Protein AF-A0A7X9LXL5-F1 (afdb_monomer_lite)

pLDDT: mean 89.17, std 8.72, range [41.28, 97.5]

Foldseek 3Di:
DDPLVLLLVLLDPVLLVLADDPLSLLLLLLNLQLLLCLQLQNCPPPSNVVSSVLNVVCSVPVPCNVVVDPSVVSLVVQLVSLVVQAWPPSNDSVLSVVSSVLSNVVSVCVVVVNFKDFLLSCVNTGQQQSNCVVPFVAGDDRRFIWGRDSNGHTDRDQQLLVLVVQLQVLLQQLLVLVVVLVVVLVVQPDDVSSVVLCVDPVNVVSVVVNLVSLLSNLLSLLSNLFSLLLSLLVVCLVVVPPCVPPLNVVVSPDDSVPDGSCSSCVVPQCVPQDDDPVLVVVLVVLVVVSVVSVVLNCLSVPPDQDAPPVVRGGSCVSSVPRDLVNSQVSNVSSLVNLVSSLVRDDPNRRDPSVVVQFDDDRCVVSDRGDPDRCPRVVVVDDDD

Structure (mmCIF, N/CA/C/O backbone):
data_AF-A0A7X9LXL5-F1
#
_entry.id   AF-A0A7X9LXL5-F1
#
loop_
_atom_site.group_PDB
_atom_site.id
_atom_site.type_symbol
_atom_site.label_atom_id
_atom_site.label_alt_id
_atom_site.label_comp_id
_atom_site.label_asym_id
_atom_site.label_entity_id
_atom_site.label_seq_id
_atom_site.pdbx_PDB_ins_code
_atom_site.Cartn_x
_atom_site.Cartn_y
_atom_site.Cartn_z
_atom_site.occupancy
_atom_site.B_iso_or_equiv
_atom_site.auth_seq_id
_atom_site.auth_comp_id
_atom_site.auth_asym_id
_atom_site.auth_atom_id
_atom_site.pdbx_PDB_model_num
ATOM 1 N N . MET A 1 1 ? 29.642 2.116 -2.070 1.00 57.41 1 MET A N 1
ATOM 2 C CA . MET A 1 1 ? 28.715 2.870 -2.944 1.00 57.41 1 MET A CA 1
ATOM 3 C C . MET A 1 1 ? 27.417 2.083 -2.983 1.00 57.41 1 MET A C 1
ATOM 5 O O . MET A 1 1 ? 27.498 0.881 -3.204 1.00 57.41 1 MET A O 1
ATOM 9 N N . GLY A 1 2 ? 26.271 2.699 -2.678 1.00 84.31 2 GLY A N 1
ATOM 10 C CA . GLY A 1 2 ? 24.986 1.989 -2.680 1.00 84.31 2 GLY A CA 1
ATOM 11 C C . GLY A 1 2 ? 24.567 1.550 -4.090 1.00 84.31 2 GLY A C 1
ATOM 12 O O . GLY A 1 2 ? 25.104 2.044 -5.088 1.00 84.31 2 GLY A O 1
ATOM 13 N N . LEU A 1 3 ? 23.596 0.633 -4.186 1.00 87.94 3 LEU A N 1
ATOM 14 C CA . LEU A 1 3 ? 23.061 0.160 -5.470 1.00 87.94 3 LEU A CA 1
ATOM 15 C C . LEU A 1 3 ? 22.524 1.327 -6.316 1.00 87.94 3 LEU A C 1
ATOM 17 O O . LEU A 1 3 ? 22.883 1.452 -7.485 1.00 87.94 3 LEU A O 1
ATOM 21 N N . LEU A 1 4 ? 21.752 2.236 -5.710 1.00 92.00 4 LEU A N 1
ATOM 22 C CA . LEU A 1 4 ? 21.207 3.420 -6.383 1.00 92.00 4 LEU A CA 1
ATOM 23 C C . LEU A 1 4 ? 22.304 4.303 -7.001 1.00 92.00 4 LEU A C 1
ATOM 25 O O . LEU A 1 4 ? 22.226 4.646 -8.179 1.00 92.00 4 LEU A O 1
ATOM 29 N N . ASP A 1 5 ? 23.351 4.628 -6.239 1.00 92.88 5 ASP A N 1
ATOM 30 C CA . ASP A 1 5 ? 24.469 5.450 -6.723 1.00 92.88 5 ASP A CA 1
ATOM 31 C C . ASP A 1 5 ? 25.200 4.792 -7.894 1.00 92.88 5 ASP A C 1
ATOM 33 O O . ASP A 1 5 ? 25.585 5.466 -8.854 1.00 92.88 5 ASP A O 1
ATOM 37 N N . THR A 1 6 ? 25.356 3.466 -7.829 1.00 92.62 6 THR A N 1
ATOM 38 C CA . THR A 1 6 ? 25.959 2.667 -8.899 1.00 92.62 6 THR A CA 1
ATOM 39 C C . THR A 1 6 ? 25.115 2.758 -10.169 1.00 92.62 6 THR A C 1
ATOM 41 O O . THR A 1 6 ? 25.635 3.098 -11.230 1.00 92.62 6 THR A O 1
ATOM 44 N N . LEU A 1 7 ? 23.803 2.537 -10.072 1.00 94.31 7 LEU A N 1
ATOM 45 C CA . LEU A 1 7 ? 22.882 2.605 -11.212 1.00 94.31 7 LEU A CA 1
ATOM 46 C C . LEU A 1 7 ? 22.807 4.018 -11.813 1.00 94.31 7 LEU A C 1
ATOM 48 O O . LEU A 1 7 ? 22.803 4.183 -13.036 1.00 94.31 7 LEU A O 1
ATOM 52 N N . ILE A 1 8 ? 22.817 5.055 -10.973 1.00 94.69 8 ILE A N 1
ATOM 53 C CA . ILE A 1 8 ? 22.881 6.453 -11.418 1.00 94.69 8 ILE A CA 1
ATOM 54 C C . ILE A 1 8 ? 24.192 6.712 -12.163 1.00 94.69 8 ILE A C 1
ATOM 56 O O . ILE A 1 8 ? 24.188 7.299 -13.243 1.00 94.69 8 ILE A O 1
ATOM 60 N N . TYR A 1 9 ? 25.330 6.276 -11.620 1.00 93.38 9 TYR A N 1
ATOM 61 C CA . TYR A 1 9 ? 26.621 6.420 -12.291 1.00 93.38 9 TYR A CA 1
ATOM 62 C C . TYR A 1 9 ? 26.624 5.756 -13.676 1.00 93.38 9 TYR A C 1
ATOM 64 O O . TYR A 1 9 ? 27.070 6.370 -14.653 1.00 93.38 9 TYR A O 1
ATOM 72 N N . LEU A 1 10 ? 26.067 4.549 -13.775 1.00 93.69 10 LEU A N 1
ATOM 73 C CA . LEU A 1 10 ? 25.963 3.806 -15.028 1.00 93.69 10 LEU A CA 1
ATOM 74 C C . LEU A 1 10 ? 25.013 4.490 -16.036 1.00 93.69 10 LEU A C 1
ATOM 76 O O . LEU A 1 10 ? 25.270 4.519 -17.238 1.00 93.69 10 LEU A O 1
ATOM 80 N N . THR A 1 11 ? 23.947 5.146 -15.597 1.00 94.19 11 THR A N 1
ATOM 81 C CA . THR A 1 11 ? 22.991 5.775 -16.530 1.00 94.19 11 THR A CA 1
ATOM 82 C C . THR A 1 11 ? 23.342 7.219 -16.931 1.00 94.19 11 THR A C 1
ATOM 84 O O . THR A 1 11 ? 22.678 7.805 -17.790 1.00 94.19 11 THR A O 1
ATOM 87 N N . LYS A 1 12 ? 24.416 7.817 -16.391 1.00 91.88 12 LYS A N 1
ATOM 88 C CA . LYS A 1 12 ? 24.835 9.196 -16.724 1.00 91.88 12 LYS A CA 1
ATOM 89 C C . LYS A 1 12 ? 25.235 9.379 -18.193 1.00 91.88 12 LYS A C 1
ATOM 91 O O . LYS A 1 12 ? 25.947 8.571 -18.787 1.00 91.88 12 LYS A O 1
ATOM 96 N N . SER A 1 13 ? 24.900 10.551 -18.750 1.00 87.75 13 SER A N 1
ATOM 97 C CA . SER A 1 13 ? 25.298 10.945 -20.117 1.00 87.75 13 SER A CA 1
ATOM 98 C C . SER A 1 13 ? 26.813 10.909 -20.313 1.00 87.75 13 SER A C 1
ATOM 100 O O . SER A 1 13 ? 27.279 10.543 -21.387 1.00 87.75 13 SER A O 1
ATOM 102 N N . SER A 1 14 ? 27.582 11.318 -19.300 1.00 89.56 14 SER A N 1
ATOM 103 C CA . SER A 1 14 ? 29.046 11.340 -19.355 1.00 89.56 14 SER A CA 1
ATOM 104 C C . SER A 1 14 ? 29.642 9.940 -19.494 1.00 89.56 14 SER A C 1
ATOM 106 O O . SER A 1 14 ? 30.635 9.785 -20.196 1.00 89.56 14 SER A O 1
ATOM 108 N N . THR A 1 15 ? 29.021 8.931 -18.883 1.00 87.19 15 THR A N 1
ATOM 109 C CA . THR A 1 15 ? 29.404 7.520 -19.012 1.00 87.19 15 THR A CA 1
ATOM 110 C C . THR A 1 15 ? 29.136 7.032 -20.434 1.00 87.19 15 THR A C 1
ATOM 112 O O . THR A 1 15 ? 30.044 6.554 -21.109 1.00 87.19 15 THR A O 1
ATOM 115 N N . LEU A 1 16 ? 27.927 7.273 -20.950 1.00 88.56 16 LEU A N 1
ATOM 116 C CA . LEU A 1 16 ? 27.520 6.828 -22.287 1.00 88.56 16 LEU A CA 1
ATOM 117 C C . LEU A 1 16 ? 28.314 7.491 -23.431 1.00 88.56 16 LEU A C 1
ATOM 119 O O . LEU A 1 16 ? 28.500 6.882 -24.483 1.00 88.56 16 LEU A O 1
ATOM 123 N N . ARG A 1 17 ? 28.778 8.737 -23.253 1.00 89.31 17 ARG A N 1
ATOM 124 C CA . ARG A 1 17 ? 29.584 9.467 -24.255 1.00 89.31 17 ARG A CA 1
ATOM 125 C C . ARG A 1 17 ? 30.969 8.860 -24.488 1.00 89.31 17 ARG A C 1
ATOM 127 O O . ARG A 1 17 ? 31.549 9.122 -25.534 1.00 89.31 17 ARG A O 1
ATOM 134 N N . LYS A 1 18 ? 31.486 8.065 -23.546 1.00 89.50 18 LYS A N 1
ATOM 135 C CA . LYS A 1 18 ? 32.783 7.378 -23.679 1.00 89.50 18 LYS A CA 1
ATOM 136 C C . LYS A 1 18 ? 32.718 6.144 -24.582 1.00 89.50 18 LYS A C 1
ATOM 138 O O . LYS A 1 18 ? 33.756 5.612 -24.951 1.00 89.50 18 LYS A O 1
ATOM 143 N N . LEU A 1 19 ? 31.512 5.688 -24.917 1.00 93.31 19 LEU A N 1
ATOM 144 C CA . LEU A 1 19 ? 31.270 4.481 -25.696 1.00 93.31 19 LEU A CA 1
ATOM 145 C C . LEU A 1 19 ? 30.769 4.844 -27.099 1.00 93.31 19 LEU A C 1
ATOM 147 O O . LEU A 1 19 ? 29.990 5.786 -27.283 1.00 93.31 19 LEU A O 1
ATOM 151 N N . SER A 1 20 ? 31.157 4.050 -28.091 1.00 91.38 20 SER A N 1
ATOM 152 C CA . SER A 1 20 ? 30.692 4.148 -29.477 1.00 91.38 20 SER A CA 1
ATOM 153 C C . SER A 1 20 ? 30.471 2.750 -30.067 1.00 91.38 20 SER A C 1
ATOM 155 O O . SER A 1 20 ? 30.834 1.752 -29.450 1.00 91.38 20 SER A O 1
ATOM 157 N N . GLY A 1 21 ? 29.812 2.674 -31.228 1.00 93.06 21 GLY A N 1
ATOM 158 C CA . GLY A 1 21 ? 29.641 1.424 -31.975 1.00 93.06 21 GLY A CA 1
ATOM 159 C C . GLY A 1 21 ? 28.946 0.302 -31.196 1.00 93.06 21 GLY A C 1
ATOM 160 O O . GLY A 1 21 ? 27.941 0.520 -30.516 1.00 93.06 21 GLY A O 1
ATOM 161 N N . GLU A 1 22 ? 29.475 -0.910 -31.336 1.00 93.44 22 GLU A N 1
ATOM 162 C CA . GLU A 1 22 ? 28.944 -2.123 -30.711 1.00 93.44 22 GLU A CA 1
ATOM 163 C C . GLU A 1 22 ? 29.051 -2.149 -29.174 1.00 93.44 22 GLU A C 1
ATOM 165 O O . GLU A 1 22 ? 28.025 -2.424 -28.545 1.00 93.44 22 GLU A O 1
ATOM 170 N N . PRO A 1 23 ? 30.176 -1.755 -28.540 1.00 94.56 23 PRO A N 1
ATOM 171 C CA . PRO A 1 23 ? 30.271 -1.662 -27.079 1.00 94.56 23 PRO A CA 1
ATOM 172 C C . PRO A 1 23 ? 29.168 -0.799 -26.463 1.00 94.56 23 PRO A C 1
ATOM 174 O O . PRO A 1 23 ? 28.575 -1.149 -25.446 1.00 94.56 23 PRO A O 1
ATOM 177 N N . LYS A 1 24 ? 28.815 0.314 -27.120 1.00 95.19 24 LYS A N 1
ATOM 178 C CA . LYS A 1 24 ? 27.707 1.174 -26.682 1.00 95.19 24 LYS A CA 1
ATOM 179 C C . LYS A 1 24 ? 26.355 0.463 -26.739 1.00 95.19 24 LYS A C 1
ATOM 181 O O . LYS A 1 24 ? 25.503 0.717 -25.890 1.00 95.19 24 LYS A O 1
ATOM 186 N N . ARG A 1 25 ? 26.131 -0.384 -27.746 1.00 94.50 25 ARG A N 1
ATOM 187 C CA . ARG A 1 25 ? 24.896 -1.171 -27.867 1.00 94.50 25 ARG A CA 1
ATOM 188 C C . ARG A 1 25 ? 24.846 -2.225 -26.767 1.00 94.50 25 ARG A C 1
ATOM 190 O O . ARG A 1 25 ? 23.882 -2.216 -26.012 1.00 94.50 25 ARG A O 1
ATOM 197 N N . LEU A 1 26 ? 25.896 -3.037 -26.620 1.00 94.75 26 LEU A N 1
ATOM 198 C CA . LEU A 1 26 ? 26.037 -4.023 -25.538 1.00 94.75 26 LEU A CA 1
ATOM 199 C C . LEU A 1 26 ? 25.756 -3.405 -24.165 1.00 94.75 26 LEU A C 1
ATOM 201 O O . LEU A 1 26 ? 24.929 -3.911 -23.412 1.00 94.75 26 LEU A O 1
ATOM 205 N N . TYR A 1 27 ? 26.361 -2.246 -23.902 1.00 95.75 27 TYR A N 1
ATOM 206 C CA . TYR A 1 27 ? 26.153 -1.486 -22.677 1.00 95.75 27 TYR A CA 1
ATOM 207 C C . TYR A 1 27 ? 24.685 -1.119 -22.434 1.00 95.75 27 TYR A C 1
ATOM 209 O O . TYR A 1 27 ? 24.163 -1.274 -21.336 1.00 95.75 27 TYR A O 1
ATOM 217 N N . LYS A 1 28 ? 23.981 -0.621 -23.454 1.00 95.56 28 LYS A N 1
ATOM 218 C CA . LYS A 1 28 ? 22.561 -0.284 -23.304 1.00 95.56 28 LYS A CA 1
ATOM 219 C C . LYS A 1 28 ? 21.713 -1.525 -23.030 1.00 95.56 28 LYS A C 1
ATOM 221 O O . LYS A 1 28 ? 20.838 -1.460 -22.172 1.00 95.56 28 LYS A O 1
ATOM 226 N N . TYR A 1 29 ? 21.990 -2.645 -23.701 1.00 95.62 29 TYR A N 1
ATOM 227 C CA . TYR A 1 29 ? 21.284 -3.903 -23.452 1.00 95.62 29 TYR A CA 1
ATOM 228 C C . TYR A 1 29 ? 21.512 -4.425 -22.026 1.00 95.62 29 TYR A C 1
ATOM 230 O O . TYR A 1 29 ? 20.542 -4.832 -21.394 1.00 95.62 29 TYR A O 1
ATOM 238 N N . SER A 1 30 ? 22.730 -4.355 -21.472 1.00 95.38 30 SER A N 1
ATOM 239 C CA . SER A 1 30 ? 22.982 -4.785 -20.083 1.00 95.38 30 SER A CA 1
ATOM 240 C C . SER A 1 30 ? 22.284 -3.890 -19.047 1.00 95.38 30 SER A C 1
ATOM 242 O O . SER A 1 30 ? 21.745 -4.375 -18.047 1.00 95.38 30 SER A O 1
ATOM 244 N N . ILE A 1 31 ? 22.200 -2.581 -19.308 1.00 95.94 31 ILE A N 1
ATOM 245 C CA . ILE A 1 31 ? 21.440 -1.650 -18.462 1.00 95.94 31 ILE A CA 1
ATOM 246 C C . ILE A 1 31 ? 19.927 -1.876 -18.580 1.00 95.94 31 ILE A C 1
ATOM 248 O O . ILE A 1 31 ? 19.226 -1.817 -17.571 1.00 95.94 31 ILE A O 1
ATOM 252 N N . VAL A 1 32 ? 19.405 -2.183 -19.770 1.00 96.06 32 VAL A N 1
ATOM 253 C CA . VAL A 1 32 ? 17.986 -2.539 -19.938 1.00 96.06 32 VAL A CA 1
ATOM 254 C C . VAL A 1 32 ? 17.667 -3.888 -19.288 1.00 96.06 32 VAL A C 1
ATOM 256 O O . VAL A 1 32 ? 16.618 -4.013 -18.662 1.00 96.06 32 VAL A O 1
ATOM 259 N N . ALA A 1 33 ? 18.575 -4.866 -19.336 1.00 94.81 33 ALA A N 1
ATOM 260 C CA . ALA A 1 33 ? 18.434 -6.123 -18.598 1.00 94.81 33 ALA A CA 1
ATOM 261 C C . ALA A 1 33 ? 18.374 -5.886 -17.077 1.00 94.81 33 ALA A C 1
ATOM 263 O O . ALA A 1 33 ? 17.535 -6.461 -16.384 1.00 94.81 33 ALA A O 1
ATOM 264 N N . THR A 1 34 ? 19.203 -4.970 -16.567 1.00 94.94 34 THR A N 1
ATOM 265 C CA . THR A 1 34 ? 19.142 -4.503 -15.172 1.00 94.94 34 THR A CA 1
ATOM 266 C C . THR A 1 34 ? 17.795 -3.858 -14.846 1.00 94.94 34 THR A C 1
ATOM 268 O O . THR A 1 34 ? 17.160 -4.206 -13.855 1.00 94.94 34 THR A O 1
ATOM 271 N N . PHE A 1 35 ? 17.319 -2.943 -15.690 1.00 95.19 35 PHE A N 1
ATOM 272 C CA . PHE A 1 35 ? 16.009 -2.324 -15.504 1.00 95.19 35 PHE A CA 1
ATOM 273 C C . PHE A 1 35 ? 14.879 -3.363 -15.469 1.00 95.19 35 PHE A C 1
ATOM 275 O O . PHE A 1 35 ? 14.040 -3.328 -14.570 1.00 95.19 35 PHE A O 1
ATOM 282 N N . PHE A 1 36 ? 14.888 -4.315 -16.405 1.00 93.94 36 PHE A N 1
ATOM 283 C CA . PHE A 1 36 ? 13.927 -5.413 -16.456 1.00 93.94 36 PHE A CA 1
ATOM 284 C C . PHE A 1 36 ? 13.934 -6.237 -15.164 1.00 93.94 36 PHE A C 1
ATOM 286 O O . PHE A 1 36 ? 12.876 -6.481 -14.585 1.00 93.94 36 PHE A O 1
ATOM 293 N N . ASN A 1 37 ? 15.114 -6.636 -14.685 1.00 91.31 37 ASN A N 1
ATOM 294 C CA . ASN A 1 37 ? 15.251 -7.420 -13.459 1.00 91.31 37 ASN A CA 1
ATOM 295 C C . ASN A 1 37 ? 14.730 -6.663 -12.235 1.00 91.31 37 ASN A C 1
ATOM 297 O O . ASN A 1 37 ? 14.060 -7.266 -11.396 1.00 91.31 37 ASN A O 1
ATOM 301 N N . ILE A 1 38 ? 14.978 -5.353 -12.150 1.00 90.88 38 ILE A N 1
ATOM 302 C CA . ILE A 1 38 ? 14.388 -4.502 -11.114 1.00 90.88 38 ILE A CA 1
ATOM 303 C C . ILE A 1 38 ? 12.868 -4.534 -11.220 1.00 90.88 38 ILE A C 1
ATOM 305 O O . ILE A 1 38 ? 12.215 -4.969 -10.277 1.00 90.88 38 ILE A O 1
ATOM 309 N N . VAL A 1 39 ? 12.307 -4.145 -12.368 1.00 90.50 39 VAL A N 1
ATOM 310 C CA . VAL A 1 39 ? 10.853 -4.061 -12.580 1.00 90.50 39 VAL A CA 1
ATOM 311 C C . VAL A 1 39 ? 10.152 -5.384 -12.267 1.00 90.50 39 VAL A C 1
ATOM 313 O O . VAL A 1 39 ? 9.132 -5.381 -11.584 1.00 90.50 39 VAL A O 1
ATOM 316 N N . ALA A 1 40 ? 10.733 -6.512 -12.680 1.00 84.88 40 ALA A N 1
ATOM 317 C CA . ALA A 1 40 ? 10.200 -7.853 -12.453 1.00 84.88 40 ALA A CA 1
ATOM 318 C C . ALA A 1 40 ? 10.429 -8.403 -11.028 1.00 84.88 40 ALA A C 1
ATOM 320 O O . ALA A 1 40 ? 10.134 -9.574 -10.776 1.00 84.88 40 ALA A O 1
ATOM 321 N N . GLY A 1 41 ? 10.994 -7.614 -10.105 1.00 79.69 41 GLY A N 1
ATOM 322 C CA . GLY A 1 41 ? 11.249 -8.034 -8.724 1.00 79.69 41 GLY A CA 1
ATOM 323 C C . GLY A 1 41 ? 12.353 -9.091 -8.580 1.00 79.69 41 GLY A C 1
ATOM 324 O O . GLY A 1 41 ? 12.396 -9.801 -7.580 1.00 79.69 41 GLY A O 1
ATOM 325 N N . LYS A 1 42 ? 13.252 -9.205 -9.565 1.00 79.56 42 LYS A N 1
ATOM 326 C CA . LYS A 1 42 ? 14.372 -10.167 -9.636 1.00 79.56 42 LYS A CA 1
ATOM 327 C C . LYS A 1 42 ? 15.736 -9.541 -9.311 1.00 79.56 42 LYS A C 1
ATOM 329 O O . LYS A 1 42 ? 16.781 -10.080 -9.659 1.00 79.56 42 LYS A O 1
ATOM 334 N N . HIS A 1 43 ? 15.742 -8.397 -8.641 1.00 73.25 43 HIS A N 1
ATOM 335 C CA . HIS A 1 43 ? 16.934 -7.587 -8.385 1.00 73.25 43 HIS A CA 1
ATOM 336 C C . HIS A 1 43 ? 17.953 -8.221 -7.409 1.00 73.25 43 HIS A C 1
ATOM 338 O O . HIS A 1 43 ? 19.112 -7.825 -7.435 1.00 73.25 43 HIS A O 1
ATOM 344 N N . LEU A 1 44 ? 17.570 -9.202 -6.575 1.00 70.50 44 LEU A N 1
ATOM 345 C CA . LEU A 1 44 ? 18.517 -9.957 -5.720 1.00 70.50 44 LEU A CA 1
ATOM 346 C C . LEU A 1 44 ? 19.075 -11.216 -6.390 1.00 70.50 44 LEU A C 1
ATOM 348 O O . LEU A 1 44 ? 19.823 -11.959 -5.763 1.00 70.50 44 LEU A O 1
ATOM 352 N N . GLN A 1 45 ? 18.704 -11.497 -7.640 1.00 79.50 45 GLN A N 1
ATOM 353 C CA . GLN A 1 45 ? 19.198 -12.679 -8.342 1.00 79.50 45 GLN A CA 1
ATOM 354 C C . GLN A 1 45 ? 20.593 -12.424 -8.920 1.00 79.50 45 GLN A C 1
ATOM 356 O O . GLN A 1 45 ? 20.904 -11.305 -9.328 1.00 79.50 45 GLN A O 1
ATOM 361 N N . THR A 1 46 ? 21.410 -13.477 -9.028 1.00 80.44 46 THR A N 1
ATOM 362 C CA . THR A 1 46 ? 22.777 -13.425 -9.583 1.00 80.44 46 THR A CA 1
ATOM 363 C C . THR A 1 46 ? 22.832 -12.687 -10.922 1.00 80.44 46 THR A C 1
ATOM 365 O O . THR A 1 46 ? 23.683 -11.821 -11.115 1.00 80.44 46 THR A O 1
ATOM 368 N N . GLY A 1 47 ? 21.841 -12.911 -11.793 1.00 81.56 47 GLY A N 1
ATOM 369 C CA . GLY A 1 47 ? 21.751 -12.239 -13.089 1.00 81.56 47 GLY A CA 1
ATOM 370 C C . GLY A 1 47 ? 21.663 -10.706 -13.013 1.00 81.56 47 GLY A C 1
ATOM 371 O O . GLY A 1 47 ? 22.084 -10.023 -13.942 1.00 81.56 47 GLY A O 1
ATOM 372 N N . GLN A 1 48 ? 21.157 -10.109 -11.928 1.00 84.81 48 GLN A N 1
ATOM 373 C CA . GLN A 1 48 ? 21.190 -8.651 -11.749 1.00 84.81 48 GLN A CA 1
ATOM 374 C C . GLN A 1 48 ? 22.619 -8.150 -11.499 1.00 84.81 48 GLN A C 1
ATOM 376 O O . GLN A 1 48 ? 23.036 -7.150 -12.090 1.00 84.81 48 GLN A O 1
ATOM 381 N N . PHE A 1 49 ? 23.370 -8.837 -10.640 1.00 86.00 49 PHE A N 1
ATOM 382 C CA . PHE A 1 49 ? 24.754 -8.478 -10.339 1.00 86.00 49 PHE A CA 1
ATOM 383 C C . PHE A 1 49 ? 25.651 -8.675 -11.562 1.00 86.00 49 PHE A C 1
ATOM 385 O O . PHE A 1 49 ? 26.413 -7.773 -11.898 1.00 86.00 49 PHE A O 1
ATOM 392 N N . GLU A 1 50 ? 25.479 -9.779 -12.290 1.00 89.69 50 GLU A N 1
ATOM 393 C CA . GLU A 1 50 ? 26.190 -10.045 -13.546 1.00 89.69 50 GLU A CA 1
ATOM 394 C C . GLU A 1 50 ? 25.964 -8.930 -14.573 1.00 89.69 50 GLU A C 1
ATOM 396 O O . GLU A 1 50 ? 26.923 -8.384 -15.112 1.00 89.69 50 GLU A O 1
ATOM 401 N N . ASN A 1 51 ? 24.715 -8.506 -14.795 1.00 91.50 51 ASN A N 1
ATOM 402 C CA . ASN A 1 51 ? 24.421 -7.419 -15.734 1.00 91.50 51 ASN A CA 1
ATOM 403 C C . ASN A 1 51 ? 25.095 -6.087 -15.345 1.00 91.50 51 ASN A C 1
ATOM 405 O O . ASN A 1 51 ? 25.544 -5.342 -16.221 1.00 91.50 51 ASN A O 1
ATOM 409 N N . ILE A 1 52 ? 25.184 -5.786 -14.043 1.00 92.56 52 ILE A N 1
ATOM 410 C CA . ILE A 1 52 ? 25.867 -4.588 -13.532 1.00 92.56 52 ILE A CA 1
ATOM 411 C C . ILE A 1 52 ? 27.382 -4.691 -13.737 1.00 92.56 52 ILE A C 1
ATOM 413 O O . ILE A 1 52 ? 27.997 -3.715 -14.172 1.00 92.56 52 ILE A O 1
ATOM 417 N N . GLU A 1 53 ? 27.986 -5.843 -13.444 1.00 92.75 53 GLU A N 1
ATOM 418 C CA . GLU A 1 53 ? 29.426 -6.051 -13.636 1.00 92.75 53 GLU A CA 1
ATOM 419 C C . GLU A 1 53 ? 29.806 -6.006 -15.117 1.00 92.75 53 GLU A C 1
ATOM 421 O O . GLU A 1 53 ? 30.737 -5.291 -15.478 1.00 92.75 53 GLU A O 1
ATOM 426 N N . ILE A 1 54 ? 29.005 -6.606 -16.000 1.00 93.88 54 ILE A N 1
ATOM 427 C CA . ILE A 1 54 ? 29.195 -6.509 -17.454 1.00 93.88 54 ILE A CA 1
ATOM 428 C C . ILE A 1 54 ? 29.150 -5.046 -17.915 1.00 93.88 54 ILE A C 1
ATOM 430 O O . ILE A 1 54 ? 29.990 -4.605 -18.699 1.00 93.88 54 ILE A O 1
ATOM 434 N N . ALA A 1 55 ? 28.210 -4.243 -17.403 1.00 94.44 55 ALA A N 1
ATOM 435 C CA . ALA A 1 55 ? 28.161 -2.816 -17.718 1.00 94.44 55 ALA A CA 1
ATOM 436 C C . ALA A 1 55 ? 29.434 -2.072 -17.264 1.00 94.44 55 ALA A C 1
ATOM 438 O O . ALA A 1 55 ? 29.951 -1.229 -18.003 1.00 94.44 55 ALA A O 1
ATOM 439 N N . LYS A 1 56 ? 29.963 -2.383 -16.074 1.00 94.25 56 LYS A N 1
ATOM 440 C CA . LYS A 1 56 ? 31.222 -1.807 -15.571 1.00 94.25 56 LYS A CA 1
ATOM 441 C C . LYS A 1 56 ? 32.425 -2.243 -16.406 1.00 94.25 56 LYS A C 1
ATOM 443 O O . LYS A 1 56 ? 33.265 -1.399 -16.723 1.00 94.25 56 LYS A O 1
ATOM 448 N N . ASP A 1 57 ? 32.483 -3.511 -16.796 1.00 94.38 57 ASP A N 1
ATOM 449 C CA . ASP A 1 57 ? 33.550 -4.070 -17.623 1.00 94.38 57 ASP A CA 1
ATOM 450 C C . ASP A 1 57 ? 33.603 -3.404 -18.996 1.00 94.38 57 ASP A C 1
ATOM 452 O O . ASP A 1 57 ? 34.672 -2.959 -19.414 1.00 94.38 57 ASP A O 1
ATOM 456 N N . ILE A 1 58 ? 32.449 -3.204 -19.640 1.00 94.56 58 ILE A N 1
ATOM 457 C CA . ILE A 1 58 ? 32.362 -2.490 -20.922 1.00 94.56 58 ILE A CA 1
ATOM 458 C C . ILE A 1 58 ? 32.857 -1.040 -20.796 1.00 94.56 58 ILE A C 1
ATOM 460 O O . ILE A 1 58 ? 33.496 -0.528 -21.712 1.00 94.56 58 ILE A O 1
ATOM 464 N N . ILE A 1 59 ? 32.580 -0.352 -19.681 1.00 93.19 59 ILE A N 1
ATOM 465 C CA . ILE A 1 59 ? 33.099 1.009 -19.450 1.00 93.19 59 ILE A CA 1
ATOM 466 C C . ILE A 1 59 ? 34.622 0.998 -19.283 1.00 93.19 59 ILE A C 1
ATOM 468 O O . ILE A 1 59 ? 35.292 1.925 -19.745 1.00 93.19 59 ILE A O 1
ATOM 472 N N . ARG A 1 60 ? 35.153 -0.006 -18.578 1.00 92.81 60 ARG A N 1
ATOM 473 C CA . ARG A 1 60 ? 36.578 -0.128 -18.262 1.00 92.81 60 ARG A CA 1
ATOM 474 C C . ARG A 1 60 ? 37.404 -0.472 -19.497 1.00 92.81 60 ARG A C 1
ATOM 476 O O . ARG A 1 60 ? 38.458 0.130 -19.687 1.00 92.81 60 ARG A O 1
ATOM 483 N N . ASP A 1 61 ? 36.918 -1.392 -20.325 1.00 92.31 61 ASP A N 1
ATOM 484 C CA . ASP A 1 61 ? 37.596 -1.838 -21.540 1.00 92.31 61 ASP A CA 1
ATOM 485 C C . ASP A 1 61 ? 36.631 -1.953 -22.738 1.00 92.31 61 ASP A C 1
ATOM 487 O O . ASP A 1 61 ? 36.219 -3.047 -23.135 1.00 92.31 61 ASP A O 1
ATOM 491 N N . PRO A 1 62 ? 36.260 -0.815 -23.358 1.00 90.94 62 PRO A N 1
ATOM 492 C CA . PRO A 1 62 ? 35.307 -0.816 -24.463 1.00 90.94 62 PRO A CA 1
ATOM 493 C C . PRO A 1 62 ? 35.805 -1.568 -25.698 1.00 90.94 62 PRO A C 1
ATOM 495 O O . PRO A 1 62 ? 34.986 -2.009 -26.496 1.00 90.94 62 PRO A O 1
ATOM 498 N N . LYS A 1 63 ? 37.125 -1.679 -25.902 1.00 87.44 63 LYS A N 1
ATOM 499 C CA . LYS A 1 63 ? 37.692 -2.273 -27.123 1.00 87.44 63 LYS A CA 1
ATOM 500 C C . LYS A 1 63 ? 37.495 -3.785 -27.149 1.00 87.44 63 LYS A C 1
ATOM 502 O O . LYS A 1 63 ? 37.094 -4.310 -28.181 1.00 87.44 63 LYS A O 1
ATOM 507 N N . ASN A 1 64 ? 37.693 -4.440 -26.007 1.00 88.88 64 ASN A N 1
ATOM 508 C CA . ASN A 1 64 ? 37.578 -5.895 -25.886 1.00 88.88 64 ASN A CA 1
ATOM 509 C C . ASN A 1 64 ? 36.159 -6.353 -25.499 1.00 88.88 64 ASN A C 1
ATOM 511 O O . ASN A 1 64 ? 35.885 -7.547 -25.409 1.00 88.88 64 ASN A O 1
ATOM 515 N N . ALA A 1 65 ? 35.221 -5.422 -25.291 1.00 87.75 65 ALA A N 1
ATOM 516 C CA . ALA A 1 65 ? 33.839 -5.739 -24.930 1.00 87.75 65 ALA A CA 1
ATOM 517 C C . ALA A 1 65 ? 33.158 -6.694 -25.931 1.00 87.75 65 ALA A C 1
ATOM 519 O O . ALA A 1 65 ? 32.440 -7.599 -25.518 1.00 87.75 65 ALA A O 1
ATOM 520 N N . SER A 1 66 ? 33.400 -6.505 -27.231 1.00 82.50 66 SER A N 1
ATOM 521 C CA . SER A 1 66 ? 32.834 -7.332 -28.309 1.00 82.50 66 SER A CA 1
ATOM 522 C C . SER A 1 66 ? 33.447 -8.734 -28.402 1.00 82.50 66 SER A C 1
ATOM 524 O O . SER A 1 66 ? 32.831 -9.629 -28.972 1.00 82.50 66 SER A O 1
ATOM 526 N N . GLU A 1 67 ? 34.644 -8.935 -27.848 1.00 85.62 67 GLU A N 1
ATOM 527 C CA . GLU A 1 67 ? 35.290 -10.254 -27.769 1.00 85.62 67 GLU A CA 1
ATOM 528 C C . GLU A 1 67 ? 34.765 -11.046 -26.566 1.00 85.62 67 GLU A C 1
ATOM 530 O O . GLU A 1 67 ? 34.560 -12.255 -26.649 1.00 85.62 67 GLU A O 1
ATOM 535 N N . ASN A 1 68 ? 34.493 -10.344 -25.462 1.00 87.94 68 ASN A N 1
ATOM 536 C CA . ASN A 1 68 ? 34.039 -10.936 -24.206 1.00 87.94 68 ASN A CA 1
ATOM 537 C C . ASN A 1 68 ? 32.518 -11.154 -24.145 1.00 87.94 68 ASN A C 1
ATOM 539 O O . ASN A 1 68 ? 32.055 -12.034 -23.419 1.00 87.94 68 ASN A O 1
ATOM 543 N N . TYR A 1 69 ? 31.729 -10.368 -24.887 1.00 92.50 69 TYR A N 1
ATOM 544 C CA . TYR A 1 69 ? 30.267 -10.403 -24.821 1.00 92.50 69 TYR A CA 1
ATOM 545 C C . TYR A 1 69 ? 29.621 -10.407 -26.208 1.00 92.50 69 TYR A C 1
ATOM 547 O O . TYR A 1 69 ? 29.901 -9.571 -27.063 1.00 92.50 69 TYR A O 1
ATOM 555 N N . SER A 1 70 ? 28.668 -11.318 -26.409 1.00 92.44 70 SER A N 1
ATOM 556 C CA . SER A 1 70 ? 27.947 -11.466 -27.677 1.00 92.44 70 SER A CA 1
ATOM 557 C C . SER A 1 70 ? 26.725 -10.545 -27.750 1.00 92.44 70 SER A C 1
ATOM 559 O O . SER A 1 70 ? 25.713 -10.781 -27.082 1.00 92.44 70 SER A O 1
ATOM 561 N N . LEU A 1 71 ? 26.771 -9.518 -28.611 1.00 92.12 71 LEU A N 1
ATOM 562 C CA . LEU A 1 71 ? 25.619 -8.635 -28.847 1.00 92.12 71 LEU A CA 1
ATOM 563 C C . LEU A 1 71 ? 24.375 -9.396 -29.346 1.00 92.12 71 LEU A C 1
ATOM 565 O O . LEU A 1 71 ? 23.286 -9.123 -28.833 1.00 92.12 71 LEU A O 1
ATOM 569 N N . PRO A 1 72 ? 24.478 -10.354 -30.293 1.00 93.88 72 PRO A N 1
ATOM 570 C CA . PRO A 1 72 ? 23.330 -11.161 -30.703 1.00 93.88 72 PRO A CA 1
ATOM 571 C C . PRO A 1 72 ? 22.670 -11.913 -29.543 1.00 93.88 72 PRO A C 1
ATOM 573 O O . PRO A 1 72 ? 21.442 -11.967 -29.480 1.00 93.88 72 PRO A O 1
ATOM 576 N N . HIS A 1 73 ? 23.466 -12.448 -28.611 1.00 91.69 73 HIS A N 1
ATOM 577 C CA . HIS A 1 73 ? 22.951 -13.137 -27.429 1.00 91.69 73 HIS A CA 1
ATOM 578 C C . HIS A 1 73 ? 22.197 -12.172 -26.504 1.00 91.69 73 HIS A C 1
ATOM 580 O O . HIS A 1 73 ? 21.017 -12.391 -26.238 1.00 91.69 73 HIS A O 1
ATOM 586 N N . PHE A 1 74 ? 22.821 -11.054 -26.114 1.00 90.75 74 PHE A N 1
ATOM 587 C CA . PHE A 1 74 ? 22.181 -10.032 -25.274 1.00 90.75 74 PHE A CA 1
ATOM 588 C C . PHE A 1 74 ? 20.875 -9.515 -25.876 1.00 90.75 74 PHE A C 1
ATOM 590 O O . PHE A 1 74 ? 19.866 -9.402 -25.182 1.00 90.75 74 PHE A O 1
ATOM 597 N N . LYS A 1 75 ? 20.877 -9.230 -27.181 1.00 94.56 75 LYS A N 1
ATOM 598 C CA . LYS A 1 75 ? 19.685 -8.763 -27.889 1.00 94.56 75 LYS A CA 1
ATOM 599 C C . LYS A 1 75 ? 18.559 -9.793 -27.827 1.00 94.56 75 LYS A C 1
ATOM 601 O O . LYS A 1 75 ? 17.426 -9.434 -27.517 1.00 94.56 75 LYS A O 1
ATOM 606 N N . LYS A 1 76 ? 18.872 -11.064 -28.097 1.00 94.81 76 LYS A N 1
ATOM 607 C CA . LYS A 1 76 ? 17.900 -12.160 -28.052 1.00 94.81 76 LYS A CA 1
ATOM 608 C C . LYS A 1 76 ? 17.278 -12.299 -26.661 1.00 94.81 76 LYS A C 1
ATOM 610 O O . LYS A 1 76 ? 16.053 -12.332 -26.566 1.00 94.81 76 LYS A O 1
ATOM 615 N N . GLU A 1 77 ? 18.102 -12.344 -25.615 1.00 93.00 77 GLU A N 1
ATOM 616 C CA . GLU A 1 77 ? 17.644 -12.532 -24.232 1.00 93.00 77 GLU A CA 1
ATOM 617 C C . GLU A 1 77 ? 16.814 -11.347 -23.736 1.00 93.00 77 GLU A C 1
ATOM 619 O O . GLU A 1 77 ? 15.713 -11.533 -23.219 1.00 93.00 77 GLU A O 1
ATOM 624 N N . VAL A 1 78 ? 17.279 -10.113 -23.957 1.00 94.75 78 VAL A N 1
ATOM 625 C CA . VAL A 1 78 ? 16.533 -8.917 -23.543 1.00 94.75 78 VAL A CA 1
ATOM 626 C C . VAL A 1 78 ? 15.189 -8.845 -24.260 1.00 94.75 78 VAL A C 1
ATOM 628 O O . VAL A 1 78 ? 14.168 -8.689 -23.600 1.00 94.75 78 VAL A O 1
ATOM 631 N N . HIS A 1 79 ? 15.143 -9.023 -25.582 1.00 95.62 79 HIS A N 1
ATOM 632 C CA . HIS A 1 79 ? 13.874 -8.988 -26.317 1.00 95.62 79 HIS A CA 1
ATOM 633 C C . HIS A 1 79 ? 12.920 -10.107 -25.882 1.00 95.62 79 HIS A C 1
ATOM 635 O O . HIS A 1 79 ? 11.711 -9.894 -25.790 1.00 95.62 79 HIS A O 1
ATOM 641 N N . TYR A 1 80 ? 13.450 -11.300 -25.597 1.00 94.81 80 TYR A N 1
ATOM 642 C CA . TYR A 1 80 ? 12.664 -12.407 -25.060 1.00 94.81 80 TYR A CA 1
ATOM 643 C C . TYR A 1 80 ? 12.039 -12.050 -23.706 1.00 94.81 80 TYR A C 1
ATOM 645 O O . TYR A 1 80 ? 10.828 -12.192 -23.541 1.00 94.81 80 TYR A O 1
ATOM 653 N N . CYS A 1 81 ? 12.830 -11.511 -22.780 1.00 92.81 81 CYS A N 1
ATOM 654 C CA . CYS A 1 81 ? 12.365 -11.057 -21.472 1.00 92.81 81 CYS A CA 1
ATOM 655 C C . CYS A 1 81 ? 11.312 -9.943 -21.573 1.00 92.81 81 CYS A C 1
ATOM 657 O O . CYS A 1 81 ? 10.275 -10.015 -20.912 1.00 92.81 81 CYS A O 1
ATOM 659 N N . LEU A 1 82 ? 11.545 -8.943 -22.429 1.00 95.19 82 LEU A N 1
ATOM 660 C CA . LEU A 1 82 ? 10.609 -7.841 -22.661 1.00 95.19 82 LEU A CA 1
ATOM 661 C C . LEU A 1 82 ? 9.273 -8.347 -23.231 1.00 95.19 82 LEU A C 1
ATOM 663 O O . LEU A 1 82 ? 8.219 -7.965 -22.725 1.00 95.19 82 LEU A O 1
ATOM 667 N N . ARG A 1 83 ? 9.295 -9.266 -24.210 1.00 94.25 83 ARG A N 1
ATOM 668 C CA . ARG A 1 83 ? 8.078 -9.926 -24.725 1.00 94.25 83 ARG A CA 1
ATOM 669 C C . ARG A 1 83 ? 7.318 -10.661 -23.629 1.00 94.25 83 ARG A C 1
ATOM 671 O O . ARG A 1 83 ? 6.112 -10.485 -23.505 1.00 94.25 83 ARG A O 1
ATOM 678 N N . LEU A 1 84 ? 8.025 -11.469 -22.837 1.00 91.44 84 LEU A N 1
ATOM 679 C CA . LEU A 1 84 ? 7.425 -12.301 -21.791 1.00 91.44 84 LEU A CA 1
ATOM 680 C C . LEU A 1 84 ? 6.703 -11.469 -20.723 1.00 91.44 84 LEU A C 1
ATOM 682 O O . LEU A 1 84 ? 5.784 -11.957 -20.075 1.00 91.44 84 LEU A O 1
ATOM 686 N N . ARG A 1 85 ? 7.129 -10.219 -20.522 1.00 90.38 85 ARG A N 1
ATOM 687 C CA . ARG A 1 85 ? 6.526 -9.284 -19.568 1.00 90.38 85 ARG A CA 1
ATOM 688 C C . ARG A 1 85 ? 5.735 -8.165 -20.237 1.00 90.38 85 ARG A C 1
ATOM 690 O O . ARG A 1 85 ? 5.542 -7.131 -19.618 1.00 90.38 85 ARG A O 1
ATOM 697 N N . HIS A 1 86 ? 5.265 -8.377 -21.466 1.00 93.12 86 HIS A N 1
ATOM 698 C CA . HIS A 1 86 ? 4.298 -7.493 -22.123 1.00 93.12 86 HIS A CA 1
ATOM 699 C C . HIS A 1 86 ? 4.776 -6.037 -22.288 1.00 93.12 86 HIS A C 1
ATOM 701 O O . HIS A 1 86 ? 3.983 -5.095 -22.253 1.00 93.12 86 HIS A O 1
ATOM 707 N N . PHE A 1 87 ? 6.082 -5.842 -22.498 1.00 95.50 87 PHE A N 1
ATOM 708 C CA . PHE A 1 87 ? 6.621 -4.545 -22.905 1.00 95.50 87 PHE A CA 1
ATOM 709 C C . PHE A 1 87 ? 6.178 -4.193 -24.326 1.00 95.50 87 PHE A C 1
ATOM 711 O O . PHE A 1 87 ? 6.109 -5.062 -25.199 1.00 95.50 87 PHE A O 1
ATOM 718 N N . HIS A 1 88 ? 5.934 -2.911 -24.581 1.00 94.38 88 HIS A N 1
ATOM 719 C CA . HIS A 1 88 ? 5.564 -2.438 -25.912 1.00 94.38 88 HIS A CA 1
ATOM 720 C C . HIS A 1 88 ? 6.756 -2.479 -26.871 1.00 94.38 88 HIS A C 1
ATOM 722 O O . HIS A 1 88 ? 7.879 -2.125 -26.514 1.00 94.38 88 HIS A O 1
ATOM 728 N N . ASN A 1 89 ? 6.498 -2.886 -28.118 1.00 93.62 89 ASN A N 1
ATOM 729 C CA . ASN A 1 89 ? 7.491 -2.959 -29.196 1.00 93.62 89 ASN A CA 1
ATOM 730 C C . ASN A 1 89 ? 8.816 -3.641 -28.781 1.00 93.62 89 ASN A C 1
ATOM 732 O O . ASN A 1 89 ? 9.893 -3.086 -29.018 1.00 93.62 89 ASN A O 1
ATOM 736 N N . PRO A 1 90 ? 8.782 -4.840 -28.175 1.00 92.25 90 PRO A N 1
ATOM 737 C CA . PRO A 1 90 ? 9.931 -5.421 -27.473 1.00 92.25 90 PRO A CA 1
ATOM 738 C C . PRO A 1 90 ? 11.112 -5.774 -28.390 1.00 92.25 90 PRO A C 1
ATOM 740 O O . PRO A 1 90 ? 12.219 -5.982 -27.901 1.00 92.25 90 PRO A O 1
ATOM 743 N N . ASP A 1 91 ? 10.890 -5.822 -29.709 1.00 89.94 91 ASP A N 1
ATOM 744 C CA . ASP A 1 91 ? 11.904 -6.139 -30.719 1.00 89.94 91 ASP A CA 1
ATOM 745 C C . ASP A 1 91 ? 12.557 -4.927 -31.398 1.00 89.94 91 ASP A C 1
ATOM 747 O O . ASP A 1 91 ? 13.514 -5.084 -32.167 1.00 89.94 91 ASP A O 1
ATOM 751 N N . SER A 1 92 ? 12.067 -3.715 -31.126 1.00 87.31 92 SER A N 1
ATOM 752 C CA . SER A 1 92 ? 12.623 -2.499 -31.718 1.00 87.31 92 SER A CA 1
ATOM 753 C C . SER A 1 92 ? 13.903 -2.068 -31.001 1.00 87.31 92 SER A C 1
ATOM 755 O O . SER A 1 92 ? 13.964 -1.996 -29.774 1.00 87.31 92 SER A O 1
ATOM 757 N N . GLY A 1 93 ? 14.928 -1.694 -31.774 1.00 77.50 93 GLY A N 1
ATOM 758 C CA . GLY A 1 93 ? 16.129 -1.064 -31.218 1.00 77.50 93 GLY A CA 1
ATOM 759 C C . GLY A 1 93 ? 15.838 0.279 -30.533 1.00 77.50 93 GLY A C 1
ATOM 760 O O . GLY A 1 93 ? 16.561 0.662 -29.617 1.00 77.50 93 GLY A O 1
ATOM 761 N N . GLU A 1 94 ? 14.763 0.964 -30.930 1.00 89.69 94 GLU A N 1
ATOM 762 C CA . GLU A 1 94 ? 14.311 2.214 -30.306 1.00 89.69 94 GLU A CA 1
ATOM 763 C C . GLU A 1 94 ? 13.779 1.980 -28.888 1.00 89.69 94 GLU A C 1
ATOM 765 O O . GLU A 1 94 ? 13.995 2.810 -28.006 1.00 89.69 94 GLU A O 1
ATOM 770 N N . THR A 1 95 ? 13.167 0.819 -28.634 1.00 92.56 95 THR A N 1
ATOM 771 C CA . THR A 1 95 ? 12.653 0.442 -27.311 1.00 92.56 95 THR A CA 1
ATOM 772 C C . THR A 1 95 ? 13.774 0.386 -26.284 1.00 92.56 95 THR A C 1
ATOM 774 O O . THR A 1 95 ? 13.624 0.903 -25.185 1.00 92.56 95 THR A O 1
ATOM 777 N N . VAL A 1 96 ? 14.941 -0.154 -26.640 1.00 95.00 96 VAL A N 1
ATOM 778 C CA . VAL A 1 96 ? 16.105 -0.208 -25.737 1.00 95.00 96 VAL A CA 1
ATOM 779 C C . VAL A 1 96 ? 16.574 1.197 -25.349 1.00 95.00 96 VAL A C 1
ATOM 781 O O . VAL A 1 96 ? 16.863 1.460 -24.181 1.00 95.00 96 VAL A O 1
ATOM 784 N N . ASP A 1 97 ? 16.612 2.121 -26.307 1.00 93.69 97 ASP A N 1
ATOM 785 C CA . ASP A 1 97 ? 17.009 3.510 -26.068 1.00 93.69 97 ASP A CA 1
ATOM 786 C C . ASP A 1 97 ? 15.983 4.260 -25.212 1.00 93.69 97 ASP A C 1
ATOM 788 O O . ASP A 1 97 ? 16.353 5.034 -24.317 1.00 93.69 97 ASP A O 1
ATOM 792 N N . TYR A 1 98 ? 14.701 3.992 -25.454 1.00 95.69 98 TYR A N 1
ATOM 793 C CA . TYR A 1 98 ? 13.603 4.538 -24.674 1.00 95.69 98 TYR A CA 1
ATOM 794 C C . TYR A 1 98 ? 13.629 4.020 -23.232 1.00 95.69 98 TYR A C 1
ATOM 796 O O . TYR A 1 98 ? 13.642 4.826 -22.304 1.00 95.69 98 TYR A O 1
ATOM 804 N N . LEU A 1 99 ? 13.758 2.705 -23.029 1.00 96.69 99 LEU A N 1
ATOM 805 C CA . LEU A 1 99 ? 13.856 2.076 -21.709 1.00 96.69 99 LEU A CA 1
ATOM 806 C C . LEU A 1 99 ? 15.088 2.543 -20.930 1.00 96.69 99 LEU A C 1
ATOM 808 O O . LEU A 1 99 ? 14.987 2.823 -19.737 1.00 96.69 99 LEU A O 1
ATOM 812 N N . PHE A 1 100 ? 16.241 2.691 -21.589 1.00 95.56 100 PHE A N 1
ATOM 813 C CA . PHE A 1 100 ? 17.438 3.254 -20.960 1.00 95.56 100 PHE A CA 1
ATOM 814 C C . PHE A 1 100 ? 17.181 4.679 -20.447 1.00 95.56 100 PHE A C 1
ATOM 816 O O . PHE A 1 100 ? 17.542 5.024 -19.319 1.00 95.56 100 PHE A O 1
ATOM 823 N N . SER A 1 101 ? 16.548 5.514 -21.276 1.00 95.44 101 SER A N 1
ATOM 824 C CA . SER A 1 101 ? 16.235 6.904 -20.934 1.00 95.44 101 SER A CA 1
ATOM 825 C C . SER A 1 101 ? 15.190 6.987 -19.819 1.00 95.44 101 SER A C 1
ATOM 827 O O . SER A 1 101 ? 15.370 7.751 -18.871 1.00 95.44 101 SER A O 1
ATOM 829 N N . PHE A 1 102 ? 14.156 6.148 -19.891 1.00 96.56 102 PHE A N 1
ATOM 830 C CA . PHE A 1 102 ? 13.122 6.007 -18.872 1.00 96.56 102 PHE A CA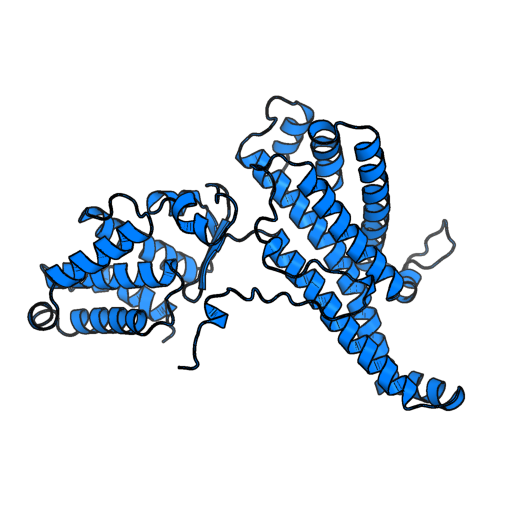 1
ATOM 831 C C . PHE A 1 102 ? 13.723 5.590 -17.528 1.00 96.56 102 PHE A C 1
ATOM 833 O O . PHE A 1 102 ? 13.498 6.248 -16.515 1.00 96.56 102 PHE A O 1
ATOM 840 N N . PHE A 1 103 ? 14.556 4.546 -17.512 1.00 96.56 103 PHE A N 1
ATOM 841 C CA . PHE A 1 103 ? 15.198 4.067 -16.290 1.00 96.56 103 PHE A CA 1
ATOM 842 C C . PHE A 1 103 ? 16.063 5.151 -15.646 1.00 96.56 103 PHE A C 1
ATOM 844 O O . PHE A 1 103 ? 15.967 5.395 -14.443 1.00 96.56 103 PHE A O 1
ATOM 851 N N . ARG A 1 104 ? 16.851 5.869 -16.453 1.00 95.81 104 ARG A N 1
ATOM 852 C CA . ARG A 1 104 ? 17.635 7.009 -15.978 1.00 95.81 104 ARG A CA 1
ATOM 853 C C . ARG A 1 104 ? 16.763 8.084 -15.329 1.00 95.81 104 ARG A C 1
ATOM 855 O O . ARG A 1 104 ? 17.121 8.591 -14.270 1.00 95.81 104 ARG A O 1
ATOM 862 N N . GLU A 1 105 ? 15.644 8.445 -15.953 1.00 95.88 105 GLU A N 1
ATOM 863 C CA . GLU A 1 105 ? 14.705 9.424 -15.398 1.00 95.88 105 GLU A CA 1
ATOM 864 C C . GLU A 1 105 ? 14.190 8.979 -14.021 1.00 95.88 105 GLU A C 1
ATOM 866 O O . GLU A 1 105 ? 14.197 9.772 -13.076 1.00 95.88 105 GLU A O 1
ATOM 871 N N . LYS A 1 106 ? 13.810 7.701 -13.875 1.00 96.31 106 LYS A N 1
ATOM 872 C CA . LYS A 1 106 ? 13.337 7.161 -12.591 1.00 96.31 106 LYS A CA 1
ATOM 873 C C . LYS A 1 106 ? 14.434 7.158 -11.528 1.00 96.31 106 LYS A C 1
ATOM 875 O O . LYS A 1 106 ? 14.173 7.585 -10.406 1.00 96.31 106 LYS A O 1
ATOM 880 N N . LEU A 1 107 ? 15.669 6.793 -11.875 1.00 96.06 107 LEU A N 1
ATOM 881 C CA . LEU A 1 107 ? 16.817 6.854 -10.959 1.00 96.06 107 LEU A CA 1
ATOM 882 C C . LEU A 1 107 ? 17.132 8.286 -10.488 1.00 96.06 107 LEU A C 1
ATOM 884 O O . LEU A 1 107 ? 17.387 8.504 -9.304 1.00 96.06 107 LEU A O 1
ATOM 888 N N . GLU A 1 108 ? 17.083 9.279 -11.380 1.00 95.12 108 GLU A N 1
ATOM 889 C CA . GLU A 1 108 ? 17.250 10.691 -10.998 1.00 95.12 108 GLU A CA 1
ATOM 890 C C . GLU A 1 108 ? 16.077 11.197 -10.140 1.00 95.12 108 GLU A C 1
ATOM 892 O O . GLU A 1 108 ? 16.268 12.037 -9.259 1.00 95.12 108 GLU A O 1
ATOM 897 N N . GLY A 1 109 ? 14.869 10.667 -10.355 1.00 95.75 109 GLY A N 1
ATOM 898 C CA . GLY A 1 109 ? 13.724 10.871 -9.468 1.00 95.75 109 GLY A CA 1
ATOM 899 C C . GLY A 1 109 ? 13.974 10.315 -8.064 1.00 95.75 109 GLY A C 1
ATOM 900 O O . GLY A 1 109 ? 13.831 11.058 -7.091 1.00 95.75 109 GLY A O 1
ATOM 901 N N . LEU A 1 110 ? 14.439 9.064 -7.961 1.00 95.25 110 LEU A N 1
ATOM 902 C CA . LEU A 1 110 ? 14.791 8.420 -6.688 1.00 95.25 110 LEU A CA 1
ATOM 903 C C . LEU A 1 110 ? 15.856 9.208 -5.926 1.00 95.25 110 LEU A C 1
ATOM 905 O O . LEU A 1 110 ? 15.722 9.418 -4.724 1.00 95.25 110 LEU A O 1
ATOM 909 N N . LYS A 1 111 ? 16.873 9.725 -6.625 1.00 94.69 111 LYS A N 1
ATOM 910 C CA . LYS A 1 111 ? 17.907 10.586 -6.030 1.00 94.69 111 LYS A CA 1
ATOM 911 C C . LYS A 1 111 ? 17.332 11.842 -5.361 1.00 94.69 111 LYS A C 1
ATOM 913 O O . LYS A 1 111 ? 17.908 12.346 -4.402 1.00 94.69 111 LYS A O 1
ATOM 918 N N . LYS A 1 112 ? 16.209 12.359 -5.868 1.00 94.31 112 LYS A N 1
ATOM 919 C CA . LYS A 1 112 ? 15.481 13.513 -5.312 1.00 94.31 112 LYS A CA 1
ATOM 920 C C . LYS A 1 112 ? 14.412 13.116 -4.284 1.00 94.31 112 LYS A C 1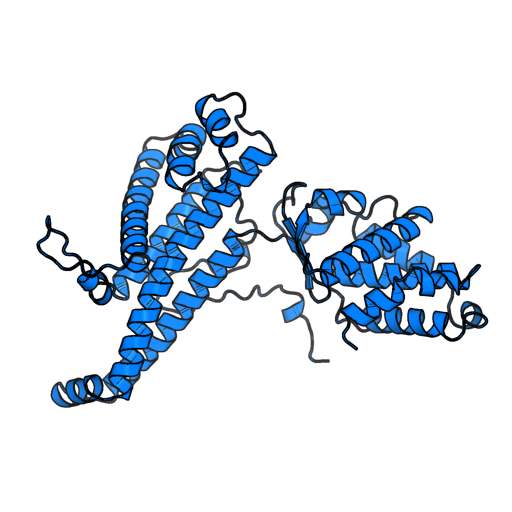
ATOM 922 O O . LYS A 1 112 ? 13.664 13.979 -3.840 1.00 94.31 112 LYS A O 1
ATOM 927 N N . GLY A 1 113 ? 14.299 11.832 -3.942 1.00 93.00 113 GLY A N 1
ATOM 928 C CA . GLY A 1 113 ? 13.277 11.308 -3.036 1.00 93.00 113 GLY A CA 1
ATOM 929 C C . GLY A 1 113 ? 11.917 11.026 -3.687 1.00 93.00 113 GLY A C 1
ATOM 930 O O . GLY A 1 113 ? 10.976 10.673 -2.980 1.00 93.00 113 GLY A O 1
ATOM 931 N N . LYS A 1 114 ? 11.775 11.143 -5.018 1.00 94.81 114 LYS A N 1
ATOM 932 C CA . LYS A 1 114 ? 10.544 10.730 -5.716 1.00 94.81 114 LYS A CA 1
ATOM 933 C C . LYS A 1 114 ? 10.546 9.210 -5.860 1.00 94.81 114 LYS A C 1
ATOM 935 O O . LYS A 1 114 ? 11.413 8.679 -6.542 1.00 94.81 114 LYS A O 1
ATOM 940 N N . ARG A 1 115 ? 9.568 8.543 -5.240 1.00 91.88 115 ARG A N 1
ATOM 941 C CA . ARG A 1 115 ? 9.402 7.076 -5.248 1.00 91.88 115 ARG A CA 1
ATOM 942 C C . ARG A 1 115 ? 8.084 6.594 -5.871 1.00 91.88 115 ARG A C 1
ATOM 944 O O . ARG A 1 115 ? 7.976 5.440 -6.266 1.00 91.88 115 ARG A O 1
ATOM 951 N N . PHE A 1 116 ? 7.098 7.478 -5.992 1.00 93.62 116 PHE A N 1
ATOM 952 C CA . PHE A 1 116 ? 5.801 7.156 -6.581 1.00 93.62 116 PHE A CA 1
ATOM 953 C C . PHE A 1 116 ? 5.641 7.834 -7.937 1.00 93.62 116 PHE A C 1
ATOM 955 O O . PHE A 1 116 ? 5.942 9.023 -8.104 1.00 93.62 116 PHE A O 1
ATOM 962 N N . TRP A 1 117 ? 5.133 7.072 -8.896 1.00 95.38 117 TRP A N 1
ATOM 963 C CA . TRP A 1 117 ? 4.809 7.528 -10.243 1.00 95.38 117 TRP A CA 1
ATOM 964 C C . TRP A 1 117 ? 3.422 7.030 -10.635 1.00 95.38 117 TRP A C 1
ATOM 966 O O . TRP A 1 117 ? 2.922 6.058 -10.067 1.00 95.38 117 TRP A O 1
ATOM 976 N N . LYS A 1 118 ? 2.776 7.720 -11.574 1.00 94.50 118 LYS A N 1
ATOM 977 C CA . LYS A 1 118 ? 1.466 7.287 -12.070 1.00 94.50 118 LYS A CA 1
ATOM 978 C C . LYS A 1 118 ? 1.604 6.061 -12.964 1.00 94.50 118 LYS A C 1
ATOM 980 O O . LYS A 1 118 ? 2.595 5.943 -13.683 1.00 94.50 118 LYS A O 1
ATOM 985 N N . GLY A 1 119 ? 0.593 5.196 -12.960 1.00 93.56 119 GLY A N 1
ATOM 986 C CA . GLY A 1 119 ? 0.483 4.071 -13.887 1.00 93.56 119 GLY A CA 1
ATOM 987 C C . GLY A 1 119 ? 0.664 4.513 -15.340 1.00 93.56 119 GLY A C 1
ATOM 988 O O . GLY A 1 119 ? 1.473 3.934 -16.053 1.00 93.56 119 GLY A O 1
ATOM 989 N N . SER A 1 120 ? 0.065 5.639 -15.735 1.00 95.19 120 SER A N 1
ATOM 990 C CA . SER A 1 120 ? 0.217 6.239 -17.070 1.00 95.19 120 SER A CA 1
ATOM 991 C C . SER A 1 120 ? 1.663 6.545 -17.471 1.00 95.19 120 SER A C 1
ATOM 993 O O . SER A 1 120 ? 1.965 6.690 -18.654 1.00 95.19 120 SER A O 1
ATOM 995 N N . GLU A 1 121 ? 2.591 6.672 -16.519 1.00 95.75 121 GLU A N 1
ATOM 996 C CA . GLU A 1 121 ? 4.011 6.803 -16.839 1.00 95.75 121 GLU A CA 1
ATOM 997 C C . GLU A 1 121 ? 4.618 5.464 -17.268 1.00 95.75 121 GLU A C 1
ATOM 999 O O . GLU A 1 121 ? 5.442 5.452 -18.179 1.00 95.75 121 GLU A O 1
ATOM 1004 N N . PHE A 1 122 ? 4.214 4.358 -16.642 1.00 95.12 122 PHE A N 1
ATOM 1005 C CA . PHE A 1 122 ? 4.676 3.009 -16.968 1.00 95.12 122 PHE A CA 1
ATOM 1006 C C . PHE A 1 122 ? 3.926 2.399 -18.155 1.00 95.12 122 PHE A C 1
ATOM 1008 O O . PHE A 1 122 ? 4.564 1.721 -18.952 1.00 95.12 122 PHE A O 1
ATOM 1015 N N . GLU A 1 123 ? 2.646 2.723 -18.355 1.00 94.94 123 GLU A N 1
ATOM 1016 C CA . GLU A 1 123 ? 1.854 2.265 -19.514 1.00 94.94 123 GLU A CA 1
ATOM 1017 C C . GLU A 1 123 ? 2.501 2.664 -20.857 1.00 94.94 123 GLU A C 1
ATOM 1019 O O . GLU A 1 123 ? 2.271 2.065 -21.894 1.00 94.94 123 GLU A O 1
ATOM 1024 N N . LYS A 1 124 ? 3.406 3.651 -20.860 1.00 93.94 124 LYS A N 1
ATOM 1025 C CA . LYS A 1 124 ? 4.198 4.024 -22.046 1.00 93.94 124 LYS A CA 1
ATOM 1026 C C . LYS A 1 124 ? 5.201 2.954 -22.482 1.00 93.94 124 LYS A C 1
ATOM 1028 O O . LYS A 1 124 ? 5.675 2.996 -23.616 1.00 93.94 124 LYS A O 1
ATOM 1033 N N . ILE A 1 125 ? 5.595 2.055 -21.581 1.00 94.81 125 ILE A N 1
ATOM 1034 C CA . ILE A 1 125 ? 6.628 1.035 -21.816 1.00 94.81 125 ILE A CA 1
ATOM 1035 C C . ILE A 1 125 ? 6.116 -0.393 -21.656 1.00 94.81 125 ILE A C 1
ATOM 1037 O O . ILE A 1 125 ? 6.704 -1.302 -22.242 1.00 94.81 125 ILE A O 1
ATOM 1041 N N . ILE A 1 126 ? 5.060 -0.605 -20.876 1.00 94.25 126 ILE A N 1
ATOM 1042 C CA . ILE A 1 126 ? 4.570 -1.925 -20.497 1.00 94.25 126 ILE A CA 1
ATOM 1043 C C . ILE A 1 126 ? 3.056 -1.897 -20.354 1.00 94.25 126 ILE A C 1
ATOM 1045 O O . ILE A 1 126 ? 2.534 -0.950 -19.782 1.00 94.25 126 ILE A O 1
ATOM 1049 N N . SER A 1 127 ? 2.369 -2.945 -20.809 1.00 93.31 127 SER A N 1
ATOM 1050 C CA . SER A 1 127 ? 0.942 -3.089 -20.521 1.00 93.31 127 SER A CA 1
ATOM 1051 C C . SER A 1 127 ? 0.761 -3.434 -19.043 1.00 93.31 127 SER A C 1
ATOM 1053 O O . SER A 1 127 ? 1.145 -4.528 -18.619 1.00 93.31 127 SER A O 1
ATOM 1055 N N . LEU A 1 128 ? 0.226 -2.506 -18.242 1.00 91.38 128 LEU A N 1
ATOM 1056 C CA . LEU A 1 128 ? 0.111 -2.695 -16.793 1.00 91.38 128 LEU A CA 1
ATOM 1057 C C . LEU A 1 128 ? -0.829 -3.838 -16.423 1.00 91.38 128 LEU A C 1
ATOM 1059 O O . LEU A 1 128 ? -0.518 -4.595 -15.504 1.00 91.38 128 LEU A O 1
ATOM 1063 N N . ASP A 1 129 ? -1.946 -3.971 -17.136 1.00 88.19 129 ASP A N 1
ATOM 1064 C CA . ASP A 1 129 ? -2.923 -5.036 -16.903 1.00 88.19 129 ASP A CA 1
ATOM 1065 C C . ASP A 1 129 ? -2.276 -6.417 -17.085 1.00 88.19 129 ASP A C 1
ATOM 1067 O O . ASP A 1 129 ? -2.206 -7.227 -16.160 1.00 88.19 129 ASP A O 1
ATOM 1071 N N . GLU A 1 130 ? -1.643 -6.629 -18.240 1.00 90.56 130 GLU A N 1
ATOM 1072 C CA . GLU A 1 130 ? -0.948 -7.877 -18.548 1.00 90.56 130 GLU A CA 1
ATOM 1073 C C . GLU A 1 130 ? 0.263 -8.136 -17.640 1.00 90.56 130 GLU A C 1
ATOM 1075 O O . GLU A 1 130 ? 0.575 -9.287 -17.328 1.00 90.56 130 GLU A O 1
ATOM 1080 N N . PHE A 1 131 ? 0.965 -7.085 -17.206 1.00 89.31 131 PHE A N 1
ATOM 1081 C CA . PHE A 1 131 ? 2.110 -7.222 -16.309 1.00 89.31 131 PHE A CA 1
ATOM 1082 C C . PHE A 1 131 ? 1.699 -7.664 -14.902 1.00 89.31 131 PHE A C 1
ATOM 1084 O O . PHE A 1 131 ? 2.391 -8.488 -14.297 1.00 89.31 131 PHE A O 1
ATOM 1091 N N . PHE A 1 132 ? 0.592 -7.129 -14.380 1.00 85.88 132 PHE A N 1
ATOM 1092 C CA . PHE A 1 132 ? 0.142 -7.400 -13.017 1.00 85.88 132 PHE A CA 1
ATOM 1093 C C . PHE A 1 132 ? -0.866 -8.548 -12.897 1.00 85.88 132 PHE A C 1
ATOM 1095 O O . PHE A 1 132 ? -1.068 -8.991 -11.767 1.00 85.88 132 PHE A O 1
ATOM 1102 N N . LYS A 1 133 ? -1.418 -9.087 -13.995 1.00 83.44 133 LYS A N 1
ATOM 1103 C CA . LYS A 1 133 ? -2.462 -10.138 -13.987 1.00 83.44 133 LYS A CA 1
ATOM 1104 C C . LYS A 1 133 ? -2.183 -11.346 -13.083 1.00 83.44 133 LYS A C 1
ATOM 1106 O O . LYS A 1 133 ? -3.082 -11.840 -12.417 1.00 83.44 133 LYS A O 1
ATOM 1111 N N . ASP A 1 134 ? -0.932 -11.811 -13.016 1.00 74.56 134 ASP A N 1
ATOM 1112 C CA . ASP A 1 134 ? -0.563 -12.982 -12.199 1.00 74.56 134 ASP A CA 1
ATOM 1113 C C . ASP A 1 134 ? -0.457 -12.617 -10.711 1.00 74.56 134 ASP A C 1
ATOM 1115 O O . ASP A 1 134 ? -0.513 -13.459 -9.815 1.00 74.56 134 ASP A O 1
ATOM 1119 N N . THR A 1 135 ? -0.223 -11.336 -10.440 1.00 69.38 135 THR A N 1
ATOM 1120 C CA . THR A 1 135 ? 0.043 -10.815 -9.105 1.00 69.38 135 THR A CA 1
ATOM 1121 C C . THR A 1 135 ? -1.121 -10.044 -8.523 1.00 69.38 135 THR A C 1
ATOM 1123 O O . THR A 1 135 ? -1.069 -9.774 -7.334 1.00 69.38 135 THR A O 1
ATOM 1126 N N . HIS A 1 136 ? -2.144 -9.685 -9.283 1.00 69.62 136 HIS A N 1
ATOM 1127 C CA . HIS A 1 136 ? -3.310 -8.951 -8.814 1.00 69.62 136 HIS A CA 1
ATOM 1128 C C . HIS A 1 136 ? -4.542 -9.514 -9.508 1.00 69.62 136 HIS A C 1
ATOM 1130 O O . HIS A 1 136 ? -4.535 -9.710 -10.716 1.00 69.62 136 HIS A O 1
ATOM 1136 N N . ALA A 1 137 ? -5.606 -9.744 -8.740 1.00 67.31 137 ALA A N 1
ATOM 1137 C CA . ALA A 1 137 ? -6.863 -10.233 -9.293 1.00 67.31 137 ALA A CA 1
ATOM 1138 C C . ALA A 1 137 ? -7.541 -9.213 -10.228 1.00 67.31 137 A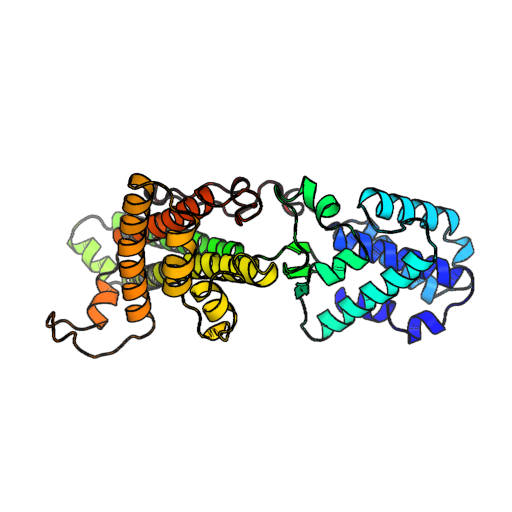LA A C 1
ATOM 1140 O O . ALA A 1 137 ? -8.461 -9.578 -10.955 1.00 67.31 137 ALA A O 1
ATOM 1141 N N . ARG A 1 138 ? -7.115 -7.938 -10.200 1.00 74.88 138 ARG A N 1
ATOM 1142 C CA . ARG A 1 138 ? -7.722 -6.850 -10.969 1.00 74.88 138 ARG A CA 1
ATOM 1143 C C . ARG A 1 138 ? -6.692 -5.980 -11.701 1.00 74.88 138 ARG A C 1
ATOM 1145 O O . ARG A 1 138 ? -5.560 -5.845 -11.225 1.00 74.88 138 ARG A O 1
ATOM 1152 N N . PRO A 1 139 ? -7.102 -5.338 -12.813 1.00 79.25 139 PRO A N 1
ATOM 1153 C CA . PRO A 1 139 ? -6.247 -4.443 -13.585 1.00 79.25 139 PRO A CA 1
ATOM 1154 C C . PRO A 1 139 ? -5.770 -3.227 -12.784 1.00 79.25 139 PRO A C 1
ATOM 1156 O O . PRO A 1 139 ? -6.555 -2.532 -12.129 1.00 79.25 139 PRO A O 1
ATOM 1159 N N . ILE A 1 140 ? -4.485 -2.895 -12.910 1.00 84.12 140 ILE A N 1
ATOM 1160 C CA . ILE A 1 140 ? -3.948 -1.617 -12.434 1.00 84.12 140 ILE A CA 1
ATOM 1161 C C . ILE A 1 140 ? -4.262 -0.528 -13.459 1.00 84.12 140 ILE A C 1
ATOM 1163 O O . ILE A 1 140 ? -3.828 -0.596 -14.604 1.00 84.12 140 ILE A O 1
ATOM 1167 N N . LYS A 1 141 ? -4.998 0.501 -13.031 1.00 86.31 141 LYS A N 1
ATOM 1168 C CA . LYS A 1 141 ? -5.412 1.618 -13.887 1.00 86.31 141 LYS A CA 1
ATOM 1169 C C . LYS A 1 141 ? -4.331 2.695 -13.979 1.00 86.31 141 LYS A C 1
ATOM 1171 O O . LYS A 1 141 ? -3.522 2.878 -13.070 1.00 86.31 141 LYS A O 1
ATOM 1176 N N . GLU A 1 142 ? -4.369 3.479 -15.051 1.00 90.12 142 GLU A N 1
ATOM 1177 C CA . GLU A 1 142 ? -3.386 4.529 -15.349 1.00 90.12 142 GLU A CA 1
ATOM 1178 C C . GLU A 1 142 ? -3.215 5.584 -14.242 1.00 90.12 142 GLU A C 1
ATOM 1180 O O . GLU A 1 142 ? -2.123 6.121 -14.033 1.00 90.12 142 GLU A O 1
ATOM 1185 N N . HIS A 1 143 ? -4.280 5.906 -13.511 1.00 90.31 143 HIS A N 1
ATOM 1186 C CA . HIS A 1 143 ? -4.240 6.909 -12.448 1.00 90.31 143 HIS A CA 1
ATOM 1187 C C . HIS A 1 143 ? -3.737 6.351 -11.107 1.00 90.31 143 HIS A C 1
ATOM 1189 O O . HIS A 1 143 ? -3.480 7.144 -10.191 1.00 90.31 143 HIS A O 1
ATOM 1195 N N . HIS A 1 144 ? -3.577 5.028 -10.971 1.00 90.38 144 HIS A N 1
ATOM 1196 C CA . HIS A 1 144 ? -3.027 4.404 -9.766 1.00 90.38 144 HIS A CA 1
ATOM 1197 C C . HIS A 1 144 ? -1.558 4.793 -9.564 1.00 90.38 144 HIS A C 1
ATOM 1199 O O . HIS A 1 144 ? -0.835 5.122 -10.508 1.00 90.38 144 HIS A O 1
ATOM 1205 N N . TRP A 1 145 ? -1.119 4.791 -8.307 1.00 91.94 145 TRP A N 1
ATOM 1206 C CA . TRP A 1 145 ? 0.272 5.049 -7.958 1.00 91.94 145 TRP A CA 1
ATOM 1207 C C . TRP A 1 145 ? 1.059 3.742 -7.941 1.00 91.94 145 TRP A C 1
ATOM 1209 O O . TRP A 1 145 ? 0.636 2.749 -7.352 1.00 91.94 145 TRP A O 1
ATOM 1219 N N . ILE A 1 146 ? 2.230 3.760 -8.565 1.00 92.25 146 ILE A N 1
ATOM 1220 C CA . ILE A 1 146 ? 3.176 2.651 -8.572 1.00 92.25 146 ILE A CA 1
ATOM 1221 C C . ILE A 1 146 ? 4.454 3.135 -7.894 1.00 92.25 146 ILE A C 1
ATOM 1223 O O . ILE A 1 146 ? 5.061 4.133 -8.298 1.00 92.25 146 ILE A O 1
ATOM 1227 N N . ASP A 1 147 ? 4.838 2.428 -6.840 1.00 92.19 147 ASP A N 1
ATOM 1228 C CA . ASP A 1 147 ? 6.146 2.540 -6.220 1.00 92.19 147 ASP A CA 1
ATOM 1229 C C . ASP A 1 147 ? 7.168 1.837 -7.110 1.00 92.19 147 ASP A C 1
ATOM 1231 O O . ASP A 1 147 ? 7.055 0.636 -7.367 1.00 92.19 147 ASP A O 1
ATOM 1235 N N . PHE A 1 148 ? 8.164 2.582 -7.585 1.00 93.00 148 PHE A N 1
ATOM 1236 C CA . PHE A 1 148 ? 9.329 1.980 -8.221 1.00 93.00 148 PHE A CA 1
ATOM 1237 C C . PHE A 1 148 ? 10.456 1.876 -7.203 1.00 93.00 148 PHE A C 1
ATOM 1239 O O . PHE A 1 148 ? 11.163 2.841 -6.900 1.00 93.00 148 PHE A O 1
ATOM 1246 N N . ASN A 1 149 ? 10.619 0.658 -6.697 1.00 89.75 149 ASN A N 1
ATOM 1247 C CA . ASN A 1 149 ? 11.604 0.315 -5.695 1.00 89.75 149 ASN A CA 1
ATOM 1248 C C . ASN A 1 149 ? 12.700 -0.556 -6.327 1.00 89.75 149 ASN A C 1
ATOM 1250 O O . ASN A 1 149 ? 12.432 -1.654 -6.813 1.00 89.75 149 ASN A O 1
ATOM 1254 N N . ILE A 1 150 ? 13.954 -0.102 -6.283 1.00 88.12 150 ILE A N 1
ATOM 1255 C CA . ILE A 1 150 ? 15.092 -0.850 -6.852 1.00 88.12 150 ILE A CA 1
ATOM 1256 C C . ILE A 1 150 ? 15.342 -2.204 -6.163 1.00 88.12 150 ILE A C 1
ATOM 1258 O O . ILE A 1 150 ? 15.968 -3.076 -6.755 1.00 88.12 150 ILE A O 1
ATOM 1262 N N . GLU A 1 151 ? 14.831 -2.371 -4.942 1.00 82.75 151 GLU A N 1
ATOM 1263 C CA . GLU A 1 151 ? 14.935 -3.557 -4.087 1.00 82.75 151 GLU A CA 1
ATOM 1264 C C . GLU A 1 151 ? 13.637 -4.369 -3.994 1.00 82.75 151 GLU A C 1
ATOM 1266 O O . GLU A 1 151 ? 13.532 -5.304 -3.207 1.00 82.75 151 GLU A O 1
ATOM 1271 N N . ARG A 1 152 ? 12.568 -4.001 -4.697 1.00 78.62 152 ARG A N 1
ATOM 1272 C CA . ARG A 1 152 ? 11.317 -4.787 -4.648 1.00 78.62 152 ARG A CA 1
ATOM 1273 C C . ARG A 1 152 ? 10.589 -4.854 -5.986 1.00 78.62 152 ARG A C 1
ATOM 1275 O O . ARG A 1 152 ? 9.704 -5.687 -6.147 1.00 78.62 152 ARG A O 1
ATOM 1282 N N . GLY A 1 153 ? 11.013 -4.043 -6.947 1.00 87.62 153 GLY A N 1
ATOM 1283 C CA . GLY A 1 153 ? 10.397 -3.871 -8.251 1.00 87.62 153 GLY A CA 1
ATOM 1284 C C . GLY A 1 153 ? 9.247 -2.881 -8.243 1.00 87.62 153 GLY A C 1
ATOM 1285 O O . GLY A 1 153 ? 9.209 -1.964 -7.418 1.00 87.62 153 GLY A O 1
ATOM 1286 N N . LEU A 1 154 ? 8.344 -3.041 -9.209 1.00 88.88 154 LEU A N 1
ATOM 1287 C CA . LEU A 1 154 ? 7.127 -2.241 -9.276 1.00 88.88 154 LEU A CA 1
ATOM 1288 C C . LEU A 1 154 ? 6.105 -2.774 -8.277 1.00 88.88 154 LEU A C 1
ATOM 1290 O O . LEU A 1 154 ? 5.718 -3.939 -8.342 1.00 88.88 154 LEU A O 1
ATOM 1294 N N . ILE A 1 155 ? 5.656 -1.908 -7.373 1.00 86.31 155 ILE A N 1
ATOM 1295 C CA . ILE A 1 155 ? 4.620 -2.230 -6.394 1.00 86.31 155 ILE A CA 1
ATOM 1296 C C . ILE A 1 155 ? 3.463 -1.251 -6.590 1.00 86.31 155 ILE A C 1
ATOM 1298 O O . ILE A 1 155 ? 3.598 -0.066 -6.263 1.00 86.31 155 ILE A O 1
ATOM 1302 N N . PRO A 1 156 ? 2.307 -1.710 -7.089 1.00 85.50 156 PRO A N 1
ATOM 1303 C CA . PRO A 1 156 ? 1.083 -0.929 -7.030 1.00 85.50 156 PRO A CA 1
ATOM 1304 C C . PRO A 1 156 ? 0.806 -0.577 -5.574 1.00 85.50 156 PRO A C 1
ATOM 1306 O O . PRO A 1 156 ? 0.694 -1.454 -4.718 1.00 85.50 156 PRO A O 1
ATOM 1309 N N . THR A 1 157 ? 0.811 0.719 -5.277 1.00 81.31 157 THR A N 1
ATOM 1310 C CA . THR A 1 157 ? 0.691 1.207 -3.907 1.00 81.31 157 THR A CA 1
ATOM 1311 C C . THR A 1 157 ? -0.657 1.861 -3.732 1.00 81.31 157 THR A C 1
ATOM 1313 O O . THR A 1 157 ? -0.979 2.859 -4.378 1.00 81.31 157 THR A O 1
ATOM 1316 N N . ILE A 1 158 ? -1.416 1.276 -2.823 1.00 85.81 158 ILE A N 1
ATOM 1317 C CA . ILE A 1 158 ? -2.785 1.637 -2.503 1.00 85.81 158 ILE A CA 1
ATOM 1318 C C . ILE A 1 158 ? -2.823 1.968 -1.000 1.00 85.81 158 ILE A C 1
ATOM 1320 O O . ILE A 1 158 ? -2.313 1.174 -0.197 1.00 85.81 158 ILE A O 1
ATOM 1324 N N . PRO A 1 159 ? -3.267 3.177 -0.604 1.00 88.69 159 PRO A N 1
ATOM 1325 C CA . PRO A 1 159 ? -3.139 3.660 0.774 1.00 88.69 159 PRO A CA 1
ATOM 1326 C C . PRO A 1 159 ? -3.771 2.738 1.818 1.00 88.69 159 PRO A C 1
ATOM 1328 O O . PRO A 1 159 ? -3.194 2.527 2.883 1.00 88.69 159 PRO A O 1
ATOM 1331 N N . GLU A 1 160 ? -4.920 2.150 1.499 1.00 89.81 160 GLU A N 1
ATOM 1332 C CA . GLU A 1 160 ? -5.677 1.274 2.387 1.00 89.81 160 GLU A CA 1
ATOM 1333 C C . GLU A 1 160 ? -4.931 -0.019 2.731 1.00 89.81 160 GLU A C 1
ATOM 1335 O O . GLU A 1 160 ? -5.086 -0.541 3.830 1.00 89.81 160 GLU A O 1
ATOM 1340 N N . PHE A 1 161 ? -4.064 -0.520 1.843 1.00 88.69 161 PHE A N 1
ATOM 1341 C CA . PHE A 1 161 ? -3.228 -1.680 2.158 1.00 88.69 161 PHE A CA 1
ATOM 1342 C C . PHE A 1 161 ? -2.174 -1.353 3.224 1.00 88.69 161 PHE A C 1
ATOM 1344 O O . PHE A 1 161 ? -1.897 -2.166 4.107 1.00 88.69 161 PHE A O 1
ATOM 1351 N N . ILE A 1 162 ? -1.588 -0.153 3.162 1.00 89.31 162 ILE A N 1
ATOM 1352 C CA . ILE A 1 162 ? -0.598 0.297 4.149 1.00 89.31 162 ILE A CA 1
ATOM 1353 C C . ILE A 1 162 ? -1.271 0.429 5.516 1.00 89.31 162 ILE A C 1
ATOM 1355 O O . ILE A 1 162 ? -0.781 -0.118 6.502 1.00 89.31 162 ILE A O 1
ATOM 1359 N N . THR A 1 163 ? -2.425 1.092 5.562 1.00 94.31 163 THR A N 1
ATOM 1360 C CA . THR A 1 163 ? -3.137 1.347 6.818 1.00 94.31 163 THR A CA 1
ATOM 1361 C C . THR A 1 163 ? -3.809 0.095 7.381 1.00 94.31 163 THR A C 1
ATOM 1363 O O . THR A 1 163 ? -3.907 -0.040 8.600 1.00 94.31 163 THR A O 1
ATOM 1366 N N . TYR A 1 164 ? -4.157 -0.885 6.539 1.00 93.06 164 TYR A N 1
ATOM 1367 C CA . TYR A 1 164 ? -4.481 -2.242 6.987 1.00 93.06 164 TYR A CA 1
ATOM 1368 C C . TYR A 1 164 ? -3.295 -2.908 7.697 1.00 93.06 164 TYR A C 1
ATOM 1370 O O . TYR A 1 164 ? -3.450 -3.479 8.777 1.00 93.06 164 TYR A O 1
ATOM 1378 N N . GLY A 1 165 ? -2.089 -2.806 7.127 1.00 91.50 165 GLY A N 1
ATOM 1379 C CA . GLY A 1 165 ? -0.868 -3.291 7.771 1.00 91.50 165 GLY A CA 1
ATOM 1380 C C . GLY A 1 165 ? -0.655 -2.668 9.154 1.00 91.50 165 GLY A C 1
ATOM 1381 O O . GLY A 1 165 ? -0.357 -3.385 10.112 1.00 91.50 165 GLY A O 1
ATOM 1382 N N . ASP A 1 166 ? -0.867 -1.357 9.282 1.00 94.19 166 ASP A N 1
ATOM 1383 C CA . ASP A 1 166 ? -0.772 -0.641 10.559 1.00 94.19 166 ASP A CA 1
ATOM 1384 C C . ASP A 1 166 ? -1.828 -1.109 11.572 1.00 94.19 166 ASP A C 1
ATOM 1386 O O . ASP A 1 166 ? -1.502 -1.318 12.747 1.00 94.19 166 ASP A O 1
ATOM 1390 N N . LEU A 1 167 ? -3.069 -1.333 11.126 1.00 95.25 167 LEU A N 1
ATOM 1391 C CA . LEU A 1 167 ? -4.165 -1.859 11.946 1.00 95.25 167 LEU A CA 1
ATOM 1392 C C . LEU A 1 167 ? -3.800 -3.217 12.559 1.00 95.25 167 LEU A C 1
ATOM 1394 O O . LEU A 1 167 ? -3.837 -3.384 13.782 1.00 95.25 167 LEU A O 1
ATOM 1398 N N . ILE A 1 168 ? -3.390 -4.173 11.722 1.00 95.56 168 ILE A N 1
ATOM 1399 C CA . ILE A 1 168 ? -3.078 -5.531 12.175 1.00 95.56 168 ILE A CA 1
ATOM 1400 C C . ILE A 1 168 ? -1.797 -5.573 13.017 1.00 95.56 168 ILE A C 1
ATOM 1402 O O . ILE A 1 168 ? -1.738 -6.280 14.026 1.00 95.56 168 ILE A O 1
ATOM 1406 N N . ASN A 1 169 ? -0.766 -4.803 12.661 1.00 95.06 169 ASN A N 1
ATOM 1407 C CA . ASN A 1 169 ? 0.455 -4.737 13.466 1.00 95.06 169 ASN A CA 1
ATOM 1408 C C . ASN A 1 169 ? 0.187 -4.150 14.855 1.00 95.06 169 ASN A C 1
ATOM 1410 O O . ASN A 1 169 ? 0.676 -4.692 15.849 1.00 95.06 169 ASN A O 1
ATOM 1414 N N . SER A 1 170 ? -0.626 -3.095 14.938 1.00 95.94 170 SER A N 1
ATOM 1415 C CA . SER A 1 170 ? -1.027 -2.485 16.211 1.00 95.94 170 SER A CA 1
ATOM 1416 C C . SER A 1 170 ? -1.789 -3.477 17.090 1.00 95.94 170 SER A C 1
ATOM 1418 O O . SER A 1 170 ? -1.479 -3.611 18.276 1.00 95.94 170 SER A O 1
ATOM 1420 N N . TRP A 1 171 ? -2.715 -4.242 16.501 1.00 96.44 171 TRP A N 1
ATOM 1421 C CA . TRP A 1 171 ? -3.414 -5.332 17.184 1.00 96.44 171 TRP A CA 1
ATOM 1422 C C . TRP A 1 171 ? -2.454 -6.395 17.727 1.00 96.44 171 TRP A C 1
ATOM 1424 O O . TRP A 1 171 ? -2.506 -6.763 18.902 1.00 96.44 171 TRP A O 1
ATOM 1434 N N . ASN A 1 172 ? -1.539 -6.872 16.883 1.00 96.12 172 ASN A N 1
ATOM 1435 C CA . ASN A 1 172 ? -0.582 -7.911 17.249 1.00 96.12 172 ASN A CA 1
ATOM 1436 C C . ASN A 1 172 ? 0.337 -7.475 18.401 1.00 96.12 172 ASN A C 1
ATOM 1438 O O . ASN A 1 172 ? 0.613 -8.275 19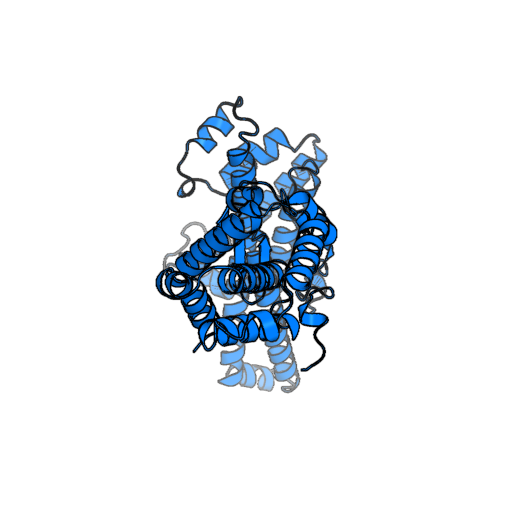.301 1.00 96.12 172 ASN A O 1
ATOM 1442 N N . LEU A 1 173 ? 0.789 -6.216 18.384 1.00 96.50 173 LEU A N 1
ATOM 1443 C CA . LEU A 1 173 ? 1.585 -5.604 19.452 1.00 96.50 173 LEU A CA 1
ATOM 1444 C C . LEU A 1 173 ? 0.780 -5.486 20.752 1.00 96.50 173 LEU A C 1
ATOM 1446 O O . LEU A 1 173 ? 1.276 -5.880 21.812 1.00 96.50 173 LEU A O 1
ATOM 1450 N N . LEU A 1 174 ? -0.468 -5.009 20.673 1.00 96.75 174 LEU A N 1
ATOM 1451 C CA . LEU A 1 174 ? -1.379 -4.928 21.817 1.00 96.75 174 LEU A CA 1
ATOM 1452 C C . LEU A 1 174 ? -1.582 -6.301 22.461 1.00 96.75 174 LEU A C 1
ATOM 1454 O O . LEU A 1 174 ? -1.397 -6.446 23.668 1.00 96.75 174 LEU A O 1
ATOM 1458 N N . LEU A 1 175 ? -1.907 -7.321 21.664 1.00 95.94 175 LEU A N 1
ATOM 1459 C CA . LEU A 1 175 ? -2.125 -8.677 22.164 1.00 95.94 175 LEU A CA 1
ATOM 1460 C C . LEU A 1 175 ? -0.877 -9.278 22.805 1.00 95.94 175 LEU A C 1
ATOM 1462 O O . LEU A 1 175 ? -0.983 -9.970 23.815 1.00 95.94 175 LEU A O 1
ATOM 1466 N N . GLU A 1 176 ? 0.305 -9.045 22.234 1.00 95.38 176 GLU A N 1
ATOM 1467 C CA . GLU A 1 176 ? 1.554 -9.523 22.824 1.00 95.38 176 GLU A CA 1
ATOM 1468 C C . GLU A 1 176 ? 1.784 -8.915 24.210 1.00 95.38 176 GLU A C 1
ATOM 1470 O O . GLU A 1 176 ? 2.084 -9.638 25.165 1.00 95.38 176 GLU A O 1
ATOM 1475 N N . ARG A 1 177 ? 1.608 -7.596 24.337 1.00 95.00 177 ARG A N 1
ATOM 1476 C CA . ARG A 1 177 ? 1.758 -6.899 25.618 1.00 95.00 177 ARG A CA 1
ATOM 1477 C C . ARG A 1 177 ? 0.690 -7.295 26.621 1.00 95.00 177 ARG A C 1
ATOM 1479 O O . ARG A 1 177 ? 1.018 -7.554 27.777 1.00 95.00 177 ARG A O 1
ATOM 1486 N N . TRP A 1 178 ? -0.549 -7.450 26.174 1.00 93.38 178 TRP A N 1
ATOM 1487 C CA . TRP A 1 178 ? -1.645 -7.899 27.020 1.00 93.38 178 TRP A CA 1
ATOM 1488 C C . TRP A 1 178 ? -1.426 -9.323 27.551 1.00 93.38 178 TRP A C 1
ATOM 1490 O O . TRP A 1 178 ? -1.524 -9.547 28.754 1.00 93.38 178 TRP A O 1
ATOM 1500 N N . LYS A 1 179 ? -1.012 -10.273 26.700 1.00 92.25 179 LYS A N 1
ATOM 1501 C CA . LYS A 1 179 ? -0.676 -11.646 27.130 1.00 92.25 179 LYS A CA 1
ATOM 1502 C C . LYS A 1 179 ? 0.508 -11.675 28.095 1.00 92.25 179 LYS A C 1
ATOM 1504 O O . LYS A 1 179 ? 0.492 -12.428 29.067 1.00 92.25 179 LYS A O 1
ATOM 1509 N N . LYS A 1 180 ? 1.525 -10.837 27.864 1.00 90.44 180 LYS A N 1
ATOM 1510 C CA . LYS A 1 180 ? 2.652 -10.672 28.795 1.00 90.44 180 LYS A CA 1
ATOM 1511 C C . LYS A 1 180 ? 2.176 -10.161 30.158 1.00 90.44 180 LYS A C 1
ATOM 1513 O O . LYS A 1 180 ? 2.618 -10.687 31.175 1.00 90.44 180 LYS A O 1
ATOM 1518 N N . TYR A 1 181 ? 1.280 -9.174 30.181 1.00 88.88 181 TYR A N 1
ATOM 1519 C CA . TYR A 1 181 ? 0.693 -8.652 31.416 1.00 88.88 181 TYR A CA 1
ATOM 1520 C C . TYR A 1 181 ? -0.093 -9.724 32.171 1.00 88.88 181 TYR A C 1
ATOM 1522 O O . TYR A 1 181 ? 0.125 -9.896 33.365 1.00 88.88 181 TYR A O 1
ATOM 1530 N N . GLN A 1 182 ? -0.950 -10.481 31.477 1.00 87.94 182 GLN A N 1
ATOM 1531 C CA . GLN A 1 182 ? -1.724 -11.564 32.086 1.00 87.94 182 GLN A CA 1
ATOM 1532 C C . GLN A 1 182 ? -0.834 -12.634 32.706 1.00 87.94 182 GLN A C 1
ATOM 1534 O O . GLN A 1 182 ? -1.012 -12.958 33.873 1.00 87.94 182 GLN A O 1
ATOM 1539 N N . LYS A 1 183 ? 0.167 -13.119 31.964 1.00 88.19 183 LYS A N 1
ATOM 1540 C CA . LYS A 1 183 ? 1.093 -14.136 32.466 1.00 88.19 183 LYS A CA 1
ATOM 1541 C C . LYS A 1 183 ? 1.812 -13.675 33.736 1.00 88.19 183 LYS A C 1
ATOM 1543 O O . LYS A 1 183 ? 1.901 -14.422 34.700 1.00 88.19 183 LYS A O 1
ATOM 1548 N N . LEU A 1 184 ? 2.298 -12.433 33.753 1.00 84.69 184 LEU A N 1
ATOM 1549 C CA . LEU A 1 184 ? 2.935 -11.871 34.945 1.00 84.69 184 LEU A CA 1
ATOM 1550 C C . LEU A 1 184 ? 1.934 -11.729 36.097 1.00 84.69 184 LEU A C 1
ATOM 1552 O O . LEU A 1 184 ? 2.263 -12.058 37.226 1.00 84.69 184 LEU A O 1
ATOM 1556 N N . ALA A 1 185 ? 0.705 -11.288 35.828 1.00 82.06 185 ALA A N 1
ATOM 1557 C CA . ALA A 1 185 ? -0.333 -11.190 36.850 1.00 82.06 185 ALA A CA 1
ATOM 1558 C C . ALA A 1 185 ? -0.742 -12.565 37.421 1.00 82.06 185 ALA A C 1
ATOM 1560 O O . ALA A 1 185 ? -1.074 -12.651 38.601 1.00 82.06 185 ALA A O 1
ATOM 1561 N N . GLU A 1 186 ? -0.695 -13.630 36.617 1.00 83.38 186 GLU A N 1
ATOM 1562 C CA . GLU A 1 186 ? -0.938 -15.019 37.038 1.00 83.38 186 GLU A CA 1
ATOM 1563 C C . GLU A 1 186 ? 0.190 -15.578 37.919 1.00 83.38 186 GLU A C 1
ATOM 1565 O O . GLU A 1 186 ? -0.085 -16.335 38.849 1.00 83.38 186 GLU A O 1
ATOM 1570 N N . GLU A 1 187 ? 1.443 -15.165 37.686 1.00 84.94 187 GLU A N 1
ATOM 1571 C CA . GLU A 1 187 ? 2.591 -15.488 38.556 1.00 84.94 187 GLU A CA 1
ATOM 1572 C C . GLU A 1 187 ? 2.423 -14.904 39.979 1.00 84.94 187 GLU A C 1
ATOM 1574 O O . GLU A 1 187 ? 3.045 -15.380 40.931 1.00 84.94 187 GLU A O 1
ATOM 1579 N N . HIS A 1 188 ? 1.537 -13.917 40.149 1.00 80.06 188 HIS A N 1
ATOM 1580 C CA . HIS A 1 188 ? 1.177 -13.298 41.421 1.00 80.06 188 HIS A CA 1
ATOM 1581 C C . HIS A 1 188 ? -0.168 -13.836 41.943 1.00 80.06 188 HIS A C 1
ATOM 1583 O O . HIS A 1 188 ? -1.232 -13.253 41.730 1.00 80.06 188 HIS A O 1
ATOM 1589 N N . THR A 1 189 ? -0.146 -14.961 42.663 1.00 76.50 189 THR A N 1
ATOM 1590 C CA . THR A 1 189 ? -1.370 -15.578 43.200 1.00 76.50 189 THR A CA 1
ATOM 1591 C C . THR A 1 189 ? -1.884 -14.849 44.449 1.00 76.50 189 THR A C 1
ATOM 1593 O O . THR A 1 189 ? -1.186 -14.767 45.460 1.00 76.50 189 THR A O 1
ATOM 1596 N N . GLY A 1 190 ? -3.132 -14.374 44.408 1.00 76.88 190 GLY A N 1
ATOM 1597 C CA . GLY A 1 190 ? -3.822 -13.734 45.536 1.00 76.88 190 GLY A CA 1
ATOM 1598 C C . GLY A 1 190 ? -3.912 -12.208 45.427 1.00 76.88 190 GLY A C 1
ATOM 1599 O O . GLY A 1 190 ? -3.047 -11.553 44.852 1.00 76.88 190 GLY A O 1
ATOM 1600 N N . PHE A 1 191 ? -4.973 -11.631 46.004 1.00 78.19 191 PHE A N 1
ATOM 1601 C CA . PHE A 1 191 ? -5.331 -10.214 45.832 1.00 78.19 191 PHE A CA 1
ATOM 1602 C C . PHE A 1 191 ? -4.190 -9.242 46.173 1.00 78.19 191 PHE A C 1
ATOM 1604 O O . PHE A 1 191 ? -3.928 -8.311 45.417 1.00 78.19 191 PHE A O 1
ATOM 1611 N N . ILE A 1 192 ? -3.484 -9.478 47.285 1.00 82.31 192 ILE A N 1
ATOM 1612 C CA . ILE A 1 192 ? -2.383 -8.612 47.735 1.00 82.31 192 ILE A CA 1
ATOM 1613 C C . ILE A 1 192 ? -1.211 -8.668 46.747 1.00 82.31 192 ILE A C 1
ATOM 1615 O O . ILE A 1 192 ? -0.741 -7.625 46.311 1.00 82.31 192 ILE A O 1
ATOM 1619 N N . SER A 1 193 ? -0.804 -9.865 46.310 1.00 81.12 193 SER A N 1
ATOM 1620 C CA . SER A 1 193 ? 0.309 -10.026 45.364 1.00 81.12 193 SER A CA 1
ATOM 1621 C C . SER A 1 193 ? 0.007 -9.392 44.000 1.00 81.12 193 SER A C 1
ATOM 1623 O O . SER A 1 193 ? 0.865 -8.733 43.416 1.00 81.12 193 SER A O 1
ATOM 1625 N N . GLN A 1 194 ? -1.235 -9.508 43.517 1.00 81.50 194 GLN A N 1
ATOM 1626 C CA . GLN A 1 194 ? -1.676 -8.833 42.291 1.00 81.50 194 GLN A CA 1
ATOM 1627 C C . GLN A 1 194 ? -1.671 -7.309 42.436 1.00 81.50 194 GLN A C 1
ATOM 1629 O O . GLN A 1 194 ? -1.292 -6.594 41.506 1.00 81.50 194 GLN A O 1
ATOM 1634 N N . LEU A 1 195 ? -2.085 -6.795 43.598 1.00 83.44 195 LEU A N 1
ATOM 1635 C CA . LEU A 1 195 ? -2.044 -5.367 43.896 1.00 83.44 195 LEU A CA 1
ATOM 1636 C C . LEU A 1 195 ? -0.597 -4.854 43.946 1.00 83.44 195 LEU A C 1
ATOM 1638 O O . LEU A 1 195 ? -0.311 -3.786 43.406 1.00 83.44 195 LEU A O 1
ATOM 1642 N N . ASP A 1 196 ? 0.311 -5.619 44.551 1.00 85.12 196 ASP A N 1
ATOM 1643 C CA . ASP A 1 196 ? 1.737 -5.295 44.625 1.00 85.12 196 ASP A CA 1
ATOM 1644 C C . ASP A 1 196 ? 2.380 -5.292 43.237 1.00 85.12 196 ASP A C 1
ATOM 1646 O O . ASP A 1 196 ? 3.128 -4.371 42.912 1.00 85.12 196 ASP A O 1
ATOM 1650 N N . PHE A 1 197 ? 2.020 -6.244 42.369 1.00 86.19 197 PHE A N 1
ATOM 1651 C CA . PHE A 1 197 ? 2.445 -6.233 40.971 1.00 86.19 197 PHE A CA 1
ATOM 1652 C C . PHE A 1 197 ? 1.951 -4.987 40.232 1.00 86.19 197 PHE A C 1
ATOM 1654 O O . PHE A 1 197 ? 2.755 -4.298 39.608 1.00 86.19 197 PHE A O 1
ATOM 1661 N N . LYS A 1 198 ? 0.666 -4.632 40.349 1.00 82.94 198 LYS A N 1
ATOM 1662 C CA . LYS A 1 198 ? 0.113 -3.410 39.734 1.00 82.94 198 LYS A CA 1
ATOM 1663 C C . LYS A 1 198 ? 0.798 -2.136 40.234 1.00 82.94 198 LYS A C 1
ATOM 1665 O O . LYS A 1 198 ? 0.972 -1.184 39.482 1.00 82.94 198 LYS A O 1
ATOM 1670 N N . LYS A 1 199 ? 1.222 -2.121 41.499 1.00 85.88 199 LYS A N 1
ATOM 1671 C CA . LYS A 1 199 ? 1.998 -1.028 42.103 1.00 85.88 199 LYS A CA 1
ATOM 1672 C C . LYS A 1 199 ? 3.498 -1.116 41.825 1.00 85.88 199 LYS A C 1
ATOM 1674 O O . LYS A 1 199 ? 4.224 -0.184 42.171 1.00 85.88 199 LYS A O 1
ATOM 1679 N N . SER A 1 200 ? 3.990 -2.196 41.234 1.00 89.50 200 SER A N 1
ATOM 1680 C CA . SER A 1 200 ? 5.391 -2.302 40.846 1.00 89.50 200 SER A CA 1
ATOM 1681 C C . SER A 1 200 ? 5.666 -1.436 39.616 1.00 89.50 200 SER A C 1
ATOM 1683 O O . SER A 1 200 ? 4.774 -1.160 38.815 1.00 89.50 200 SER A O 1
ATOM 1685 N N . GLU A 1 201 ? 6.915 -1.004 39.455 1.00 90.88 201 GLU A N 1
ATOM 1686 C CA . GLU A 1 201 ? 7.353 -0.267 38.266 1.00 90.88 201 GLU A CA 1
ATOM 1687 C C . GLU A 1 201 ? 7.061 -1.050 36.981 1.00 90.88 201 GLU A C 1
ATOM 1689 O O . GLU A 1 201 ? 6.412 -0.527 36.081 1.00 90.88 201 GLU A O 1
ATOM 1694 N N . LYS A 1 202 ? 7.421 -2.337 36.963 1.00 88.50 202 LYS A N 1
ATOM 1695 C CA . LYS A 1 202 ? 7.188 -3.253 35.840 1.00 88.50 202 LYS A CA 1
ATOM 1696 C C . LYS A 1 202 ? 5.703 -3.417 35.499 1.00 88.50 202 LYS A C 1
ATOM 1698 O O . LYS A 1 202 ? 5.347 -3.485 34.326 1.00 88.50 202 LYS A O 1
ATOM 1703 N N . GLY A 1 203 ? 4.836 -3.511 36.509 1.00 87.62 203 GLY A N 1
ATOM 1704 C CA . GLY A 1 203 ? 3.390 -3.627 36.302 1.00 87.62 203 GLY A CA 1
ATOM 1705 C C . GLY A 1 203 ? 2.803 -2.367 35.670 1.00 87.62 203 GLY A C 1
ATOM 1706 O O . GLY A 1 203 ? 2.098 -2.468 34.667 1.00 87.62 203 GLY A O 1
ATOM 1707 N N . ARG A 1 204 ? 3.163 -1.191 36.202 1.00 89.31 204 ARG A N 1
ATOM 1708 C CA . ARG A 1 204 ? 2.741 0.107 35.650 1.00 89.31 204 ARG A CA 1
ATOM 1709 C C . ARG A 1 204 ? 3.273 0.350 34.242 1.00 89.31 204 ARG A C 1
ATOM 1711 O O . ARG A 1 204 ? 2.539 0.858 33.406 1.00 89.31 204 ARG A O 1
ATOM 1718 N N . GLU A 1 205 ? 4.527 -0.008 33.973 1.00 91.69 205 GLU A N 1
ATOM 1719 C CA . GLU A 1 205 ? 5.142 0.137 32.649 1.00 91.69 205 GLU A CA 1
ATOM 1720 C C . GLU A 1 205 ? 4.329 -0.610 31.586 1.00 91.69 205 GLU A C 1
ATOM 1722 O O . GLU A 1 205 ? 3.881 -0.009 30.611 1.00 91.69 205 GLU A O 1
ATOM 1727 N N . ILE A 1 206 ? 4.055 -1.900 31.810 1.00 90.62 206 ILE A N 1
ATOM 1728 C CA . ILE A 1 206 ? 3.289 -2.716 30.859 1.00 90.62 206 ILE A CA 1
ATOM 1729 C C . ILE A 1 206 ? 1.841 -2.217 30.742 1.00 90.62 206 ILE A C 1
ATOM 1731 O O . ILE A 1 206 ? 1.274 -2.217 29.652 1.00 90.62 206 ILE A O 1
ATOM 1735 N N . GLU A 1 207 ? 1.232 -1.773 31.841 1.00 89.56 207 GLU A N 1
ATOM 1736 C CA . GLU A 1 207 ? -0.116 -1.199 31.822 1.00 89.56 207 GLU A CA 1
ATOM 1737 C C . GLU A 1 207 ? -0.180 0.086 30.972 1.00 89.56 207 GLU A C 1
ATOM 1739 O O . GLU A 1 207 ? -1.065 0.227 30.126 1.00 89.56 207 GLU A O 1
ATOM 1744 N N . TYR A 1 208 ? 0.801 0.984 31.100 1.00 90.44 208 TYR A N 1
ATOM 1745 C CA . TYR A 1 208 ? 0.896 2.190 30.273 1.00 90.44 208 TYR A CA 1
ATOM 1746 C C . TYR A 1 208 ? 1.178 1.886 28.796 1.00 90.44 208 TYR A C 1
ATOM 1748 O O . TYR A 1 208 ? 0.627 2.563 27.917 1.00 90.44 208 TYR A O 1
ATOM 1756 N N . GLU A 1 209 ? 1.983 0.859 28.501 1.00 93.44 209 GLU A N 1
ATOM 1757 C CA . GLU A 1 209 ? 2.160 0.351 27.135 1.00 93.44 209 GLU A CA 1
ATOM 1758 C C . GLU A 1 209 ? 0.822 -0.126 26.554 1.00 93.44 209 GLU A C 1
ATOM 1760 O O . GLU A 1 209 ? 0.463 0.265 25.443 1.00 93.44 209 GLU A O 1
ATOM 1765 N N . ILE A 1 210 ? 0.051 -0.916 27.312 1.00 93.81 210 ILE A N 1
ATOM 1766 C CA . ILE A 1 210 ? -1.265 -1.416 26.888 1.00 93.81 210 ILE A CA 1
ATOM 1767 C C . ILE A 1 210 ? -2.221 -0.258 26.605 1.00 93.81 210 ILE A C 1
ATOM 1769 O O . ILE A 1 210 ? -2.818 -0.227 25.530 1.00 93.81 210 ILE A O 1
ATOM 1773 N N . PHE A 1 211 ? -2.339 0.717 27.511 1.00 91.38 211 PHE A N 1
ATOM 1774 C CA . PHE A 1 211 ? -3.213 1.875 27.301 1.00 91.38 211 PHE A CA 1
ATOM 1775 C C . PHE A 1 211 ? -2.821 2.676 26.056 1.00 91.38 211 PHE A C 1
ATOM 1777 O O . PHE A 1 211 ? -3.678 3.151 25.310 1.00 91.38 211 PHE A O 1
ATOM 1784 N N . THR A 1 212 ? -1.520 2.818 25.805 1.00 92.38 212 THR A N 1
ATOM 1785 C CA . THR A 1 212 ? -1.019 3.487 24.599 1.00 92.38 212 THR A CA 1
ATOM 1786 C C . THR A 1 212 ? -1.398 2.713 23.346 1.00 92.38 212 THR A C 1
ATOM 1788 O O . THR A 1 212 ? -1.990 3.289 22.436 1.00 92.38 212 THR A O 1
ATOM 1791 N N . LEU A 1 213 ? -1.148 1.404 23.328 1.00 95.50 213 LEU A N 1
ATOM 1792 C CA . LEU A 1 213 ? -1.462 0.540 22.193 1.00 95.50 213 LEU A CA 1
ATOM 1793 C C . LEU A 1 213 ? -2.967 0.474 21.910 1.00 95.50 213 LEU A C 1
ATOM 1795 O O . LEU A 1 213 ? -3.362 0.488 20.748 1.00 95.50 213 LEU A O 1
ATOM 1799 N N . GLN A 1 214 ? -3.817 0.479 22.939 1.00 94.69 214 GLN A N 1
ATOM 1800 C CA . GLN A 1 214 ? -5.272 0.545 22.778 1.00 94.69 214 GLN A CA 1
ATOM 1801 C C . GLN A 1 214 ? -5.720 1.822 22.054 1.00 94.69 214 GLN A C 1
ATOM 1803 O O . GLN A 1 214 ? -6.540 1.761 21.139 1.00 94.69 214 GLN A O 1
ATOM 1808 N N . ARG A 1 215 ? -5.151 2.980 22.408 1.00 92.62 215 ARG A N 1
ATOM 1809 C CA . ARG A 1 215 ? -5.430 4.246 21.710 1.00 92.62 215 ARG A CA 1
ATOM 1810 C C . ARG A 1 215 ? -4.888 4.248 20.282 1.00 92.62 215 ARG A C 1
ATOM 1812 O O . ARG A 1 215 ? -5.586 4.683 19.372 1.00 92.62 215 ARG A O 1
ATOM 1819 N N . THR A 1 216 ? -3.683 3.717 20.067 1.00 94.88 216 THR A N 1
ATOM 1820 C CA . THR A 1 216 ? -3.107 3.550 18.722 1.00 94.88 216 THR A CA 1
ATOM 1821 C C . THR A 1 216 ? -4.006 2.693 17.834 1.00 94.88 216 THR A C 1
ATOM 1823 O O . THR A 1 216 ? -4.233 3.042 16.679 1.00 94.88 216 THR A O 1
ATOM 1826 N N . CYS A 1 217 ? -4.581 1.622 18.383 1.00 95.56 217 CYS A N 1
ATOM 1827 C CA . CYS A 1 217 ? -5.530 0.770 17.677 1.00 95.56 217 CYS A CA 1
ATOM 1828 C C . CYS A 1 217 ? -6.781 1.536 17.218 1.00 95.56 217 CYS A C 1
ATOM 1830 O O . CYS A 1 217 ? -7.193 1.376 16.073 1.00 95.56 217 CYS A O 1
ATOM 1832 N N . TYR A 1 218 ? -7.348 2.404 18.064 1.00 92.56 218 TYR A N 1
ATOM 1833 C CA . TYR A 1 218 ? -8.470 3.277 17.689 1.00 92.56 218 TYR A CA 1
ATOM 1834 C C . TYR A 1 218 ? -8.116 4.219 16.536 1.00 92.56 218 TYR A C 1
ATOM 1836 O O . TYR A 1 218 ? -8.889 4.371 15.592 1.00 92.56 218 TYR A O 1
ATOM 1844 N N . THR A 1 219 ? -6.930 4.827 16.581 1.00 94.19 219 THR A N 1
ATOM 1845 C CA . THR A 1 219 ? -6.456 5.669 15.478 1.00 94.19 219 THR A CA 1
ATOM 1846 C C . THR A 1 219 ? -6.309 4.867 14.189 1.00 94.19 219 THR A C 1
ATOM 1848 O O . THR A 1 219 ? -6.746 5.332 13.138 1.00 94.19 219 THR A O 1
ATOM 1851 N N . ALA A 1 220 ? -5.752 3.657 14.262 1.00 96.50 220 ALA A N 1
ATOM 1852 C CA . ALA A 1 220 ? -5.579 2.792 13.099 1.00 96.50 220 ALA A CA 1
ATOM 1853 C C . ALA A 1 220 ? -6.922 2.340 12.495 1.00 96.50 220 ALA A C 1
ATOM 1855 O O . ALA A 1 220 ? -7.045 2.317 11.273 1.00 96.50 220 ALA A O 1
ATOM 1856 N N . CYS A 1 221 ? -7.935 2.058 13.329 1.00 96.38 221 CYS A N 1
ATOM 1857 C CA . CYS A 1 221 ? -9.300 1.715 12.902 1.00 96.38 221 CYS A CA 1
ATOM 1858 C C . CYS A 1 221 ? -9.862 2.767 11.941 1.00 96.38 221 CYS A C 1
ATOM 1860 O O . CYS A 1 221 ? -10.198 2.469 10.797 1.00 96.38 221 CYS A 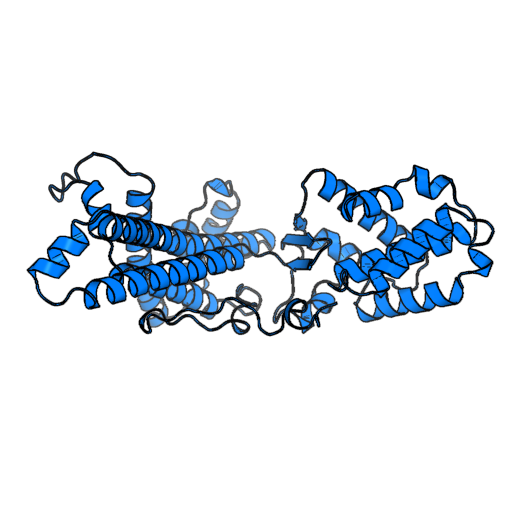O 1
ATOM 1862 N N . VAL A 1 222 ? -9.886 4.022 12.393 1.00 96.25 222 VAL A N 1
ATOM 1863 C CA . VAL A 1 222 ? -10.446 5.128 11.612 1.00 96.25 222 VAL A CA 1
ATOM 1864 C C . VAL A 1 222 ? -9.588 5.437 10.391 1.00 96.25 222 VAL A C 1
ATOM 1866 O O . VAL A 1 222 ? -10.111 5.599 9.295 1.00 96.25 222 VAL A O 1
ATOM 1869 N N . THR A 1 223 ? -8.264 5.427 10.559 1.00 96.31 223 THR A N 1
ATOM 1870 C CA . THR A 1 223 ? -7.315 5.690 9.468 1.00 96.31 223 THR A CA 1
ATOM 1871 C C . THR A 1 223 ? -7.463 4.682 8.322 1.00 96.31 223 THR A C 1
ATOM 1873 O O . THR A 1 223 ? -7.344 5.062 7.156 1.00 96.31 223 THR A O 1
ATOM 1876 N N . PHE A 1 224 ? -7.741 3.407 8.622 1.00 96.50 224 PHE A N 1
ATOM 1877 C CA . PHE A 1 224 ? -7.996 2.383 7.607 1.00 96.50 224 PHE A CA 1
ATOM 1878 C C . PHE A 1 224 ? -9.267 2.680 6.798 1.00 96.50 224 PHE A C 1
ATOM 1880 O O . PHE A 1 224 ? -9.202 2.733 5.568 1.00 96.50 224 PHE A O 1
ATOM 1887 N N . VAL A 1 225 ? -10.390 2.954 7.474 1.00 97.31 225 VAL A N 1
ATOM 1888 C CA . VAL A 1 225 ? -11.670 3.279 6.817 1.00 97.31 225 VAL A CA 1
ATOM 1889 C C . VAL A 1 225 ? -11.552 4.555 5.976 1.00 97.31 225 VAL A C 1
ATOM 1891 O O . VAL A 1 225 ? -11.916 4.550 4.801 1.00 97.31 225 VAL A O 1
ATOM 1894 N N . GLU A 1 226 ? -10.977 5.627 6.532 1.00 95.62 226 GLU A N 1
ATOM 1895 C CA . GLU A 1 226 ? -10.748 6.892 5.817 1.00 95.62 226 GLU A CA 1
ATOM 1896 C C . GLU A 1 226 ? -9.875 6.684 4.573 1.00 95.62 226 GLU A C 1
ATOM 1898 O O . GLU A 1 226 ? -10.204 7.168 3.490 1.00 95.62 226 GLU A O 1
ATOM 1903 N N . SER A 1 227 ? -8.785 5.918 4.695 1.00 95.44 227 SER A N 1
ATOM 1904 C CA . SER A 1 227 ? -7.890 5.634 3.566 1.00 95.44 227 SER A CA 1
ATOM 1905 C C . SER A 1 227 ? -8.598 4.877 2.447 1.00 95.44 227 SER A C 1
ATOM 1907 O O . SER A 1 227 ? -8.412 5.219 1.278 1.00 95.44 227 SER A O 1
ATOM 1909 N N . TYR A 1 228 ? -9.427 3.888 2.793 1.00 96.25 228 TYR A N 1
ATOM 1910 C CA . TYR A 1 228 ? -10.242 3.150 1.829 1.00 96.25 228 TYR A CA 1
ATOM 1911 C C . TYR A 1 228 ? -11.229 4.077 1.105 1.00 96.25 228 TYR A C 1
ATOM 1913 O O . TYR A 1 228 ? -11.237 4.134 -0.127 1.00 96.25 228 TYR A O 1
ATOM 1921 N N . LEU A 1 229 ? -12.009 4.867 1.853 1.00 96.25 229 LEU A N 1
ATOM 1922 C CA . LEU A 1 229 ? -13.008 5.785 1.294 1.00 96.25 229 LEU A CA 1
ATOM 1923 C C . LEU A 1 229 ? -12.378 6.863 0.408 1.00 96.25 229 LEU A C 1
ATOM 1925 O O . LEU A 1 229 ? -12.881 7.158 -0.677 1.00 96.25 229 LEU A O 1
ATOM 1929 N N . PHE A 1 230 ? -11.257 7.443 0.833 1.00 94.75 230 PHE A N 1
ATOM 1930 C CA . PHE A 1 230 ? -10.568 8.470 0.057 1.00 94.75 230 PHE A CA 1
ATOM 1931 C C . PHE A 1 230 ? -9.903 7.909 -1.186 1.00 94.75 230 PHE A C 1
ATOM 1933 O O . PHE A 1 230 ? -9.895 8.579 -2.221 1.00 94.75 230 PHE A O 1
ATOM 1940 N N . TYR A 1 231 ? -9.379 6.684 -1.129 1.00 93.44 231 TYR A N 1
ATOM 1941 C CA . TYR A 1 231 ? -8.838 6.052 -2.322 1.00 93.44 231 TYR A CA 1
ATOM 1942 C C . TYR A 1 231 ? -9.944 5.690 -3.323 1.00 93.44 231 TYR A C 1
ATOM 1944 O O . TYR A 1 231 ? -9.783 5.903 -4.528 1.00 93.44 231 TYR A O 1
ATOM 1952 N N . LEU A 1 232 ? -11.110 5.268 -2.831 1.00 94.19 232 LEU A N 1
ATOM 1953 C CA . LEU A 1 232 ? -12.298 5.052 -3.649 1.00 94.19 232 LEU A CA 1
ATOM 1954 C C . LEU A 1 232 ? -12.767 6.349 -4.324 1.00 94.19 232 LEU A C 1
ATOM 1956 O O . LEU A 1 232 ? -12.928 6.390 -5.545 1.00 94.19 232 LEU A O 1
ATOM 1960 N N . PHE A 1 233 ? -12.891 7.434 -3.554 1.00 94.94 233 PHE A N 1
ATOM 1961 C CA . PHE A 1 233 ? -13.210 8.766 -4.070 1.00 94.94 233 PHE A CA 1
ATOM 1962 C C . PHE A 1 233 ? -12.209 9.224 -5.135 1.00 94.94 233 PHE A C 1
ATOM 1964 O O . PHE A 1 233 ? -12.600 9.669 -6.215 1.00 94.94 233 PHE A O 1
ATOM 1971 N N . TYR A 1 234 ? -10.912 9.071 -4.856 1.00 93.56 234 TYR A N 1
ATOM 1972 C CA . TYR A 1 234 ? -9.838 9.389 -5.790 1.00 93.56 234 TYR A CA 1
ATOM 1973 C C . TYR A 1 234 ? -9.985 8.614 -7.108 1.00 93.56 234 TYR A C 1
ATOM 1975 O O . TYR A 1 234 ? -9.829 9.195 -8.188 1.00 93.56 234 TYR A O 1
ATOM 1983 N N . ASN A 1 235 ? -10.325 7.326 -7.041 1.00 92.25 235 ASN A N 1
ATOM 1984 C CA . ASN A 1 235 ? -10.523 6.489 -8.218 1.00 92.25 235 ASN A CA 1
ATOM 1985 C C . ASN A 1 235 ? -11.748 6.912 -9.032 1.00 92.25 235 ASN A C 1
ATOM 1987 O O . ASN A 1 235 ? -11.632 7.042 -10.250 1.00 92.25 235 ASN A O 1
ATOM 1991 N N . PHE A 1 236 ? -12.881 7.192 -8.385 1.00 94.19 236 PHE A N 1
ATOM 1992 C CA . PHE A 1 236 ? -14.084 7.679 -9.065 1.00 94.19 236 PHE A CA 1
ATOM 1993 C C . PHE A 1 236 ? -13.862 9.036 -9.737 1.00 94.19 236 PHE A C 1
ATOM 1995 O O . PHE A 1 236 ? -14.161 9.193 -10.921 1.00 94.19 236 PHE A O 1
ATOM 2002 N N . LYS A 1 237 ? -13.238 9.981 -9.024 1.00 94.31 237 LYS A N 1
ATOM 2003 C CA . LYS A 1 237 ? -12.876 11.299 -9.558 1.00 94.31 237 LYS A CA 1
ATOM 2004 C C . LYS A 1 237 ? -11.940 11.185 -10.762 1.00 94.31 237 LYS A C 1
ATOM 2006 O O . LYS A 1 237 ? -12.138 11.873 -11.759 1.00 94.31 237 LYS A O 1
ATOM 2011 N N . SER A 1 238 ? -10.939 10.305 -10.693 1.00 92.62 238 SER A N 1
ATOM 2012 C CA . SER A 1 238 ? -9.940 10.139 -11.760 1.00 92.62 238 SER A CA 1
ATOM 2013 C C . SER A 1 238 ? -10.541 9.641 -13.074 1.00 92.62 238 SER A C 1
ATOM 2015 O O . SER A 1 238 ? -10.086 10.049 -14.139 1.00 92.62 238 SER A O 1
ATOM 2017 N N . ILE A 1 239 ? -11.571 8.793 -13.004 1.00 92.12 239 ILE A N 1
ATOM 2018 C CA . ILE A 1 239 ? -12.286 8.278 -14.183 1.00 92.12 239 ILE A CA 1
ATOM 2019 C C . ILE A 1 239 ? -13.562 9.070 -14.502 1.00 92.12 239 ILE A C 1
ATOM 2021 O O . ILE A 1 239 ? -14.310 8.665 -15.386 1.00 92.12 239 ILE A O 1
ATOM 2025 N N . LYS A 1 240 ? -13.817 10.178 -13.786 1.00 93.75 240 LYS A N 1
ATOM 2026 C CA . LYS A 1 240 ? -15.017 11.021 -13.929 1.00 93.75 240 LYS A CA 1
ATOM 2027 C C . LYS A 1 240 ? -16.333 10.247 -13.755 1.00 93.75 240 LYS A C 1
ATOM 2029 O O . LYS A 1 240 ? -17.339 10.550 -14.395 1.00 93.75 240 LYS A O 1
ATOM 2034 N N . LEU A 1 241 ? -16.341 9.243 -12.878 1.00 94.12 241 LEU A N 1
ATOM 2035 C CA . LEU A 1 241 ? -17.551 8.476 -12.589 1.00 94.12 241 LEU A CA 1
ATOM 2036 C C . LEU A 1 241 ? -18.604 9.399 -11.960 1.00 94.12 241 LEU A C 1
ATOM 2038 O O . LEU A 1 241 ? -18.293 10.123 -11.027 1.00 94.12 241 LEU A O 1
ATOM 2042 N N . PHE A 1 242 ? -19.842 9.379 -12.450 1.00 94.50 242 PHE A N 1
ATOM 2043 C CA . PHE A 1 242 ? -20.925 10.252 -11.965 1.00 94.50 242 PHE A CA 1
ATOM 2044 C C . PHE A 1 242 ? -20.692 11.770 -12.150 1.00 94.50 242 PHE A C 1
ATOM 2046 O O . PHE A 1 242 ? -21.295 12.562 -11.434 1.00 94.50 242 PHE A O 1
ATOM 2053 N N . GLU A 1 243 ? -19.871 12.209 -13.117 1.00 92.12 243 GLU A N 1
ATOM 2054 C CA . GLU A 1 243 ? -19.638 13.648 -13.385 1.00 92.12 243 GLU A CA 1
ATOM 2055 C C . GLU A 1 243 ? -20.923 14.427 -13.748 1.00 92.12 243 GLU A C 1
ATOM 2057 O O . GLU A 1 243 ? -20.984 15.642 -13.548 1.00 92.12 243 GLU A O 1
ATOM 2062 N N . GLU A 1 244 ? -21.953 13.731 -14.239 1.00 92.75 244 GLU A N 1
ATOM 2063 C CA . GLU A 1 244 ? -23.277 14.284 -14.563 1.00 92.75 244 GLU A CA 1
ATOM 2064 C C . GLU A 1 244 ? -24.162 14.536 -13.328 1.00 92.75 244 GLU A C 1
ATOM 2066 O O . GLU A 1 244 ? -25.134 15.287 -13.406 1.00 92.75 244 GLU A O 1
ATOM 2071 N N . ASP A 1 245 ? -23.842 13.928 -12.183 1.00 95.38 245 ASP A N 1
ATOM 2072 C CA . ASP A 1 245 ? -24.555 14.153 -10.928 1.00 95.38 245 ASP A CA 1
ATOM 2073 C C . ASP A 1 245 ? -24.055 15.445 -10.269 1.00 95.38 245 ASP A C 1
ATOM 2075 O O . ASP A 1 245 ? -22.870 15.575 -9.959 1.00 95.38 245 ASP A O 1
ATOM 2079 N N . ASN A 1 246 ? -24.947 16.416 -10.056 1.00 93.25 246 ASN A N 1
ATOM 2080 C CA . ASN A 1 246 ? -24.566 17.741 -9.565 1.00 93.25 246 ASN A CA 1
ATOM 2081 C C . ASN A 1 246 ? -23.862 17.700 -8.200 1.00 93.25 246 ASN A C 1
ATOM 2083 O O . ASN A 1 246 ? -22.883 18.427 -8.011 1.00 93.25 246 ASN A O 1
ATOM 2087 N N . ASP A 1 247 ? -24.320 16.865 -7.267 1.00 92.38 247 ASP A N 1
ATOM 2088 C CA . ASP A 1 247 ? -23.784 16.841 -5.904 1.00 92.38 247 ASP A CA 1
ATOM 2089 C C . ASP A 1 247 ? -22.395 16.197 -5.889 1.00 92.38 247 ASP A C 1
ATOM 2091 O O . ASP A 1 247 ? -21.444 16.752 -5.328 1.00 92.38 247 ASP A O 1
ATOM 2095 N N . ILE A 1 248 ? -22.234 15.086 -6.612 1.00 93.44 248 ILE A N 1
ATOM 2096 C CA . ILE A 1 248 ? -20.941 14.400 -6.747 1.00 93.44 248 ILE A CA 1
ATOM 2097 C C . ILE A 1 248 ? -19.953 15.246 -7.564 1.00 93.44 248 ILE A C 1
ATOM 2099 O O . ILE A 1 248 ? -18.783 15.371 -7.200 1.00 93.44 248 ILE A O 1
ATOM 2103 N N . SER A 1 249 ? -20.411 15.899 -8.633 1.00 92.81 249 SER A N 1
ATOM 2104 C CA . SER A 1 249 ? -19.594 16.799 -9.456 1.00 92.81 249 SER A CA 1
ATOM 2105 C C . SER A 1 249 ? -19.085 18.000 -8.656 1.00 92.81 249 SER A C 1
ATOM 2107 O O . SER A 1 249 ? -17.924 18.399 -8.784 1.00 92.81 249 SER A O 1
ATOM 2109 N N . ASN A 1 250 ? -19.922 18.568 -7.784 1.00 92.00 250 ASN A N 1
ATOM 2110 C CA . ASN A 1 250 ? -19.501 19.622 -6.863 1.00 92.00 250 ASN A CA 1
ATOM 2111 C C . ASN A 1 250 ? -18.465 19.110 -5.863 1.00 92.00 250 ASN A C 1
ATOM 2113 O O . ASN A 1 250 ? -17.455 19.783 -5.646 1.00 92.00 250 ASN A O 1
ATOM 2117 N N . LEU A 1 251 ? -18.653 17.898 -5.337 1.00 92.75 251 LEU A N 1
ATOM 2118 C CA . LEU A 1 251 ? -17.678 17.253 -4.465 1.00 92.75 251 LEU A CA 1
ATOM 2119 C C . LEU A 1 251 ? -16.324 17.052 -5.174 1.00 92.75 251 LEU A C 1
ATOM 2121 O O . LEU A 1 251 ? -15.277 17.342 -4.602 1.00 92.75 251 LEU A O 1
ATOM 2125 N N . TYR A 1 252 ? -16.315 16.660 -6.451 1.00 93.31 252 TYR A N 1
ATOM 2126 C CA . TYR A 1 252 ? -15.084 16.515 -7.245 1.00 93.31 252 TYR A CA 1
ATOM 2127 C C . TYR A 1 252 ? -14.338 17.828 -7.485 1.00 93.31 252 TYR A C 1
ATOM 2129 O O . TYR A 1 252 ? -13.120 17.805 -7.674 1.00 93.31 252 TYR A O 1
ATOM 2137 N N . LYS A 1 253 ? -15.028 18.971 -7.469 1.00 91.12 253 LYS A N 1
ATOM 2138 C CA . LYS A 1 253 ? -14.405 20.294 -7.635 1.00 91.12 253 LYS A CA 1
ATOM 2139 C C . LYS A 1 253 ? -13.755 20.811 -6.354 1.00 91.12 253 LYS A C 1
ATOM 2141 O O . LYS A 1 253 ? -12.949 21.739 -6.429 1.00 91.12 253 LYS A O 1
ATOM 2146 N N . LEU A 1 254 ? -14.089 20.244 -5.194 1.00 89.06 254 LEU A N 1
ATOM 2147 C CA . LEU A 1 254 ? -13.446 20.628 -3.945 1.00 89.06 254 LEU A CA 1
ATOM 2148 C C . LEU A 1 254 ? -11.965 20.238 -3.952 1.00 89.06 254 LEU A C 1
ATOM 2150 O O . LEU A 1 254 ? -11.539 19.273 -4.596 1.00 89.06 254 LEU A O 1
ATOM 2154 N N . ASN A 1 255 ? -11.185 21.000 -3.187 1.00 85.75 255 ASN A N 1
ATOM 2155 C CA . ASN A 1 255 ? -9.829 20.602 -2.839 1.00 85.75 255 ASN A CA 1
ATOM 2156 C C . ASN A 1 255 ? -9.889 19.259 -2.103 1.00 85.75 255 ASN A C 1
ATOM 2158 O O . ASN A 1 255 ? -10.685 19.109 -1.177 1.00 85.75 255 ASN A O 1
ATOM 2162 N N . GLU A 1 256 ? -9.034 18.311 -2.479 1.00 80.62 256 GLU A N 1
ATOM 2163 C CA . GLU A 1 256 ? -9.018 16.961 -1.912 1.00 80.62 256 GLU A CA 1
ATOM 2164 C C . GLU A 1 256 ? -8.859 16.967 -0.384 1.00 80.62 256 GLU A C 1
ATOM 2166 O O . GLU A 1 256 ? -9.362 16.076 0.287 1.00 80.62 256 GLU A O 1
ATOM 2171 N N . ARG A 1 257 ? -8.213 17.996 0.183 1.00 80.75 257 ARG A N 1
ATOM 2172 C CA . ARG A 1 257 ? -8.042 18.157 1.638 1.00 80.75 257 ARG A CA 1
ATOM 2173 C C . ARG A 1 257 ? -9.317 18.531 2.392 1.00 80.75 257 ARG A C 1
ATOM 2175 O O . ARG A 1 257 ? -9.315 18.481 3.615 1.00 80.75 257 ARG A O 1
ATOM 2182 N N . ASN A 1 258 ? -10.361 18.946 1.682 1.00 85.94 258 ASN A N 1
ATOM 2183 C CA . ASN A 1 258 ? -11.636 19.351 2.269 1.00 85.94 258 ASN A CA 1
ATOM 2184 C C . ASN A 1 258 ? -12.687 18.233 2.206 1.00 85.94 258 ASN A C 1
ATOM 2186 O O . ASN A 1 258 ? -13.812 18.448 2.644 1.00 85.94 258 ASN A O 1
ATOM 2190 N N . ILE A 1 259 ? -12.343 17.076 1.634 1.00 88.06 259 ILE A N 1
ATOM 2191 C CA . ILE A 1 259 ? -13.215 15.904 1.571 1.00 88.06 259 ILE A CA 1
ATOM 2192 C C . ILE A 1 259 ? -13.069 15.119 2.873 1.00 88.06 259 ILE A C 1
ATOM 2194 O O . ILE A 1 259 ? -11.946 14.838 3.290 1.00 88.06 259 ILE A O 1
ATOM 2198 N N . ASN A 1 260 ? -14.189 14.745 3.490 1.00 89.25 260 ASN A N 1
ATOM 2199 C CA . ASN A 1 260 ? -14.214 13.833 4.631 1.00 89.25 260 ASN A CA 1
ATOM 2200 C C . ASN A 1 260 ? -14.963 12.524 4.314 1.00 89.25 260 ASN A C 1
ATOM 2202 O O . ASN A 1 260 ? -15.564 12.356 3.250 1.00 89.25 260 ASN A O 1
ATOM 2206 N N . ASP A 1 261 ? -14.847 11.562 5.221 1.00 89.88 261 ASP A N 1
ATOM 2207 C CA . ASP A 1 261 ? -15.487 10.247 5.192 1.00 89.88 261 ASP A CA 1
ATOM 2208 C C . ASP A 1 261 ? -17.010 10.348 5.032 1.00 89.88 261 ASP A C 1
ATOM 2210 O O . ASP A 1 261 ? -17.578 9.686 4.157 1.00 89.88 261 ASP A O 1
ATOM 2214 N N . THR A 1 262 ? -17.650 11.247 5.786 1.00 91.56 262 THR A N 1
ATOM 2215 C CA . THR A 1 262 ? -19.085 11.553 5.681 1.00 91.56 262 THR A CA 1
ATOM 2216 C C . THR A 1 262 ? -19.475 11.977 4.266 1.00 91.56 262 THR A C 1
ATOM 2218 O O . THR A 1 262 ? -20.438 11.450 3.710 1.00 91.56 262 THR A O 1
ATOM 2221 N N . ASN A 1 263 ? -18.701 12.862 3.623 1.00 93.19 263 ASN A N 1
ATOM 2222 C CA . ASN A 1 263 ? -18.973 13.293 2.253 1.00 93.19 263 ASN A CA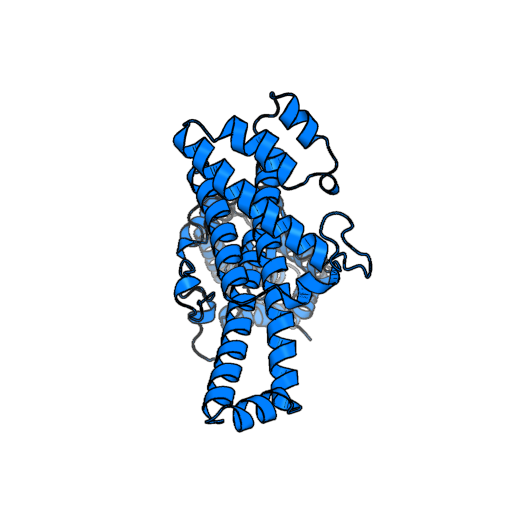 1
ATOM 2223 C C . ASN A 1 263 ? -19.006 12.100 1.292 1.00 93.19 263 ASN A C 1
ATOM 2225 O O . ASN A 1 263 ? -19.903 12.016 0.455 1.00 93.19 263 ASN A O 1
ATOM 2229 N N . VAL A 1 264 ? -18.041 11.183 1.401 1.00 94.12 264 VAL A N 1
ATOM 2230 C CA . VAL A 1 264 ? -17.960 10.015 0.514 1.00 94.12 264 VAL A CA 1
ATOM 2231 C C . VAL A 1 264 ? -19.123 9.059 0.781 1.00 94.12 264 VAL A C 1
ATOM 2233 O O . VAL A 1 264 ? -19.800 8.648 -0.163 1.00 94.12 264 VAL A O 1
ATOM 2236 N N . ILE A 1 265 ? -19.391 8.729 2.047 1.00 94.25 265 ILE A N 1
ATOM 2237 C CA . ILE A 1 265 ? -20.446 7.779 2.420 1.00 94.25 265 ILE A CA 1
ATOM 2238 C C . ILE A 1 265 ? -21.827 8.302 2.018 1.00 94.25 265 ILE A C 1
ATOM 2240 O O . ILE A 1 265 ? -22.566 7.611 1.316 1.00 94.25 265 ILE A O 1
ATOM 2244 N N . GLU A 1 266 ? -22.171 9.522 2.422 1.00 94.25 266 GLU A N 1
ATOM 2245 C CA . GLU A 1 266 ? -23.530 10.051 2.278 1.00 94.25 266 GLU A CA 1
ATOM 2246 C C . GLU A 1 266 ? -23.832 10.558 0.868 1.00 94.25 266 GLU A C 1
ATOM 2248 O O . GLU A 1 266 ? -24.971 10.457 0.421 1.00 94.25 266 GLU A O 1
ATOM 2253 N N . THR A 1 267 ? -22.826 11.065 0.146 1.00 94.31 267 THR A N 1
ATOM 2254 C CA . THR A 1 267 ? -23.028 11.646 -1.197 1.00 94.31 267 THR A CA 1
ATOM 2255 C C . THR A 1 267 ? -22.791 10.627 -2.311 1.00 94.31 267 THR A C 1
ATOM 2257 O O . THR A 1 267 ? -23.360 10.755 -3.392 1.00 94.31 267 THR A O 1
ATOM 2260 N N . ILE A 1 268 ? -21.957 9.604 -2.078 1.00 95.19 268 ILE A N 1
ATOM 2261 C CA . ILE A 1 268 ? -21.591 8.625 -3.112 1.00 95.19 268 ILE A CA 1
ATOM 2262 C C . ILE A 1 268 ? -22.053 7.221 -2.731 1.00 95.19 268 ILE A C 1
ATOM 2264 O O . ILE A 1 268 ? -22.816 6.618 -3.483 1.00 95.19 268 ILE A O 1
ATOM 2268 N N . ILE A 1 269 ? -21.613 6.684 -1.588 1.00 95.50 269 ILE A N 1
ATOM 2269 C CA . ILE A 1 269 ? -21.822 5.262 -1.274 1.00 95.50 269 ILE A CA 1
ATOM 2270 C C . ILE A 1 269 ? -23.300 4.924 -1.120 1.00 95.50 269 ILE A C 1
ATOM 2272 O O . ILE A 1 269 ? -23.815 4.067 -1.843 1.00 95.50 269 ILE A O 1
ATOM 2276 N N . ILE A 1 270 ? -23.982 5.619 -0.209 1.00 93.88 270 ILE A N 1
ATOM 2277 C CA . ILE A 1 270 ? -25.395 5.384 0.075 1.00 93.88 270 ILE A CA 1
ATOM 2278 C C . ILE A 1 270 ? -26.250 5.635 -1.179 1.00 93.88 270 ILE A C 1
ATOM 2280 O O . ILE A 1 270 ? -26.993 4.731 -1.557 1.00 93.88 270 ILE A O 1
ATOM 2284 N N . PRO A 1 271 ? -26.135 6.775 -1.892 1.00 93.50 271 PRO A N 1
ATOM 2285 C CA . PRO A 1 271 ? -27.027 7.057 -3.016 1.00 93.50 271 PRO A CA 1
ATOM 2286 C C . PRO A 1 271 ? -26.778 6.203 -4.263 1.00 93.50 271 PRO A C 1
ATOM 2288 O O . PRO A 1 271 ? -27.702 6.020 -5.054 1.00 93.50 271 PRO A O 1
ATOM 2291 N N . LYS A 1 272 ? -25.543 5.728 -4.496 1.00 94.75 272 LYS A N 1
ATOM 2292 C CA . LYS A 1 272 ? -25.183 5.050 -5.757 1.00 94.75 272 LYS A CA 1
ATOM 2293 C C . LYS A 1 272 ? -25.108 3.535 -5.665 1.00 94.75 272 LYS A C 1
ATOM 2295 O O . LYS A 1 272 ? -25.355 2.881 -6.675 1.00 94.75 272 LYS A O 1
ATOM 2300 N N . PHE A 1 273 ? -24.778 2.974 -4.503 1.00 94.75 273 PHE A N 1
ATOM 2301 C CA . PHE A 1 273 ? -24.490 1.539 -4.390 1.00 94.75 273 PHE A CA 1
ATOM 2302 C C . PHE A 1 273 ? -25.437 0.786 -3.451 1.00 94.75 273 PHE A C 1
ATOM 2304 O O . PHE A 1 273 ? -25.483 -0.443 -3.486 1.00 94.75 273 PHE A O 1
ATOM 2311 N N . ILE A 1 274 ? -26.245 1.484 -2.649 1.00 93.38 274 ILE A N 1
ATOM 2312 C CA . ILE A 1 274 ? -27.235 0.845 -1.778 1.00 93.38 274 ILE A CA 1
ATOM 2313 C C . ILE A 1 274 ? -28.593 0.808 -2.474 1.00 93.38 274 ILE A C 1
ATOM 2315 O O . ILE A 1 274 ? -29.269 1.821 -2.618 1.00 93.38 274 ILE A O 1
ATOM 2319 N N . THR A 1 275 ? -29.007 -0.390 -2.882 1.00 88.75 275 THR A N 1
ATOM 2320 C CA . THR A 1 275 ? -30.221 -0.598 -3.687 1.00 88.75 275 THR A CA 1
ATOM 2321 C C . THR A 1 275 ? -31.371 -1.268 -2.933 1.00 88.75 275 THR A C 1
ATOM 2323 O O . THR A 1 275 ? -32.501 -1.252 -3.416 1.00 88.75 275 THR A O 1
ATOM 2326 N N . THR A 1 276 ? -31.117 -1.851 -1.755 1.00 91.56 276 THR A N 1
ATOM 2327 C CA . THR A 1 276 ? -32.122 -2.571 -0.955 1.00 91.56 276 THR A CA 1
ATOM 2328 C C . THR A 1 276 ? -32.258 -1.976 0.443 1.00 91.56 276 THR A C 1
ATOM 2330 O O . THR A 1 276 ? -31.296 -1.457 1.011 1.00 91.56 276 THR A O 1
ATOM 2333 N N . GLU A 1 277 ? -33.452 -2.093 1.029 1.00 91.25 277 GLU A N 1
ATOM 2334 C CA . GLU A 1 277 ? -33.714 -1.601 2.389 1.00 91.25 277 GLU A CA 1
ATOM 2335 C C . GLU A 1 277 ? -32.887 -2.349 3.448 1.00 91.25 277 GLU A C 1
ATOM 2337 O O . GLU A 1 277 ? -32.431 -1.758 4.424 1.00 91.25 277 GLU A O 1
ATOM 2342 N N . GLU A 1 278 ? -32.621 -3.639 3.230 1.00 93.50 278 GLU A N 1
ATOM 2343 C CA . GLU A 1 278 ? -31.744 -4.436 4.094 1.00 93.50 278 GLU A CA 1
ATOM 2344 C C . GLU A 1 278 ? -30.304 -3.906 4.082 1.00 93.50 278 GLU A C 1
ATOM 2346 O O . GLU A 1 278 ? -29.719 -3.679 5.144 1.00 93.50 278 GLU A O 1
ATOM 2351 N N . ASN A 1 279 ? -29.753 -3.631 2.894 1.00 93.69 279 ASN A N 1
ATOM 2352 C CA . ASN A 1 279 ? -28.410 -3.068 2.766 1.00 93.69 279 ASN A CA 1
ATOM 2353 C C . ASN A 1 279 ? -28.335 -1.654 3.348 1.00 93.69 279 ASN A C 1
ATOM 2355 O O . ASN A 1 279 ? -27.337 -1.301 3.971 1.00 93.69 279 ASN A O 1
ATOM 2359 N N . ASN A 1 280 ? -29.398 -0.862 3.190 1.00 92.75 280 ASN A N 1
ATOM 2360 C CA . ASN A 1 280 ? -29.510 0.470 3.776 1.00 92.75 280 ASN A CA 1
ATOM 2361 C C . ASN A 1 280 ? -29.464 0.414 5.303 1.00 92.75 280 ASN A C 1
ATOM 2363 O O . ASN A 1 280 ? -28.694 1.141 5.929 1.00 92.75 280 ASN A O 1
ATOM 2367 N N . LYS A 1 281 ? -30.244 -0.486 5.910 1.00 94.94 281 LYS A N 1
ATOM 2368 C CA . LYS A 1 281 ? -30.229 -0.695 7.358 1.00 94.94 281 LYS A CA 1
ATOM 2369 C C . LYS A 1 281 ? -28.846 -1.130 7.839 1.00 94.94 281 LYS A C 1
ATOM 2371 O O . LYS A 1 281 ? -28.304 -0.510 8.748 1.00 94.94 281 LYS A O 1
ATOM 2376 N N . LYS A 1 282 ? -28.249 -2.135 7.192 1.00 96.19 282 LYS A N 1
ATOM 2377 C CA . LYS A 1 282 ? -26.914 -2.626 7.552 1.00 96.19 282 LYS A CA 1
ATOM 2378 C C . LYS A 1 282 ? -25.844 -1.538 7.431 1.00 96.19 282 LYS A C 1
ATOM 2380 O O . LYS A 1 282 ? -25.025 -1.407 8.336 1.00 96.19 282 LYS A O 1
ATOM 2385 N N . MET A 1 283 ? -25.862 -0.737 6.361 1.00 95.50 283 MET A N 1
ATOM 2386 C CA . MET A 1 283 ? -24.927 0.384 6.221 1.00 95.50 283 MET A CA 1
ATOM 2387 C C . MET A 1 283 ? -25.110 1.402 7.340 1.00 95.50 283 MET A C 1
ATOM 2389 O O . MET A 1 283 ? -24.122 1.836 7.915 1.00 95.50 283 MET A O 1
ATOM 2393 N N . LYS A 1 284 ? -26.354 1.782 7.655 1.00 94.00 284 LYS A N 1
ATOM 2394 C CA . LYS A 1 284 ? -26.642 2.738 8.730 1.00 94.00 284 LYS A CA 1
ATOM 2395 C C . LYS A 1 284 ? -26.137 2.237 10.076 1.00 94.00 284 LYS A C 1
ATOM 2397 O O . LYS A 1 284 ? -25.504 2.999 10.794 1.00 94.00 284 LYS A O 1
ATOM 2402 N N . ASP A 1 285 ? -26.371 0.967 10.397 1.00 96.19 285 ASP A N 1
ATOM 2403 C CA . ASP A 1 285 ? -25.896 0.367 11.646 1.00 96.19 285 ASP A CA 1
ATOM 2404 C C . ASP A 1 285 ? -24.357 0.398 11.723 1.00 96.19 285 ASP A C 1
ATOM 2406 O O . ASP A 1 285 ? -23.795 0.839 12.726 1.00 96.19 285 ASP A O 1
ATOM 2410 N N . LEU A 1 286 ? -23.671 0.008 10.640 1.00 97.12 286 LEU A N 1
ATOM 2411 C CA . LEU A 1 286 ? -22.206 0.049 10.557 1.00 97.12 286 LEU A CA 1
ATOM 2412 C C . LEU A 1 286 ? -21.656 1.478 10.625 1.00 97.12 286 LEU A C 1
ATOM 2414 O O . LEU A 1 286 ? -20.676 1.713 11.328 1.00 97.12 286 LEU A O 1
ATOM 2418 N N . TYR A 1 287 ? -22.284 2.418 9.919 1.00 96.38 287 TYR A N 1
ATOM 2419 C CA . TYR A 1 287 ? -21.862 3.813 9.847 1.00 96.38 287 TYR A CA 1
ATOM 2420 C C . TYR A 1 287 ? -22.058 4.540 11.179 1.00 96.38 287 TYR A C 1
ATOM 2422 O O . TYR A 1 287 ? -21.134 5.201 11.633 1.00 96.38 287 TYR A O 1
ATOM 2430 N N . ASN A 1 288 ? -23.188 4.339 11.862 1.00 96.00 288 ASN A N 1
ATOM 2431 C CA . ASN A 1 288 ? -23.432 4.921 13.186 1.00 96.00 288 ASN A CA 1
ATOM 2432 C C . ASN A 1 288 ? -22.384 4.460 14.216 1.00 96.00 288 ASN A C 1
ATOM 2434 O O . ASN A 1 288 ? -21.907 5.247 15.038 1.00 96.00 288 ASN A O 1
ATOM 2438 N N . GLU A 1 289 ? -22.013 3.176 14.189 1.00 96.56 289 GLU A N 1
ATOM 2439 C CA . GLU A 1 289 ? -20.948 2.659 15.052 1.00 96.56 289 GLU A CA 1
ATOM 2440 C C . GLU A 1 289 ? -19.586 3.248 14.653 1.00 96.56 289 GLU A C 1
ATOM 2442 O O . GLU A 1 289 ? -18.824 3.679 15.521 1.00 96.56 289 GLU A O 1
ATOM 2447 N N . PHE A 1 290 ? -19.301 3.350 13.354 1.00 96.56 290 PHE A N 1
ATOM 2448 C CA . PHE A 1 290 ? -18.084 3.984 12.860 1.00 96.56 290 PHE A CA 1
ATOM 2449 C C . PHE A 1 290 ? -17.981 5.461 13.269 1.00 96.56 290 PHE A C 1
ATOM 2451 O O . PHE A 1 290 ? -16.923 5.886 13.731 1.00 96.56 290 PHE A O 1
ATOM 2458 N N . GLU A 1 291 ? -19.065 6.238 13.206 1.00 95.31 291 GLU A N 1
ATOM 2459 C CA . GLU A 1 291 ? -19.096 7.618 13.700 1.00 95.31 291 GLU A CA 1
ATOM 2460 C C . GLU A 1 291 ? -18.778 7.686 15.199 1.00 95.31 291 GLU A C 1
ATOM 2462 O O . GLU A 1 291 ? -18.046 8.570 15.651 1.00 95.31 291 GLU A O 1
ATOM 2467 N N . HIS A 1 292 ? -19.268 6.732 15.997 1.00 93.25 292 HIS A N 1
ATOM 2468 C CA . HIS A 1 292 ? -18.918 6.649 17.414 1.00 93.25 292 HIS A CA 1
ATOM 2469 C C . HIS A 1 292 ? -17.417 6.378 17.627 1.00 93.25 292 HIS A C 1
ATOM 2471 O O . HIS A 1 292 ? -16.777 7.007 18.483 1.00 93.25 292 HIS A O 1
ATOM 2477 N N . ILE A 1 293 ? -16.834 5.486 16.822 1.00 94.38 293 ILE A N 1
ATOM 2478 C CA . ILE A 1 293 ? -15.397 5.184 16.830 1.00 94.38 293 ILE A CA 1
ATOM 2479 C C . ILE A 1 293 ? -14.586 6.414 16.393 1.00 94.38 293 ILE A C 1
ATOM 2481 O O . ILE A 1 293 ? -13.611 6.766 17.061 1.00 94.38 293 ILE A O 1
ATOM 2485 N N . ASN A 1 294 ? -15.001 7.111 15.331 1.00 93.56 294 ASN A N 1
ATOM 2486 C CA . ASN A 1 294 ? -14.346 8.318 14.822 1.00 93.56 294 ASN A CA 1
ATOM 2487 C C . ASN A 1 294 ? -14.382 9.455 15.853 1.00 93.56 294 ASN A C 1
ATOM 2489 O O . ASN A 1 294 ? -13.355 10.063 16.153 1.00 93.56 294 ASN A O 1
ATOM 2493 N N . ASN A 1 295 ? -15.527 9.673 16.500 1.00 89.88 295 ASN A N 1
ATOM 2494 C CA . ASN A 1 295 ? -15.651 10.639 17.591 1.00 89.88 295 ASN A CA 1
ATOM 2495 C C . ASN A 1 295 ? -14.712 10.310 18.759 1.00 89.88 295 ASN A C 1
ATOM 2497 O O . ASN A 1 295 ? -14.011 11.191 19.260 1.00 89.88 295 ASN A O 1
ATOM 2501 N N . THR A 1 296 ? -14.628 9.032 19.139 1.00 89.31 296 THR A N 1
ATOM 2502 C CA . THR A 1 296 ? -13.684 8.559 20.163 1.00 89.31 296 THR A CA 1
ATOM 2503 C C . THR A 1 296 ? -12.235 8.838 19.752 1.00 89.31 296 THR A C 1
ATOM 2505 O O . THR A 1 296 ? -11.471 9.418 20.524 1.00 89.31 296 THR A O 1
ATOM 2508 N N . ARG A 1 297 ? -11.857 8.503 18.511 1.00 91.12 297 ARG A N 1
ATOM 2509 C CA . ARG A 1 297 ? -10.535 8.796 17.933 1.00 91.12 297 ARG A CA 1
ATOM 2510 C C . ARG A 1 297 ? -10.223 10.291 17.955 1.00 91.12 297 ARG A C 1
ATOM 2512 O O . ARG A 1 297 ? -9.127 10.674 18.361 1.00 91.12 297 ARG A O 1
ATOM 2519 N N . ASN A 1 298 ? -11.171 11.142 17.573 1.00 88.50 298 ASN A N 1
ATOM 2520 C CA . ASN A 1 298 ? -10.993 12.594 17.560 1.00 88.50 298 ASN A CA 1
ATOM 2521 C C . ASN A 1 298 ? -10.767 13.150 18.968 1.00 88.50 298 ASN A C 1
ATOM 2523 O O . ASN A 1 298 ? -9.881 13.980 19.151 1.00 88.50 298 ASN A O 1
ATOM 2527 N N . SER A 1 299 ? -11.485 12.654 19.978 1.00 84.81 299 SER A N 1
ATOM 2528 C CA . SER A 1 299 ? -11.234 13.018 21.379 1.00 84.81 299 SER A CA 1
ATOM 2529 C C . SER A 1 299 ? -9.858 12.560 21.885 1.00 84.81 299 SER A C 1
ATOM 2531 O O . SER A 1 299 ? -9.242 13.262 22.687 1.00 84.81 299 SER A O 1
ATOM 2533 N N . ILE A 1 300 ? -9.342 11.421 21.403 1.00 86.75 300 ILE A N 1
ATOM 2534 C CA . ILE A 1 300 ? -7.976 10.967 21.712 1.00 86.75 300 ILE A CA 1
ATOM 2535 C C . ILE A 1 300 ? -6.938 11.915 21.093 1.00 86.75 300 ILE A C 1
ATOM 2537 O O . ILE A 1 300 ? -6.017 12.338 21.786 1.00 86.75 300 ILE A O 1
ATOM 2541 N N . ILE A 1 301 ? -7.066 12.263 19.808 1.00 85.88 301 ILE A N 1
ATOM 2542 C CA . ILE A 1 301 ? -6.077 13.095 19.094 1.00 85.88 301 ILE A CA 1
ATOM 2543 C C . ILE A 1 301 ? -6.133 14.557 19.546 1.00 85.88 301 ILE A C 1
ATOM 2545 O O . ILE A 1 301 ? -5.099 15.196 19.733 1.00 85.88 301 ILE A O 1
ATOM 2549 N N . HIS A 1 302 ? -7.334 15.087 19.758 1.00 84.06 302 HIS A N 1
ATOM 2550 C CA . HIS A 1 302 ? -7.568 16.450 20.224 1.00 84.06 302 HIS A CA 1
ATOM 2551 C C . HIS A 1 302 ? -7.825 16.456 21.727 1.00 84.06 302 HIS A C 1
ATOM 2553 O O . HIS A 1 302 ? -8.839 16.971 22.199 1.00 84.06 302 HIS A O 1
ATOM 2559 N N . THR A 1 303 ? -6.906 15.852 22.482 1.00 78.75 303 THR A N 1
ATOM 2560 C CA . THR A 1 303 ? -7.023 15.788 23.939 1.00 78.75 303 THR A CA 1
ATOM 2561 C C . THR A 1 303 ? -7.132 17.189 24.517 1.00 78.75 303 THR A C 1
ATOM 2563 O O . THR A 1 303 ? -6.326 18.068 24.209 1.00 78.75 303 THR A O 1
ATOM 2566 N N . THR A 1 304 ? -8.085 17.383 25.420 1.00 76.12 304 THR A N 1
ATOM 2567 C CA . THR A 1 304 ? -8.186 18.617 26.191 1.00 76.12 304 THR A CA 1
ATOM 2568 C C . THR A 1 304 ? -8.414 18.298 27.660 1.00 76.12 304 THR A C 1
ATOM 2570 O O . THR A 1 304 ? -8.976 17.260 28.004 1.00 76.12 304 THR A O 1
ATOM 2573 N N . ALA A 1 305 ? -7.999 19.218 28.528 1.00 79.38 305 ALA A N 1
ATOM 2574 C CA . ALA A 1 305 ? -8.318 19.172 29.952 1.00 79.38 305 ALA A CA 1
ATOM 2575 C C . ALA A 1 305 ? -9.734 19.704 30.254 1.00 79.38 305 ALA A C 1
ATOM 2577 O O . ALA A 1 305 ? -10.070 19.927 31.414 1.00 79.38 305 ALA A O 1
ATOM 2578 N N . TYR A 1 306 ? -10.549 19.966 29.224 1.00 83.62 306 TYR A N 1
ATOM 2579 C CA . TYR A 1 306 ? -11.901 20.474 29.408 1.00 83.62 306 TYR A CA 1
ATOM 2580 C C . TYR A 1 306 ? -12.847 19.378 29.906 1.00 83.62 306 TYR A C 1
ATOM 2582 O O . TYR A 1 306 ? -12.605 18.175 29.768 1.00 83.62 306 TYR A O 1
ATOM 2590 N N . GLU A 1 307 ? -13.956 19.826 30.478 1.00 83.38 307 GLU A N 1
ATOM 2591 C CA . GLU A 1 307 ? -15.059 18.969 30.886 1.00 83.38 307 GLU A CA 1
ATOM 2592 C C . GLU A 1 307 ? -16.126 18.920 29.793 1.00 83.38 307 GLU A C 1
ATOM 2594 O O . GLU A 1 307 ? -16.507 19.945 29.214 1.00 83.38 307 GLU A O 1
ATOM 2599 N N . ASP A 1 308 ? -16.664 17.726 29.564 1.00 77.94 308 ASP A N 1
ATOM 2600 C CA . ASP A 1 308 ? -17.936 17.552 28.886 1.00 77.94 308 ASP A CA 1
ATOM 2601 C C . ASP A 1 308 ? -19.051 17.999 29.837 1.00 77.94 308 ASP A C 1
ATOM 2603 O O . ASP A 1 308 ? -19.507 17.247 30.703 1.00 77.94 308 ASP A O 1
ATOM 2607 N N . LYS A 1 309 ? -19.514 19.241 29.665 1.00 81.56 309 LYS A N 1
ATOM 2608 C CA . LYS A 1 309 ? -20.585 19.827 30.485 1.00 81.56 309 LYS A CA 1
ATOM 2609 C C . LYS A 1 309 ? -21.897 19.041 30.420 1.00 81.56 309 LYS A C 1
ATOM 2611 O O . LYS A 1 309 ? -22.692 19.144 31.349 1.00 81.56 309 LYS A O 1
ATOM 2616 N N . SER A 1 310 ? -22.136 18.275 29.351 1.00 81.50 310 SER A N 1
ATOM 2617 C CA . SER A 1 310 ? -23.355 17.470 29.211 1.00 81.50 310 SER A CA 1
ATOM 2618 C C . SER A 1 310 ? -23.317 16.205 30.071 1.00 81.50 310 SER A C 1
ATOM 2620 O O . SER A 1 310 ? -24.350 15.780 30.584 1.00 81.50 310 SER A O 1
ATOM 2622 N N . LYS A 1 311 ? -22.121 15.635 30.271 1.00 77.44 311 LYS A N 1
ATOM 2623 C CA . LYS A 1 311 ? -21.900 14.398 31.036 1.00 77.44 311 LYS A CA 1
ATOM 2624 C C . LYS A 1 311 ? -21.280 14.624 32.413 1.00 77.44 311 LYS A C 1
ATOM 2626 O O . LYS A 1 311 ? -21.179 13.667 33.171 1.00 77.44 311 LYS A O 1
ATOM 2631 N N . GLN A 1 312 ? -20.878 15.858 32.729 1.00 84.00 312 GLN A N 1
ATOM 2632 C CA . GLN A 1 312 ? -20.141 16.225 33.947 1.00 84.00 312 GLN A CA 1
ATOM 2633 C C . GLN A 1 312 ? -18.886 15.362 34.151 1.00 84.00 312 GLN A C 1
ATOM 2635 O O . GLN A 1 312 ? -18.592 14.913 35.256 1.00 84.00 312 GLN A O 1
ATOM 2640 N N . LYS A 1 313 ? -18.169 15.099 33.057 1.00 81.00 313 LYS A N 1
ATOM 2641 C CA . LYS A 1 313 ? -16.983 14.238 33.025 1.00 81.00 313 LYS A CA 1
ATOM 2642 C C . LYS A 1 313 ? -15.832 14.945 32.339 1.00 81.00 313 LYS A C 1
ATOM 2644 O O . LYS A 1 313 ? -16.049 15.745 31.428 1.00 81.00 313 LYS A O 1
ATOM 2649 N N . SER A 1 314 ? -14.605 14.623 32.730 1.00 82.69 314 SER A N 1
ATOM 2650 C CA . SER A 1 314 ? -13.437 15.110 31.994 1.00 82.69 314 SER A CA 1
ATOM 2651 C C . SER A 1 314 ? -13.338 14.405 30.642 1.00 82.69 314 SER A C 1
ATOM 2653 O O . SER A 1 314 ? -13.480 13.184 30.573 1.00 82.69 314 SER A O 1
ATOM 2655 N N . PHE A 1 315 ? -12.990 15.130 29.573 1.00 78.25 315 PHE A N 1
ATOM 2656 C CA . PHE A 1 315 ? -12.621 14.484 28.305 1.00 78.25 315 PHE A CA 1
ATOM 2657 C C . PHE A 1 315 ? -11.396 13.563 28.452 1.00 78.25 315 PHE A C 1
ATOM 2659 O O . PHE A 1 315 ? -11.198 12.658 27.642 1.00 78.25 315 PHE A O 1
ATOM 2666 N N . MET A 1 316 ? -10.604 13.735 29.517 1.00 81.12 316 MET A N 1
ATOM 2667 C CA . MET A 1 316 ? -9.484 12.855 29.843 1.00 81.12 316 MET A CA 1
ATOM 2668 C C . MET A 1 316 ? -9.924 11.475 30.350 1.00 81.12 316 MET A C 1
ATOM 2670 O O . MET A 1 316 ? -9.133 10.539 30.272 1.00 81.12 316 MET A O 1
ATOM 2674 N N . GLU A 1 317 ? -11.162 11.304 30.833 1.00 80.81 317 GLU A N 1
ATOM 2675 C CA . GLU A 1 317 ? -11.655 9.989 31.285 1.00 80.81 317 GLU A CA 1
ATOM 2676 C C . GLU A 1 317 ? -11.632 8.954 30.157 1.00 80.81 317 GLU A C 1
ATOM 2678 O O . GLU A 1 317 ? -11.342 7.780 30.393 1.00 80.81 317 GLU A O 1
ATOM 2683 N N . LEU A 1 318 ? -11.816 9.399 28.912 1.00 77.06 318 LEU A N 1
ATOM 2684 C CA . LEU A 1 318 ? -11.777 8.541 27.733 1.00 77.06 318 LEU A CA 1
ATOM 2685 C C . LEU A 1 318 ? -10.459 7.756 27.610 1.00 77.06 318 LEU A C 1
ATOM 2687 O O . LEU A 1 318 ? -10.460 6.624 27.134 1.00 77.06 318 LEU A O 1
ATOM 2691 N N . PHE A 1 319 ? -9.341 8.309 28.095 1.00 75.38 319 PHE A N 1
ATOM 2692 C CA . PHE A 1 319 ? -8.028 7.653 28.059 1.00 75.38 319 PHE A CA 1
ATOM 2693 C C . PHE A 1 319 ? -7.960 6.382 28.900 1.00 75.38 319 PHE A C 1
ATOM 2695 O O . PHE A 1 319 ? -7.114 5.529 28.626 1.00 75.38 319 PHE A O 1
ATOM 2702 N N . PHE A 1 320 ? -8.831 6.279 29.902 1.00 76.88 320 PHE A N 1
ATOM 2703 C CA . PHE A 1 320 ? -8.898 5.174 30.851 1.00 76.88 320 PHE A CA 1
ATOM 2704 C C . PHE A 1 320 ? -10.123 4.281 30.616 1.00 76.88 320 PHE A C 1
ATOM 2706 O O . PHE A 1 320 ? -10.149 3.140 31.069 1.00 76.88 320 PHE A O 1
ATOM 2713 N N . GLU A 1 321 ? -11.136 4.773 29.896 1.00 81.81 321 GLU A N 1
ATOM 2714 C CA . GLU A 1 321 ? -12.332 4.000 29.546 1.00 81.81 321 GLU A CA 1
ATOM 2715 C C . GLU A 1 321 ? -12.133 3.075 28.334 1.00 81.81 321 GLU A C 1
ATOM 2717 O O . GLU A 1 321 ? -12.968 2.192 28.101 1.00 81.81 321 GLU A O 1
ATOM 2722 N N . ILE A 1 322 ? -11.083 3.277 27.533 1.00 85.50 322 ILE A N 1
ATOM 2723 C CA . ILE A 1 322 ? -10.746 2.386 26.419 1.00 85.50 322 ILE A CA 1
ATOM 2724 C C . ILE A 1 322 ? -10.147 1.097 26.982 1.00 85.50 322 ILE A C 1
ATOM 2726 O O . ILE A 1 322 ? -9.214 1.119 27.777 1.00 85.50 322 ILE A O 1
ATOM 2730 N N . ASN A 1 323 ? -10.682 -0.041 26.547 1.00 90.69 323 ASN A N 1
ATOM 2731 C CA . ASN A 1 323 ? -10.225 -1.360 26.961 1.00 90.69 323 ASN A CA 1
ATOM 2732 C C . ASN A 1 323 ? -10.130 -2.308 25.756 1.00 90.69 323 ASN A C 1
ATOM 2734 O O . ASN A 1 323 ? -10.466 -1.938 24.630 1.00 90.69 323 ASN A O 1
ATOM 2738 N N . LEU A 1 324 ? -9.651 -3.533 25.991 1.00 92.00 324 LEU A N 1
ATOM 2739 C CA . LEU A 1 324 ? -9.435 -4.508 24.922 1.00 92.00 324 LEU A CA 1
ATOM 2740 C C . LEU A 1 324 ? -10.736 -4.864 24.181 1.00 92.00 324 LEU A C 1
ATOM 2742 O O . LEU A 1 324 ? -10.713 -4.939 22.960 1.00 92.00 324 LEU A O 1
ATOM 2746 N N . ASP A 1 325 ? -11.857 -5.011 24.891 1.00 93.69 325 ASP A N 1
ATOM 2747 C CA . ASP A 1 325 ? -13.155 -5.369 24.296 1.00 93.69 325 ASP A CA 1
ATOM 2748 C C . ASP A 1 325 ? -13.674 -4.261 23.366 1.00 93.69 325 ASP A C 1
ATOM 2750 O O . ASP A 1 325 ? -14.157 -4.516 22.264 1.00 93.69 325 ASP A O 1
ATOM 2754 N N . LYS A 1 326 ? -13.528 -2.999 23.785 1.00 93.81 326 LYS A N 1
ATOM 2755 C CA . LYS A 1 326 ? -13.862 -1.830 22.963 1.00 93.81 326 LYS A CA 1
ATOM 2756 C C . LYS A 1 326 ? -12.981 -1.741 21.715 1.00 93.81 326 LYS A C 1
ATOM 2758 O O . LYS A 1 326 ? -13.483 -1.431 20.635 1.00 93.81 326 LYS A O 1
ATOM 2763 N N . VAL A 1 327 ? -11.685 -2.036 21.849 1.00 95.19 327 VAL A N 1
ATOM 2764 C CA . VAL A 1 327 ? -10.755 -2.096 20.710 1.00 95.19 327 VAL A CA 1
ATOM 2765 C C . VAL A 1 327 ? -11.151 -3.209 19.742 1.00 95.19 327 VAL A C 1
ATOM 2767 O O . VAL A 1 327 ? -11.246 -2.954 18.548 1.00 95.19 327 VAL A O 1
ATOM 2770 N N . GLU A 1 328 ? -11.438 -4.408 20.247 1.00 95.88 328 GLU A N 1
ATOM 2771 C CA . GLU A 1 328 ? -11.888 -5.560 19.459 1.00 95.88 328 GLU A CA 1
ATOM 2772 C C . GLU A 1 328 ? -13.142 -5.225 18.636 1.00 95.88 328 GLU A C 1
ATOM 2774 O O . GLU A 1 328 ? -13.158 -5.418 17.417 1.00 95.88 328 GLU A O 1
ATOM 2779 N N . LYS A 1 329 ? -14.160 -4.638 19.281 1.00 96.31 329 LYS A N 1
ATOM 2780 C CA . LYS A 1 329 ? -15.391 -4.202 18.610 1.00 96.31 329 LYS A CA 1
ATOM 2781 C C . LYS A 1 329 ? -15.105 -3.149 17.536 1.00 96.31 329 LYS A C 1
ATOM 2783 O O . LYS A 1 329 ? -15.627 -3.247 16.429 1.00 96.31 329 LYS A O 1
ATOM 2788 N N . SER A 1 330 ? -14.248 -2.174 17.843 1.00 96.50 330 SER A N 1
ATOM 2789 C CA . SER A 1 330 ? -13.920 -1.081 16.920 1.00 96.50 330 SER A CA 1
ATOM 2790 C C . SER A 1 330 ? -13.164 -1.569 15.685 1.00 96.50 330 SER A C 1
ATOM 2792 O O . SER A 1 330 ? -13.481 -1.166 14.566 1.00 96.50 330 SER A O 1
ATOM 2794 N N . MET A 1 331 ? -12.198 -2.473 15.870 1.00 96.31 331 MET A N 1
ATOM 2795 C CA . MET A 1 331 ? -11.465 -3.094 14.765 1.00 96.31 331 MET A CA 1
ATOM 2796 C C . MET A 1 331 ? -12.383 -3.939 13.888 1.00 96.31 331 MET A C 1
ATOM 2798 O O . MET A 1 331 ? -12.317 -3.841 12.665 1.00 96.31 331 MET A O 1
ATOM 2802 N N . THR A 1 332 ? -13.266 -4.722 14.512 1.00 96.50 332 THR A N 1
ATOM 2803 C CA . THR A 1 332 ? -14.248 -5.550 13.802 1.00 96.50 332 THR A CA 1
ATOM 2804 C C . THR A 1 332 ? -15.160 -4.680 12.946 1.00 96.50 332 THR A C 1
ATOM 2806 O O . THR A 1 332 ? -15.215 -4.875 11.736 1.00 96.50 332 THR A O 1
ATOM 2809 N N . ASN A 1 333 ? -15.772 -3.644 13.528 1.00 97.50 333 ASN A N 1
ATOM 2810 C CA . ASN A 1 333 ? -16.633 -2.723 12.789 1.00 97.50 333 ASN A CA 1
ATOM 2811 C C . ASN A 1 333 ? -15.892 -2.019 11.635 1.00 97.50 333 ASN A C 1
ATOM 2813 O O . ASN A 1 333 ? -16.442 -1.896 10.544 1.00 97.50 333 ASN A O 1
ATOM 2817 N N . SER A 1 334 ? -14.632 -1.621 11.842 1.00 97.25 334 SER A N 1
ATOM 2818 C CA . SER A 1 334 ? -13.817 -0.956 10.811 1.00 97.25 334 SER A CA 1
ATOM 2819 C C . SER A 1 334 ? -13.504 -1.865 9.618 1.00 97.25 334 SER A C 1
ATOM 2821 O O . SER A 1 334 ? -13.482 -1.406 8.478 1.00 97.25 334 SER A O 1
ATOM 2823 N N . ILE A 1 335 ? -13.278 -3.161 9.856 1.00 96.00 335 ILE A N 1
ATOM 2824 C CA . ILE A 1 335 ? -13.142 -4.145 8.775 1.00 96.00 335 ILE A CA 1
ATOM 2825 C C . ILE A 1 335 ? -14.499 -4.401 8.113 1.00 96.00 335 ILE A C 1
ATOM 2827 O O . ILE A 1 335 ? -14.594 -4.387 6.888 1.00 96.00 335 ILE A O 1
ATOM 2831 N N . GLU A 1 336 ? -15.556 -4.601 8.901 1.00 96.69 336 GLU A N 1
ATOM 2832 C CA . GLU A 1 336 ? -16.893 -4.916 8.395 1.00 96.69 336 GLU A CA 1
ATOM 2833 C C . GLU A 1 336 ? -17.467 -3.816 7.504 1.00 96.69 336 GLU A C 1
ATOM 2835 O O . GLU A 1 336 ? -18.024 -4.134 6.456 1.00 96.69 336 GLU A O 1
ATOM 2840 N N . ILE A 1 337 ? -17.316 -2.538 7.870 1.00 97.19 337 ILE A N 1
ATOM 2841 C CA . ILE A 1 337 ? -17.797 -1.424 7.043 1.00 97.19 337 ILE A CA 1
ATOM 2842 C C . ILE A 1 337 ? -17.068 -1.380 5.698 1.00 97.19 337 ILE A C 1
ATOM 2844 O O . ILE A 1 337 ? -17.713 -1.262 4.659 1.00 97.19 337 ILE A O 1
ATOM 2848 N N . VAL A 1 338 ? -15.744 -1.562 5.692 1.00 96.94 338 VAL A N 1
ATOM 2849 C CA . VAL A 1 338 ? -14.939 -1.582 4.464 1.00 96.94 338 VAL A CA 1
ATOM 2850 C C . VAL A 1 338 ? -15.316 -2.771 3.581 1.00 96.94 338 VAL A C 1
ATOM 2852 O O . VAL A 1 338 ? -15.586 -2.585 2.396 1.00 96.94 338 VAL A O 1
ATOM 2855 N N . LEU A 1 339 ? -15.412 -3.977 4.147 1.00 95.88 339 LEU A N 1
ATOM 2856 C CA . LEU A 1 339 ? -15.821 -5.173 3.405 1.00 95.88 339 LEU A CA 1
ATOM 2857 C C . LEU A 1 339 ? -17.259 -5.079 2.896 1.00 95.88 339 LEU A C 1
ATOM 2859 O O . LEU A 1 339 ? -17.567 -5.576 1.812 1.00 95.88 339 LEU A O 1
ATOM 2863 N N . PHE A 1 340 ? -18.147 -4.441 3.657 1.00 97.25 340 PHE A N 1
ATOM 2864 C CA . PHE A 1 340 ? -19.522 -4.250 3.231 1.00 97.25 340 PHE A CA 1
ATOM 2865 C C . PHE A 1 340 ? -19.598 -3.303 2.035 1.00 97.25 340 PHE A C 1
ATOM 2867 O O . PHE A 1 340 ? -20.208 -3.669 1.032 1.00 97.25 340 PHE A O 1
ATOM 2874 N N . ILE A 1 341 ? -18.915 -2.154 2.080 1.00 97.12 341 ILE A N 1
ATOM 2875 C CA . ILE A 1 341 ? -18.817 -1.252 0.923 1.00 97.12 341 ILE A CA 1
ATOM 2876 C C . ILE A 1 341 ? -18.206 -1.992 -0.272 1.00 97.12 341 ILE A C 1
ATOM 2878 O O . ILE A 1 341 ? -18.805 -2.002 -1.343 1.00 97.12 341 ILE A O 1
ATOM 2882 N N . GLU A 1 342 ? -17.082 -2.685 -0.079 1.00 95.25 342 GLU A N 1
ATOM 2883 C CA . GLU A 1 342 ? -16.406 -3.463 -1.126 1.00 95.25 342 GLU A CA 1
ATOM 2884 C C . GLU A 1 342 ? -17.343 -4.485 -1.793 1.00 95.25 342 GLU A C 1
ATOM 2886 O O . GLU A 1 342 ? -17.283 -4.690 -3.007 1.00 95.25 342 GLU A O 1
ATOM 2891 N N . SER A 1 343 ? -18.241 -5.105 -1.020 1.00 94.81 343 SER A N 1
ATOM 2892 C CA . SER A 1 343 ? -19.210 -6.084 -1.527 1.00 94.81 343 SER A CA 1
ATOM 2893 C C . SER A 1 343 ? -20.324 -5.477 -2.388 1.00 94.81 343 SER A C 1
ATOM 2895 O O . SER A 1 343 ? -20.890 -6.179 -3.225 1.00 94.81 343 SER A O 1
ATOM 2897 N N . LEU A 1 344 ? -20.627 -4.187 -2.205 1.00 95.12 344 LEU A N 1
ATOM 2898 C CA . LEU A 1 344 ? -21.653 -3.455 -2.956 1.00 95.12 344 LEU A CA 1
ATOM 2899 C C . LEU A 1 344 ? -21.119 -2.862 -4.266 1.00 95.12 344 LEU A C 1
ATOM 2901 O O . LEU A 1 344 ? -21.899 -2.521 -5.156 1.00 95.12 344 LEU A O 1
ATOM 2905 N N . LEU A 1 345 ? -19.799 -2.709 -4.384 1.00 93.50 345 LEU A N 1
ATOM 2906 C CA . LEU A 1 345 ? -19.173 -2.103 -5.552 1.00 93.50 345 LEU A CA 1
ATOM 2907 C C . LEU A 1 345 ? -19.182 -3.056 -6.763 1.00 93.50 345 LEU A C 1
ATOM 2909 O O . LEU A 1 345 ? -18.945 -4.258 -6.608 1.00 93.50 345 LEU A O 1
ATOM 2913 N N . PRO A 1 346 ? -19.370 -2.530 -7.988 1.00 91.06 346 PRO A N 1
ATOM 2914 C CA . PRO A 1 346 ? -19.063 -3.255 -9.219 1.00 91.06 346 PRO A CA 1
ATOM 2915 C C . PRO A 1 346 ? -17.608 -3.733 -9.245 1.00 91.06 346 PRO A C 1
ATOM 2917 O O . PRO A 1 346 ? -16.724 -3.095 -8.667 1.00 91.06 346 PRO A O 1
ATOM 2920 N N . GLU A 1 347 ? -17.347 -4.849 -9.926 1.00 87.50 347 GLU A N 1
ATOM 2921 C CA . GLU A 1 347 ? -16.042 -5.524 -9.903 1.00 87.50 347 GLU A CA 1
ATOM 2922 C C . GLU A 1 347 ? -14.893 -4.608 -10.355 1.00 87.50 347 GLU A C 1
ATOM 2924 O O . GLU A 1 347 ? -13.807 -4.625 -9.781 1.00 87.50 347 GLU A O 1
ATOM 2929 N N . GLU A 1 348 ? -15.151 -3.734 -11.323 1.00 86.62 348 GLU A N 1
ATOM 2930 C CA . GLU A 1 348 ? -14.213 -2.747 -11.850 1.00 86.62 348 GLU A CA 1
ATOM 2931 C C . GLU A 1 348 ? -13.867 -1.611 -10.870 1.00 86.62 348 GLU A C 1
ATOM 2933 O O . GLU A 1 348 ? -12.957 -0.819 -11.144 1.00 86.62 348 GLU A O 1
ATOM 2938 N N . HIS A 1 349 ? -14.596 -1.483 -9.760 1.00 89.94 349 HIS A N 1
ATOM 2939 C CA . HIS A 1 349 ? -14.463 -0.395 -8.788 1.00 89.94 349 HIS A CA 1
ATOM 2940 C C . HIS A 1 349 ? -13.942 -0.833 -7.425 1.00 89.94 349 HIS A C 1
ATOM 2942 O O . HIS A 1 349 ? -13.460 0.018 -6.678 1.00 89.94 349 HIS A O 1
ATOM 2948 N N . LYS A 1 350 ? -14.009 -2.123 -7.099 1.00 90.25 350 LYS A N 1
ATOM 2949 C CA . LYS A 1 350 ? -13.567 -2.600 -5.791 1.00 90.25 350 LYS A CA 1
ATOM 2950 C C . LYS A 1 350 ? -12.031 -2.588 -5.655 1.00 90.25 350 LYS A C 1
ATOM 2952 O O . LYS A 1 350 ? -11.300 -2.812 -6.626 1.00 90.25 350 LYS A O 1
ATOM 2957 N N . LEU A 1 351 ? -11.527 -2.310 -4.452 1.00 88.38 351 LEU A N 1
ATOM 2958 C CA . LEU A 1 351 ? -10.127 -1.931 -4.192 1.00 88.38 351 LEU A CA 1
ATOM 2959 C C . LEU A 1 351 ? -9.287 -3.028 -3.526 1.00 88.38 351 LEU A C 1
ATOM 2961 O O . LEU A 1 351 ? -8.071 -3.084 -3.711 1.00 88.38 351 LEU A O 1
ATOM 2965 N N . LEU A 1 352 ? -9.917 -3.939 -2.787 1.00 88.19 352 LEU A N 1
ATOM 2966 C CA . LEU A 1 352 ? -9.260 -4.926 -1.930 1.00 88.19 352 LEU A CA 1
ATOM 2967 C C . LEU A 1 352 ? -8.773 -6.161 -2.707 1.00 88.19 352 LEU A C 1
ATOM 2969 O O . LEU A 1 352 ? -8.876 -7.293 -2.248 1.00 88.19 352 LEU A O 1
ATOM 2973 N N . GLN A 1 353 ? -8.173 -5.953 -3.879 1.00 78.94 353 GLN A N 1
ATOM 2974 C CA . GLN A 1 353 ? -7.615 -7.005 -4.749 1.00 78.94 353 GLN A CA 1
ATOM 2975 C C . GLN A 1 353 ? -6.507 -7.857 -4.096 1.00 78.94 353 GLN A C 1
ATOM 2977 O O . GLN A 1 353 ? -6.052 -8.855 -4.652 1.00 78.94 353 GLN A O 1
ATOM 2982 N N . TRP A 1 354 ? -6.007 -7.407 -2.949 1.00 79.81 354 TRP A N 1
ATOM 2983 C CA . TRP A 1 354 ? -4.963 -8.043 -2.158 1.00 79.81 354 TRP A CA 1
ATOM 2984 C C . TRP A 1 354 ? -5.519 -8.845 -0.978 1.00 79.81 354 TRP A C 1
ATOM 2986 O O . TRP A 1 354 ? -4.750 -9.583 -0.369 1.00 79.81 354 TRP A O 1
ATOM 2996 N N . TRP A 1 355 ? -6.809 -8.712 -0.652 1.00 84.94 355 TRP A N 1
ATOM 2997 C CA . TRP A 1 355 ? -7.411 -9.252 0.570 1.00 84.94 355 TRP A CA 1
ATOM 2998 C C . TRP A 1 355 ? -7.252 -10.766 0.695 1.00 84.94 355 TRP A C 1
ATOM 3000 O O . TRP A 1 355 ? -6.788 -11.250 1.723 1.00 84.94 355 TRP A O 1
ATOM 3010 N N . ASP A 1 356 ? -7.507 -11.496 -0.393 1.00 79.50 356 ASP A N 1
ATOM 3011 C CA . ASP A 1 356 ? -7.467 -12.966 -0.432 1.00 79.50 356 ASP A CA 1
ATOM 3012 C C . ASP A 1 356 ? -6.069 -13.560 -0.182 1.00 79.50 356 ASP A C 1
ATOM 3014 O O . ASP A 1 356 ? -5.911 -14.768 -0.013 1.00 79.50 356 ASP A O 1
ATOM 3018 N N . ARG A 1 357 ? -5.028 -12.721 -0.156 1.00 76.12 357 ARG A N 1
ATOM 3019 C CA . ARG A 1 357 ? -3.635 -13.128 0.098 1.00 76.12 357 ARG A CA 1
ATOM 3020 C C . ARG A 1 357 ? -3.272 -13.133 1.574 1.00 76.12 357 ARG A C 1
ATOM 3022 O O . ARG A 1 357 ? -2.155 -13.521 1.922 1.00 76.12 357 ARG A O 1
ATOM 3029 N N . PHE A 1 358 ? -4.175 -12.659 2.424 1.00 79.69 358 PHE A N 1
ATOM 3030 C CA . PHE A 1 358 ? -3.980 -12.561 3.859 1.00 79.69 358 PHE A CA 1
ATOM 3031 C C . PHE A 1 358 ? -5.102 -13.284 4.592 1.00 79.69 358 PHE A C 1
ATOM 3033 O O . PHE A 1 358 ? -6.189 -13.519 4.069 1.00 79.69 358 PHE A O 1
ATOM 3040 N N . GLU A 1 359 ? -4.826 -13.644 5.839 1.00 80.88 359 GLU A N 1
ATOM 3041 C CA . GLU A 1 359 ? -5.860 -14.144 6.733 1.00 80.88 359 GLU A CA 1
ATOM 3042 C C . GLU A 1 359 ? -6.871 -13.021 7.004 1.00 80.88 359 GLU A C 1
ATOM 3044 O O . GLU A 1 359 ? -6.484 -11.934 7.439 1.00 80.88 359 GLU A O 1
ATOM 3049 N N . THR A 1 360 ? -8.160 -13.285 6.763 1.00 84.12 360 THR A N 1
ATOM 3050 C CA . THR A 1 360 ? -9.225 -12.368 7.189 1.00 84.12 360 THR A CA 1
ATOM 3051 C C . THR A 1 360 ? -9.203 -12.280 8.718 1.00 84.12 360 THR A C 1
ATOM 3053 O O . THR A 1 360 ? -9.284 -13.318 9.381 1.00 84.12 360 THR A O 1
ATOM 3056 N N . PRO A 1 361 ? -9.063 -11.075 9.293 1.00 88.19 361 PRO A N 1
ATOM 3057 C CA . PRO A 1 361 ? -8.874 -10.916 10.722 1.00 88.19 361 PRO A CA 1
ATOM 3058 C C . PRO A 1 361 ? -10.144 -11.284 11.497 1.00 88.19 361 PRO A C 1
ATOM 3060 O O . PRO A 1 361 ? -11.219 -10.760 11.223 1.00 88.19 361 PRO A O 1
ATOM 3063 N N . ASP A 1 362 ? -9.993 -12.136 12.512 1.00 91.06 362 ASP A N 1
ATOM 3064 C CA . ASP A 1 362 ? -11.006 -12.368 13.544 1.00 91.06 362 ASP A CA 1
ATOM 3065 C C . ASP A 1 362 ? -10.447 -11.920 14.899 1.00 91.06 362 ASP A C 1
ATOM 3067 O O . ASP A 1 362 ? -9.663 -12.619 15.557 1.00 91.06 362 ASP A O 1
ATOM 3071 N N . PHE A 1 363 ? -10.821 -10.703 15.294 1.00 93.69 363 PHE A N 1
ATOM 3072 C CA . PHE A 1 363 ? -10.340 -10.078 16.523 1.00 93.69 363 PHE A CA 1
ATOM 3073 C C . PHE A 1 363 ? -10.918 -10.745 17.779 1.00 93.69 363 PHE A C 1
ATOM 3075 O O . PHE A 1 363 ? -10.251 -10.745 18.819 1.00 93.69 363 PHE A O 1
ATOM 3082 N N . SER A 1 364 ? -12.080 -11.402 17.678 1.00 90.50 364 SER A N 1
ATOM 3083 C CA . SER A 1 364 ? -12.721 -12.096 18.805 1.00 90.50 364 SER A CA 1
ATOM 3084 C C . SER A 1 364 ? -11.886 -13.267 19.327 1.00 90.50 364 SER A C 1
ATOM 3086 O O . SER A 1 364 ? -11.876 -13.568 20.522 1.00 90.50 364 SER A O 1
ATOM 3088 N N . LEU A 1 365 ? -11.077 -13.878 18.453 1.00 91.81 365 LEU A N 1
ATOM 3089 C CA . LEU A 1 365 ? -10.170 -14.967 18.818 1.00 91.81 365 LEU A CA 1
ATOM 3090 C C . LEU A 1 365 ? -8.943 -14.503 19.616 1.00 91.81 365 LEU A C 1
ATOM 3092 O O . LEU A 1 365 ? -8.198 -15.344 20.125 1.00 91.81 365 LEU A O 1
ATOM 3096 N N . ARG A 1 366 ? -8.674 -13.189 19.700 1.00 91.94 366 ARG A N 1
ATOM 3097 C CA . ARG A 1 366 ? -7.524 -12.608 20.431 1.00 91.94 366 ARG A CA 1
ATOM 3098 C C . ARG A 1 366 ? -6.196 -13.297 20.115 1.00 91.94 366 ARG A C 1
ATOM 3100 O O . ARG A 1 366 ? -5.335 -13.545 20.978 1.00 91.94 366 ARG A O 1
ATOM 3107 N N . ARG A 1 367 ? -6.015 -13.609 18.833 1.00 92.31 367 ARG A N 1
ATOM 3108 C CA . ARG A 1 367 ? -4.806 -14.230 18.290 1.00 92.31 367 ARG A CA 1
ATOM 3109 C C . ARG A 1 367 ? -4.031 -13.262 17.411 1.00 92.31 367 ARG A C 1
ATOM 3111 O O . ARG A 1 367 ? -4.586 -12.296 16.895 1.00 92.31 367 ARG A O 1
ATOM 3118 N N . LYS A 1 368 ? -2.731 -13.537 17.279 1.00 91.19 368 LYS A N 1
ATOM 3119 C CA . LYS A 1 368 ? -1.891 -12.828 16.316 1.00 91.19 368 LYS A CA 1
ATOM 3120 C C . LYS A 1 368 ? -2.367 -13.174 14.908 1.00 91.19 368 LYS A C 1
ATOM 3122 O O . LYS A 1 368 ? -2.666 -14.335 14.647 1.00 91.19 368 LYS A O 1
ATOM 3127 N N . ILE A 1 369 ? -2.394 -12.174 14.042 1.00 90.44 369 ILE A N 1
ATOM 3128 C CA . ILE A 1 369 ? -2.869 -12.270 12.662 1.00 90.44 369 ILE A CA 1
ATOM 3129 C C . ILE A 1 369 ? -1.665 -12.064 11.748 1.00 90.44 369 ILE A C 1
ATOM 3131 O O . ILE A 1 369 ? -0.895 -11.117 11.937 1.00 90.44 369 ILE A O 1
ATOM 3135 N N . SER A 1 370 ? -1.461 -12.960 10.785 1.00 84.75 370 SER A N 1
ATOM 3136 C CA . SER A 1 370 ? -0.336 -12.838 9.856 1.00 84.75 370 SER A CA 1
ATOM 3137 C C . SER A 1 370 ? -0.651 -11.842 8.742 1.00 84.75 370 SER A C 1
ATOM 3139 O O . SER A 1 370 ? -1.601 -12.027 7.987 1.00 84.75 370 SER A O 1
ATOM 3141 N N . ILE A 1 371 ? 0.203 -10.827 8.589 1.00 79.56 371 ILE A N 1
ATOM 3142 C CA . ILE A 1 371 ? 0.197 -9.908 7.435 1.00 79.56 371 ILE A CA 1
ATOM 3143 C C . ILE A 1 371 ? 1.269 -10.251 6.400 1.00 79.56 371 ILE A C 1
ATOM 3145 O O . ILE A 1 371 ? 1.582 -9.446 5.525 1.00 79.56 371 ILE A O 1
ATOM 3149 N N . VAL A 1 372 ? 1.914 -11.410 6.529 1.00 76.62 372 VAL A N 1
ATOM 3150 C CA . VAL A 1 372 ? 2.930 -11.835 5.569 1.00 76.62 372 VAL A CA 1
ATOM 3151 C C . VAL A 1 372 ? 2.228 -12.567 4.440 1.00 76.62 372 VAL A C 1
ATOM 3153 O O . VAL A 1 372 ? 1.628 -13.612 4.671 1.00 76.62 372 VAL A O 1
ATOM 3156 N N . ASN A 1 373 ? 2.340 -12.033 3.222 1.00 70.19 373 ASN A N 1
ATOM 3157 C CA . ASN A 1 373 ? 1.876 -12.735 2.031 1.00 70.19 373 ASN A CA 1
ATOM 3158 C C . ASN A 1 373 ? 2.746 -13.996 1.835 1.00 70.19 373 ASN A C 1
ATOM 3160 O O . ASN A 1 373 ? 3.947 -13.847 1.558 1.00 70.19 373 ASN A O 1
ATOM 3164 N N . PRO A 1 374 ? 2.179 -15.213 1.943 1.00 64.69 374 PRO A N 1
ATOM 3165 C CA . PRO A 1 374 ? 2.942 -16.453 1.813 1.00 64.69 374 PRO A CA 1
ATOM 3166 C C . PRO A 1 374 ? 3.585 -16.614 0.426 1.00 64.69 374 PRO A C 1
ATOM 3168 O O . PRO A 1 374 ? 4.609 -17.282 0.293 1.00 64.69 374 PRO A O 1
ATOM 3171 N N . GLU A 1 375 ? 3.052 -15.952 -0.602 1.00 61.19 375 GLU A N 1
ATOM 3172 C CA . GLU A 1 375 ? 3.496 -16.075 -1.994 1.00 61.19 375 GLU A CA 1
ATOM 3173 C C . GLU A 1 375 ? 4.583 -15.071 -2.412 1.00 61.19 375 GLU A C 1
ATOM 3175 O O . GLU A 1 375 ? 5.037 -15.099 -3.564 1.00 61.19 375 GLU A O 1
ATOM 3180 N N . SER A 1 376 ? 4.997 -14.177 -1.506 1.00 64.94 376 SER A N 1
ATOM 3181 C CA . SER A 1 376 ? 5.997 -13.136 -1.772 1.00 64.94 376 SER A CA 1
ATOM 3182 C C . SER A 1 376 ? 7.282 -13.706 -2.383 1.00 64.94 376 SER A C 1
ATOM 3184 O O . SER A 1 376 ? 7.816 -14.703 -1.919 1.00 64.94 376 SER A O 1
ATOM 3186 N N . ASN A 1 377 ? 7.878 -13.042 -3.376 1.00 56.41 377 ASN A N 1
ATOM 3187 C CA . ASN A 1 377 ? 9.187 -13.478 -3.885 1.00 56.41 377 ASN A CA 1
ATOM 3188 C C . ASN A 1 377 ? 10.272 -13.470 -2.795 1.00 56.41 377 ASN A C 1
ATOM 3190 O O . ASN A 1 377 ? 11.195 -14.274 -2.867 1.00 56.41 377 ASN A O 1
ATOM 3194 N N . LEU A 1 378 ? 10.129 -12.630 -1.761 1.00 59.91 378 LEU A N 1
ATOM 3195 C CA . LEU A 1 378 ? 11.014 -12.650 -0.594 1.00 59.91 378 LEU A CA 1
ATOM 3196 C C . LEU A 1 378 ? 10.880 -13.943 0.227 1.00 59.91 378 LEU A C 1
ATOM 3198 O O . LEU A 1 378 ? 11.871 -14.370 0.807 1.00 59.91 378 LEU A O 1
ATOM 3202 N N . SER A 1 379 ? 9.706 -14.592 0.255 1.00 56.31 379 SER A N 1
ATOM 3203 C CA . SER A 1 379 ? 9.538 -15.898 0.920 1.00 56.31 379 SER A CA 1
ATOM 3204 C C . SER A 1 379 ? 10.153 -17.051 0.117 1.00 56.31 379 SER A C 1
ATOM 3206 O O . SER A 1 379 ? 10.368 -18.130 0.661 1.00 56.31 379 SER A O 1
ATOM 3208 N N . LYS A 1 380 ? 10.463 -16.820 -1.166 1.00 54.91 380 LYS A N 1
ATOM 3209 C CA . LYS A 1 380 ? 11.039 -17.798 -2.105 1.00 54.91 380 LYS A CA 1
ATOM 3210 C C . LYS A 1 380 ? 12.556 -17.670 -2.262 1.00 54.91 380 LYS A C 1
ATOM 3212 O O . LYS A 1 380 ? 13.157 -18.458 -2.989 1.00 54.91 380 LYS A O 1
ATOM 3217 N N . LEU A 1 381 ? 13.179 -16.682 -1.619 1.00 53.41 381 LEU A N 1
ATOM 3218 C CA . LEU A 1 381 ? 14.632 -16.558 -1.590 1.00 53.41 381 LEU A CA 1
ATOM 3219 C C . LEU A 1 381 ? 15.199 -17.620 -0.644 1.00 53.41 381 LEU A C 1
ATOM 3221 O O . LEU A 1 381 ? 15.031 -17.531 0.570 1.00 53.41 381 LEU A O 1
ATOM 3225 N N . SER A 1 382 ? 15.886 -18.621 -1.193 1.00 42.28 382 SER A N 1
ATOM 3226 C CA . SER A 1 382 ? 16.830 -19.409 -0.402 1.00 42.28 382 SER A CA 1
ATOM 3227 C C . SER A 1 382 ? 17.945 -18.479 0.075 1.00 42.28 382 SER A C 1
ATOM 3229 O O . SER A 1 382 ? 18.389 -17.625 -0.695 1.00 42.28 382 SER A O 1
ATOM 3231 N N . SER A 1 383 ? 18.383 -18.627 1.328 1.00 41.47 383 SER A N 1
ATOM 3232 C CA . SER A 1 383 ? 19.557 -17.922 1.856 1.00 41.47 383 SER A CA 1
ATOM 3233 C C . SER A 1 383 ? 20.710 -18.010 0.852 1.00 41.47 383 SER A C 1
ATOM 3235 O O . SER A 1 383 ? 21.054 -19.121 0.442 1.00 41.47 383 SER A O 1
ATOM 3237 N N . ILE A 1 384 ? 21.224 -16.850 0.431 1.00 41.28 384 ILE A N 1
ATOM 3238 C CA . ILE A 1 384 ? 22.393 -16.726 -0.455 1.00 41.28 384 ILE A CA 1
ATOM 3239 C C . ILE A 1 384 ? 23.614 -17.341 0.221 1.00 41.28 384 ILE A C 1
ATOM 3241 O O . ILE A 1 384 ? 23.800 -17.059 1.429 1.00 41.28 384 ILE A O 1
#

Secondary structure (DSSP, 8-state):
--HHHHHHHHH-HHHHTT--HHHHHHHHHHHHHHHHHHHTT-TTSHHHHHHHHHHHHHHH-TTTHHHHS-HHHHHHHHHHHHHHTTBSSTT-HHHHHHHHHHHHHHHHHHHTT--EEEHHHHTTTB-HHHHHTTT-SSPPPTTSEEEEETTTEEEEE-HHHHHHHHHHHHHHHHHHHHHHHHHHHHHS-SHHHHHHHHHSHHHHHHHHHHHHHHHHHHHHHHHHHHHHHHHHHHHHHHTTTTTTSHHHHHHHHS-GGG--HHHHIIIIIHHHH--SHHHHHHHHHHHHHHHHHHHHHHHHHT--S-EETTTTEEGGGHHHH--HHHHHHHHHHHHHHHHHHHHHS-TTT---TTGGGSPPP-GGGT-------TT-GGGG----

Radius of gyration: 26.92 Å; chains: 1; bounding box: 71×40×80 Å

Sequence (384 aa):
MGLLDTLIYLTKSSTLRKLSGEPKRLYKYSIVATFFNIVAGKHLQTGQFENIEIAKDIIRDPKNASENYSLPHFKKEVHYCLRLRHFHNPDSGETVDYLFSFFREKLEGLKKGKRFWKGSEFEKIISLDEFFKDTHARPIKEHHWIDFNIERGLIPTIPEFITYGDLINSWNLLLERWKKYQKLAEEHTGFISQLDFKKSEKGREIEYEIFTLQRTCYTACVTFVESYLFYLFYNFKSIKLFEEDNDISNLYKLNERNINDTNVIETIIIPKFITTEENNKKMKDLYNEFEHINNTRNSIIHTTAYEDKSKQKSFMELFFEINLDKVEKSMTNSIEIVLFIESLLPEEHKLLQWWDRFETPDFSLRRKISIVNPESNLSKLSSI